Protein AF-0000000070514481 (afdb_homodimer)

pLDDT: mean 70.35, std 26.43, range [18.92, 98.75]

Solvent-accessible surface area (backbone atoms only — not comparable to full-atom values): 43998 Å² total; per-residue (Å²): 138,82,68,71,68,68,62,65,40,47,54,72,79,75,72,73,73,76,76,77,75,78,77,66,89,66,52,82,86,59,51,76,70,67,66,44,31,39,31,41,33,36,56,48,68,41,41,54,80,17,74,58,38,50,48,46,39,44,48,41,31,50,50,43,39,51,52,45,37,59,72,77,39,67,83,60,73,78,32,74,45,80,41,61,57,80,38,62,26,79,38,69,33,60,77,62,47,34,53,51,45,48,71,20,31,69,39,26,52,49,52,42,23,39,42,48,52,44,53,40,50,53,51,50,54,50,41,70,75,37,76,85,65,82,53,47,36,29,37,42,19,28,30,57,16,32,41,44,52,51,29,46,60,70,60,61,73,67,60,48,80,45,78,55,53,71,67,31,46,53,48,53,70,64,48,69,83,64,71,38,46,36,40,37,24,38,33,20,40,42,42,58,56,50,56,40,65,36,78,71,61,88,48,47,57,76,77,56,40,78,80,56,35,75,38,61,39,40,35,33,45,87,58,16,84,57,34,46,44,48,46,22,75,57,33,63,74,38,44,76,48,77,64,45,73,54,62,66,59,74,59,91,78,58,74,82,73,78,74,74,78,70,82,73,75,72,71,67,76,79,62,73,73,79,77,81,68,88,75,89,70,89,68,84,72,82,76,74,77,83,64,84,65,77,71,59,79,44,68,54,49,43,35,44,47,75,62,65,70,61,76,59,81,70,57,78,67,84,75,75,60,73,76,72,50,79,89,60,55,68,94,64,83,36,37,33,31,50,72,84,64,89,63,63,94,40,71,68,48,32,64,46,45,66,64,44,62,39,72,30,55,38,56,33,44,50,52,53,36,66,74,39,58,71,68,79,102,137,83,68,69,66,69,60,65,40,46,52,74,80,74,70,73,73,76,76,76,73,77,78,66,89,66,52,81,89,59,52,74,71,66,66,44,31,40,31,42,34,36,56,49,65,40,43,54,81,16,76,57,40,50,48,46,40,44,51,42,31,49,50,42,38,52,51,46,36,58,72,76,38,67,84,59,74,78,32,72,47,81,40,63,56,80,38,62,27,79,38,68,33,60,77,62,47,34,54,51,44,49,71,20,31,70,39,26,52,49,53,41,23,40,44,49,50,43,52,41,48,54,50,48,53,50,42,70,75,36,76,87,65,82,53,46,36,28,37,41,18,28,31,57,16,33,40,46,52,50,29,47,61,70,60,63,73,68,61,46,80,45,76,54,52,70,67,33,46,54,48,52,69,63,48,69,84,64,72,38,45,35,40,38,22,38,31,20,41,42,42,58,55,50,56,40,65,37,78,71,62,88,47,46,56,76,77,56,41,79,81,55,34,74,38,60,40,40,36,33,44,88,59,17,84,56,33,45,43,48,47,20,75,58,33,64,72,38,44,74,48,77,62,44,72,54,63,66,58,80,58,88,67,74,77,75,71,78,71,75,77,71,82,73,75,72,73,65,77,78,65,74,73,78,76,80,67,88,70,88,68,90,68,85,70,81,75,73,76,82,66,85,64,77,74,61,80,44,67,56,48,44,34,44,47,75,62,66,70,62,78,58,83,71,58,78,66,86,74,76,58,74,77,71,49,78,88,59,56,68,93,63,82,37,34,33,30,50,72,85,65,88,64,62,94,40,72,66,48,32,65,46,45,66,63,44,64,39,75,29,56,38,55,33,44,53,52,52,36,66,74,38,58,69,69,78,101

Secondary structure (DSSP, 8-state):
---TTGGGT--------------S---GGGS-----EEEEEE--S--TT-HHHHHHHHHHHHHHHHHHHHHH-TT----EEEEE---S------HHHHHHHHHSTTTHHHHHHHHHHHHHHHHHHHHHH-TT---EEEEEEETHHHHHHHHHHHT-----SS---HHHHHHHHH--SS--SEEEEES--HHHHHHHHS---S-HHHHS-TTS-SEEEEEE-TT-TT---SHHHH-GGGGGSPPEEPPPTTGGG---------------------------------------------HHHHHHGGG----SS----GGGS----GGG--SS--EEE----S----HHHHHHHTTGGGG-HHHHHHHHHHH-GGG--/---TTGGGT--------------S---GGGS-----EEEEEE--S--TTTHHHHHHHHHHHHHHHHHHHHHH-TT----EEEEE---S------HHHHHHHHHSTTTHHHHHHHHHHHHHHHHHHHHHH-TT---EEEEEEETHHHHHHHHHHHT-----SS---HHHHHHHHH--SS--SEEEEES--HHHHHHHHS---S-HHHHS-TTS-SEEEEEE-TT-TT---SHHHH-GGGGGSPPEEPPPTTTT----------------------------------------------HHHHHHGGG----SS----GGGS----GGG--SS--EEE----S----HHHHHHHTTGGGG-HHHHHHHHHHH-GGG--

Foldseek 3Di:
DDDCLPVQCFDDCPPPPPPPPPPDPQDPVNPQQDAQEEEEEAEAAAPQVPVVPQVVLQVLLVVLLVVLCVVQPVPDSHHYYYHYQRQGDNPNDDPVVRVCQCLPLAHVLVRLLRSQVSQQVVVVVVCVVVVVDPHAYAYAYAECRLQSLQCLQLVPDHPNVDDPDPSSVVSSVVGHPHAHAEYHYELYLNLVVVVVRDVLDLALCVSPPPRSHNYAAQEYALLAPSHWDNLCSNFVLCLPPDAAEQDARPPVVDDPPDDPPPPPPCPDDDPDPPCPDDDDDPDDPPCPDPPPPPPDPPSCCRTNVPNPPPPDPPDVPPPPSPPQDPVRDDPDGHYYYYDDDPDPSDPVCSVCRSSCLSNGSSNSNVVVCVSPVVSVD/DPDCLVVQCFDDCPPPPPPPPPPDPQPPVNPQQAAQEEEEEAEAAAPQVPVVVQVVLQVLLVVLLVVLCVVQPVPDSHHYYYDYQRQGDNPNDDPVVRVCQCLPLAHVLVRLLRSQVSQQVVVVVVCVVVVPHDHAYAYAYAECRLQSLQCLQLVPDHPNVDDPDPSSVVSSVVGHPHAHAEYHYELYLNLVVVVVRDVLDLALCVSPPPRSHNYAAQEYALLAPSHWANLCSNFVLCLPPDAAEQDARPPPPPDPPDDPDPPPPCPDDDPDPPCPDDDDCPDDPPCPDPPPPPPPVPSCCSTNVPNPPPPDPPDVPPPPSPPQDPVRDDPDGHYYYYDDDPDPSDPVCSVCRSSCLSNGSSNSNVVSCVSPVVSVD

Sequence (754 aa):
MRSVTSKLGFAKTTGYRLKRGYKTCANIEDKPRDIDHIVFVVHGIGQKRDTGKIIRNTTCFRDCVDWLKQKYFPNSKHRVEFFAVEWRSSLKLDGAMDILYYTSPLYGAEVRAGLQKELNRLYFMFASRHPDWQGKVSILAHSLGCVIVYDIVTGWMGHDMRLPSPQAQEVLLQGLQFPIENLFCLGSPLSVFLALRTRVSSNRLDVMPQGLCKRFYNIFHWSDPVAYRMEPLLERGYSKVEPVLIQPYGGVDGQQMPQSPSSLNNVDPTLPPPTIEGDDKDDSPVDTPNRNAEKGWSLWDLVRGGWAVKEGPSSPTPDSNPPIRPDQELAQRLDYVLRAVGLGRNYLYTVTAHTAYWNNYDVAYFVLTRLFPTLETMRSVTSKLGFAKTTGYRLKRGYKTCANIEDKPRDIDHIVFVVHGIGQKRDTGKIIRNTTCFRDCVDWLKQKYFPNSKHRVEFFAVEWRSSLKLDGAMDILYYTSPLYGAEVRAGLQKELNRLYFMFASRHPDWQGKVSILAHSLGCVIVYDIVTGWMGHDMRLPSPQAQEVLLQGLQFPIENLFCLGSPLSVFLALRTRVSSNRLDVMPQGLCKRFYNIFHWSDPVAYRMEPLLERGYSKVEPVLIQPYGGVDGQQMPQSPSSLNNVDPTLPPPTIEGDDKDDSPVDTPNRNAEKGWSLWDLVRGGWAVKEGPSSPTPDSNPPIRPDQELAQRLDYVLRAVGLGRNYLYTVTAHTAYWNNYDVAYFVLTRLFPTLET

Radius of gyration: 29.24 Å; Cα contacts (8 Å, |Δi|>4): 1067; chains: 2; bounding box: 70×99×64 Å

Nearest PDB structures (foldseek):
  4kv7-assembly1_A  TM=4.594E-01  e=1.013E+00  Rhodopirellula baltica SH 1
  4f12-assembly1_A  TM=4.282E-01  e=2.885E+00  Homo sapiens
  4ms4-assembly1_B  TM=4.815E-01  e=4.595E+00  Homo sapiens
  4kv7-assembly1_A  TM=4.594E-01  e=1.906E+00  Rhodopirellula baltica SH 1
  6w2y-assembly1_B  TM=5.340E-01  e=5.437E+00  Homo sapiens

Structure (mmCIF, N/CA/C/O backbone):
data_AF-0000000070514481-model_v1
#
loop_
_entity.id
_entity.type
_entity.pdbx_description
1 polymer 'Phospholipase ddhd1'
#
loop_
_atom_site.group_PDB
_atom_site.id
_atom_site.type_symbol
_atom_site.label_atom_id
_atom_site.label_alt_id
_atom_site.label_comp_id
_atom_site.label_asym_id
_atom_site.label_entity_id
_atom_site.label_seq_id
_atom_site.pdbx_PDB_ins_code
_atom_site.Cartn_x
_atom_site.Cartn_y
_atom_site.Cartn_z
_atom_site.occupancy
_atom_site.B_iso_or_equiv
_atom_site.auth_seq_id
_atom_site.auth_comp_id
_atom_site.auth_asym_id
_atom_site.auth_atom_id
_atom_site.pdbx_PDB_model_num
ATOM 1 N N . MET A 1 1 ? -20.328 -16.656 19.656 1 19.27 1 MET A N 1
ATOM 2 C CA . MET A 1 1 ? -18.938 -16.766 19.219 1 19.27 1 MET A CA 1
ATOM 3 C C . MET A 1 1 ? -18.844 -16.797 17.688 1 19.27 1 MET A C 1
ATOM 5 O O . MET A 1 1 ? -18.562 -17.844 17.109 1 19.27 1 MET A O 1
ATOM 9 N N . ARG A 1 2 ? -19.781 -16.109 16.969 1 22.88 2 ARG A N 1
ATOM 10 C CA . ARG A 1 2 ? -20.281 -16.156 15.609 1 22.88 2 ARG A CA 1
ATOM 11 C C . ARG A 1 2 ? -19.219 -15.719 14.609 1 22.88 2 ARG A C 1
ATOM 13 O O . ARG A 1 2 ? -18.531 -14.727 14.828 1 22.88 2 ARG A O 1
ATOM 20 N N . SER A 1 3 ? -18.719 -16.703 13.727 1 24.14 3 SER A N 1
ATOM 21 C CA . SER A 1 3 ? -17.5 -16.922 12.953 1 24.14 3 SER A CA 1
ATOM 22 C C . SER A 1 3 ? -17.297 -15.812 11.922 1 24.14 3 SER A C 1
ATOM 24 O O . SER A 1 3 ? -18.234 -15.477 11.172 1 24.14 3 SER A O 1
ATOM 26 N N . VAL A 1 4 ? -16.438 -14.914 12.156 1 27.33 4 VAL A N 1
ATOM 27 C CA . VAL A 1 4 ? -15.945 -13.766 11.414 1 27.33 4 VAL A CA 1
ATOM 28 C C . VAL A 1 4 ? -15.641 -14.18 9.977 1 27.33 4 VAL A C 1
ATOM 30 O O . VAL A 1 4 ? -15.234 -13.344 9.156 1 27.33 4 VAL A O 1
ATOM 33 N N . THR A 1 5 ? -15.594 -15.5 9.719 1 28.59 5 THR A N 1
ATOM 34 C CA . THR A 1 5 ? -15.375 -16.078 8.398 1 28.59 5 THR A CA 1
ATOM 35 C C . THR A 1 5 ? -16.438 -15.586 7.41 1 28.59 5 THR A C 1
ATOM 37 O O . THR A 1 5 ? -16.141 -15.344 6.238 1 28.59 5 THR A O 1
ATOM 40 N N . SER A 1 6 ? -17.672 -15.469 7.914 1 33.22 6 SER A N 1
ATOM 41 C CA . SER A 1 6 ? -18.781 -15.148 7.035 1 33.22 6 SER A CA 1
ATOM 42 C C . SER A 1 6 ? -18.688 -13.727 6.496 1 33.22 6 SER A C 1
ATOM 44 O O . SER A 1 6 ? -19.281 -13.406 5.465 1 33.22 6 SER A O 1
ATOM 46 N N . LYS A 1 7 ? -18.016 -12.781 7.309 1 33.62 7 LYS A N 1
ATOM 47 C CA . LYS A 1 7 ? -18.109 -11.344 7.113 1 33.62 7 LYS A CA 1
ATOM 48 C C . LYS A 1 7 ? -17.234 -10.883 5.949 1 33.62 7 LYS A C 1
ATOM 50 O O . LYS A 1 7 ? -17.344 -9.75 5.48 1 33.62 7 LYS A O 1
ATOM 55 N N . LEU A 1 8 ? -16.188 -11.555 5.75 1 35.31 8 LEU A N 1
ATOM 56 C CA . LEU A 1 8 ? -15.234 -11.125 4.723 1 35.31 8 LEU A CA 1
ATOM 57 C C . LEU A 1 8 ? -15.695 -11.586 3.342 1 35.31 8 LEU A C 1
ATOM 59 O O . LEU A 1 8 ? -14.914 -11.555 2.387 1 35.31 8 LEU A O 1
ATOM 63 N N . GLY A 1 9 ? -17.016 -11.836 3.113 1 35.31 9 GLY A N 1
ATOM 64 C CA . GLY A 1 9 ? -17.672 -12.117 1.847 1 35.31 9 GLY A CA 1
ATOM 65 C C . GLY A 1 9 ? -17.031 -13.266 1.091 1 35.31 9 GLY A C 1
ATOM 66 O O . GLY A 1 9 ? -16.906 -13.219 -0.133 1 35.31 9 GLY A O 1
ATOM 67 N N . PHE A 1 10 ? -16.484 -14.086 1.768 1 34.5 10 PHE A N 1
ATOM 68 C CA . PHE A 1 10 ? -15.984 -15.234 1.022 1 34.5 10 PHE A CA 1
ATOM 69 C C . PHE A 1 10 ? -17.094 -15.852 0.175 1 34.5 10 PHE A C 1
ATOM 71 O O . PHE A 1 10 ? -18.203 -16.078 0.663 1 34.5 10 PHE A O 1
ATOM 78 N N . ALA A 1 11 ? -17.094 -15.547 -1.152 1 33.22 11 ALA A N 1
ATOM 79 C CA . ALA A 1 11 ? -18.047 -16.016 -2.146 1 33.22 11 ALA A CA 1
ATOM 80 C C . ALA A 1 11 ? -18.406 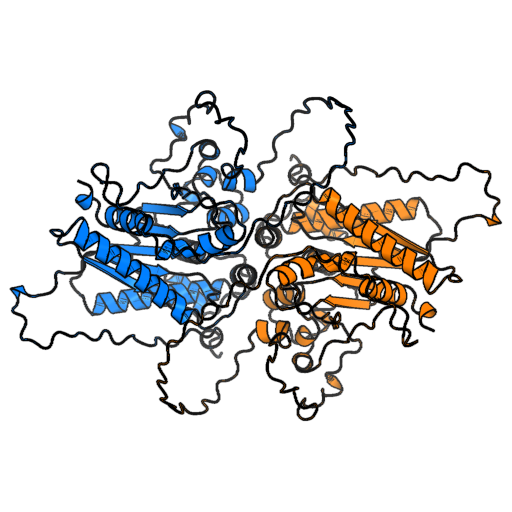-17.484 -1.917 1 33.22 11 ALA A C 1
ATOM 82 O O . ALA A 1 11 ? -17.562 -18.281 -1.507 1 33.22 11 ALA A O 1
ATOM 83 N N . LYS A 1 12 ? -19.641 -17.656 -1.742 1 32.19 12 LYS A N 1
ATOM 84 C CA . LYS A 1 12 ? -20.141 -19.016 -1.968 1 32.19 12 LYS A CA 1
ATOM 85 C C . LYS A 1 12 ? -19.562 -19.594 -3.256 1 32.19 12 LYS A C 1
ATOM 87 O O . LYS A 1 12 ? -19.391 -18.891 -4.246 1 32.19 12 LYS A O 1
ATOM 92 N N . THR A 1 13 ? -18.969 -20.719 -3.191 1 30.08 13 THR A N 1
ATOM 93 C CA . THR A 1 13 ? -18.438 -21.531 -4.27 1 30.08 13 THR A CA 1
ATOM 94 C C . THR A 1 13 ? -19.422 -21.625 -5.43 1 30.08 13 THR A C 1
ATOM 96 O O . THR A 1 13 ? -20.484 -22.234 -5.305 1 30.08 13 THR A O 1
ATOM 99 N N . THR A 1 14 ? -19.797 -20.547 -6.082 1 30.98 14 THR A N 1
ATOM 100 C CA . THR A 1 14 ? -20.609 -20.875 -7.25 1 30.98 14 THR A CA 1
ATOM 101 C C . THR A 1 14 ? -19.891 -21.875 -8.148 1 30.98 14 THR A C 1
ATOM 103 O O . THR A 1 14 ? -18.766 -21.609 -8.602 1 30.98 14 THR A O 1
ATOM 106 N N . GLY A 1 15 ? -20.109 -23.141 -7.961 1 29.17 15 GLY A N 1
ATOM 107 C CA . GLY A 1 15 ? -19.656 -24.281 -8.75 1 29.17 15 GLY A CA 1
ATOM 108 C C . GLY A 1 15 ? -19.875 -24.078 -10.242 1 29.17 15 GLY A C 1
ATOM 109 O O . GLY A 1 15 ? -20.953 -23.688 -10.68 1 29.17 15 GLY A O 1
ATOM 110 N N . TYR A 1 16 ? -18.969 -23.547 -10.914 1 30.61 16 TYR A N 1
ATOM 111 C CA . TYR A 1 16 ? -19.078 -23.719 -12.359 1 30.61 16 TYR A CA 1
ATOM 112 C C . TYR A 1 16 ? -19.422 -25.156 -12.719 1 30.61 16 TYR A C 1
ATOM 114 O O . TYR A 1 16 ? -18.812 -26.094 -12.195 1 30.61 16 TYR A O 1
ATOM 122 N N . ARG A 1 17 ? -20.609 -25.375 -13.031 1 29.66 17 ARG A N 1
ATOM 123 C CA . ARG A 1 17 ? -21 -26.656 -13.594 1 29.66 17 ARG A CA 1
ATOM 124 C C . ARG A 1 17 ? -20.078 -27.062 -14.75 1 29.66 17 ARG A C 1
ATOM 126 O O . ARG A 1 17 ? -19.969 -26.328 -15.734 1 29.66 17 ARG A O 1
ATOM 133 N N . LEU A 1 18 ? -18.984 -27.719 -14.43 1 31.5 18 LEU A N 1
ATOM 134 C CA . LEU A 1 18 ? -18.266 -28.391 -15.492 1 31.5 18 LEU A CA 1
ATOM 135 C C . LEU A 1 18 ? -19.219 -29.156 -16.406 1 31.5 18 LEU A C 1
ATOM 137 O O . LEU A 1 18 ? -19.953 -30.031 -15.938 1 31.5 18 LEU A O 1
ATOM 141 N N . LYS A 1 19 ? -19.906 -28.5 -17.312 1 30.55 19 LYS A N 1
ATOM 142 C CA . LYS A 1 19 ? -20.734 -29.234 -18.25 1 30.55 19 LYS A CA 1
ATOM 143 C C . LYS A 1 19 ? -19.906 -30.281 -19 1 30.55 19 LYS A C 1
ATOM 145 O O . LYS A 1 19 ? -18.922 -29.953 -19.672 1 30.55 19 LYS A O 1
ATOM 150 N N . ARG A 1 20 ? -19.75 -31.422 -18.359 1 32.97 20 ARG A N 1
ATOM 151 C CA . ARG A 1 20 ? -19.219 -32.562 -19.078 1 32.97 20 ARG A CA 1
ATOM 152 C C . ARG A 1 20 ? -20.062 -32.875 -20.328 1 32.97 20 ARG A C 1
ATOM 154 O O . ARG A 1 20 ? -21.266 -33.094 -20.219 1 32.97 20 ARG A O 1
ATOM 161 N N . GLY A 1 21 ? -19.766 -32.406 -21.453 1 31.14 21 GLY A N 1
ATOM 162 C CA . GLY A 1 21 ? -20.469 -32.594 -22.719 1 31.14 21 GLY A CA 1
ATOM 163 C C . GLY A 1 21 ? -20.516 -34.031 -23.172 1 31.14 21 GLY A C 1
ATOM 164 O O . GLY A 1 21 ? -20.828 -34.312 -24.328 1 31.14 21 GLY A O 1
ATOM 165 N N . TYR A 1 22 ? -19.891 -35.094 -22.547 1 32.28 22 TYR A N 1
ATOM 166 C CA . TYR A 1 22 ? -19.766 -36.281 -23.391 1 32.28 22 TYR A CA 1
ATOM 167 C C . TYR A 1 22 ? -21.078 -37.031 -23.484 1 32.28 22 TYR A C 1
ATOM 169 O O . TYR A 1 22 ? -21.547 -37.625 -22.516 1 32.28 22 TYR A O 1
ATOM 177 N N . LYS A 1 23 ? -21.922 -36.656 -24.297 1 34.59 23 LYS A N 1
ATOM 178 C CA . LYS A 1 23 ? -23.109 -37.5 -24.469 1 34.59 23 LYS A CA 1
ATOM 179 C C . LYS A 1 23 ? -22.719 -38.906 -24.969 1 34.59 23 LYS A C 1
ATOM 181 O O . LYS A 1 23 ? -23.531 -39.812 -24.922 1 34.59 23 LYS A O 1
ATOM 186 N N . THR A 1 24 ? -21.781 -38.969 -26.078 1 36.84 24 THR A N 1
ATOM 187 C CA . THR A 1 24 ? -21.766 -40.25 -26.797 1 36.84 24 THR A CA 1
ATOM 188 C C . THR A 1 24 ? -20.969 -41.312 -26.047 1 36.84 24 THR A C 1
ATOM 190 O O . THR A 1 24 ? -20.078 -40.969 -25.25 1 36.84 24 THR A O 1
ATOM 193 N N . CYS A 1 25 ? -21.312 -42.625 -26.203 1 36.94 25 CYS A N 1
ATOM 194 C CA . CYS A 1 25 ? -20.719 -43.812 -25.609 1 36.94 25 CYS A CA 1
ATOM 195 C C . CYS A 1 25 ? -19.219 -43.875 -25.875 1 36.94 25 CYS A C 1
ATOM 197 O O . CYS A 1 25 ? -18.797 -44.031 -27.016 1 36.94 25 CYS A O 1
ATOM 199 N N . ALA A 1 26 ? -18.422 -43.094 -25.234 1 40.91 26 ALA A N 1
ATOM 200 C CA . ALA A 1 26 ? -16.984 -43 -25.5 1 40.91 26 ALA A CA 1
ATOM 201 C C . ALA A 1 26 ? -16.266 -44.312 -25.234 1 40.91 26 ALA A C 1
ATOM 203 O O . ALA A 1 26 ? -16.641 -45.062 -24.312 1 40.91 26 ALA A O 1
ATOM 204 N N . ASN A 1 27 ? -15.836 -45.031 -26.281 1 41.38 27 ASN A N 1
ATOM 205 C CA . ASN A 1 27 ? -14.945 -46.156 -26.125 1 41.38 27 ASN A CA 1
ATOM 206 C C . ASN A 1 27 ? -13.828 -45.875 -25.125 1 41.38 27 ASN A C 1
ATOM 208 O O . ASN A 1 27 ? -13.469 -44.719 -24.906 1 41.38 27 ASN A O 1
ATOM 212 N N . ILE A 1 28 ? -13.492 -46.875 -24.344 1 46.59 28 ILE A N 1
ATOM 213 C CA . ILE A 1 28 ? -12.43 -46.812 -23.344 1 46.59 28 ILE A CA 1
ATOM 214 C C . ILE A 1 28 ? -11.219 -46.094 -23.922 1 46.59 28 ILE A C 1
ATOM 216 O O . ILE A 1 28 ? -10.484 -45.406 -23.188 1 46.59 28 ILE A O 1
ATOM 220 N N . GLU A 1 29 ? -10.906 -46.375 -25.188 1 46.25 29 GLU A N 1
ATOM 221 C CA . GLU A 1 29 ? -9.805 -45.75 -25.891 1 46.25 29 GLU A CA 1
ATOM 222 C C . GLU A 1 29 ? -10.039 -44.219 -26 1 46.25 29 GLU A C 1
ATOM 224 O O . GLU A 1 29 ? -9.141 -43.5 -26.391 1 46.25 29 GLU A O 1
ATOM 229 N N . ASP A 1 30 ? -11.203 -43.781 -25.953 1 46.75 30 ASP A N 1
ATOM 230 C CA . ASP A 1 30 ? -11.586 -42.375 -26.078 1 46.75 30 ASP A CA 1
ATOM 231 C C . ASP A 1 30 ? -11.438 -41.656 -24.75 1 46.75 30 ASP A C 1
ATOM 233 O O . ASP A 1 30 ? -12.023 -40.594 -24.562 1 46.75 30 ASP A O 1
ATOM 237 N N . LYS A 1 31 ? -11.133 -42.344 -23.734 1 50.84 31 LYS A N 1
ATOM 238 C CA . LYS A 1 31 ? -10.984 -41.688 -22.453 1 50.84 31 LYS A CA 1
ATOM 239 C C . LYS A 1 31 ? -10.031 -40.5 -22.531 1 50.84 31 LYS A C 1
ATOM 241 O O . LYS A 1 31 ? -8.93 -40.625 -23.078 1 50.84 31 LYS A O 1
ATOM 246 N N . PRO A 1 32 ? -10.617 -39.344 -22.391 1 57.28 32 PRO A N 1
ATOM 247 C CA . PRO A 1 32 ? -9.703 -38.188 -22.312 1 57.28 32 PRO A CA 1
ATOM 248 C C . PRO A 1 32 ? -8.492 -38.469 -21.422 1 57.28 32 PRO A C 1
ATOM 250 O O . PRO A 1 32 ? -8.57 -39.25 -20.484 1 57.28 32 PRO A O 1
ATOM 253 N N . ARG A 1 33 ? -7.285 -38.344 -22.031 1 62.97 33 ARG A N 1
ATOM 254 C CA . ARG A 1 33 ? -6.008 -38.531 -21.359 1 62.97 33 ARG A CA 1
ATOM 255 C C . ARG A 1 33 ? -6.02 -37.938 -19.953 1 62.97 33 ARG A C 1
ATOM 257 O O . ARG A 1 33 ? -6.715 -36.938 -19.703 1 62.97 33 ARG A O 1
ATOM 264 N N . ASP A 1 34 ? -5.402 -38.656 -18.984 1 79.62 34 ASP A N 1
ATOM 265 C CA . ASP A 1 34 ? -5.336 -38.25 -17.578 1 79.62 34 ASP A CA 1
ATOM 266 C C . ASP A 1 34 ? -4.609 -36.938 -17.406 1 79.62 34 ASP A C 1
ATOM 268 O O . ASP A 1 34 ? -3.744 -36.562 -18.219 1 79.62 34 ASP A O 1
ATOM 272 N N . ILE A 1 35 ? -5.133 -36.094 -16.641 1 89.12 35 ILE A N 1
ATOM 273 C CA . ILE A 1 35 ? -4.527 -34.812 -16.297 1 89.12 35 ILE A CA 1
ATOM 274 C C . ILE A 1 35 ? -3.166 -35.031 -15.641 1 89.12 35 ILE A C 1
ATOM 276 O O . ILE A 1 35 ? -3.061 -35.781 -14.648 1 89.12 35 ILE A O 1
ATOM 280 N N . ASP A 1 36 ? -2.156 -34.5 -16.25 1 93.25 36 ASP A N 1
ATOM 281 C CA . ASP A 1 36 ? -0.795 -34.656 -15.75 1 93.25 36 ASP A CA 1
ATOM 282 C C . ASP A 1 36 ? -0.44 -33.562 -14.742 1 93.25 36 ASP A C 1
ATOM 284 O O . ASP A 1 36 ? 0.439 -33.75 -13.898 1 93.25 36 ASP A O 1
ATOM 288 N N . HIS A 1 37 ? -1.088 -32.469 -14.922 1 96.25 37 HIS A N 1
ATOM 289 C CA . HIS A 1 37 ? -0.694 -31.297 -14.148 1 96.25 37 HIS A CA 1
ATOM 290 C C . HIS A 1 37 ? -1.887 -30.375 -13.883 1 96.25 37 HIS A C 1
ATOM 292 O O . HIS A 1 37 ? -2.689 -30.125 -14.781 1 96.25 37 HIS A O 1
ATOM 298 N N . ILE A 1 38 ? -2.064 -30.016 -12.664 1 97.5 38 ILE A N 1
ATOM 299 C CA . ILE A 1 38 ? -3.074 -29 -12.367 1 97.5 38 ILE A CA 1
ATOM 300 C C . ILE A 1 38 ? -2.393 -27.703 -11.922 1 97.5 38 ILE A C 1
ATOM 302 O O . ILE A 1 38 ? -1.378 -27.75 -11.219 1 97.5 38 ILE A O 1
ATOM 306 N N . VAL A 1 39 ? -2.947 -26.609 -12.391 1 98.5 39 VAL A N 1
ATOM 307 C CA . VAL A 1 39 ? -2.41 -25.297 -12.047 1 98.5 39 VAL A CA 1
ATOM 308 C C . VAL A 1 39 ? -3.49 -24.453 -11.375 1 98.5 39 VAL A C 1
ATOM 310 O O . VAL A 1 39 ? -4.535 -24.172 -11.969 1 98.5 39 VAL A O 1
ATOM 313 N N . PHE A 1 40 ? -3.281 -24.125 -10.125 1 98.25 40 PHE A N 1
ATOM 314 C CA . PHE A 1 40 ? -4.172 -23.188 -9.453 1 98.25 40 PHE A CA 1
ATOM 315 C C . PHE A 1 40 ? -3.797 -21.75 -9.781 1 98.25 40 PHE A C 1
ATOM 317 O O . PHE A 1 40 ? -2.641 -21.344 -9.625 1 98.25 40 PHE A O 1
ATOM 324 N N . VAL A 1 41 ? -4.75 -20.984 -10.266 1 97.25 41 VAL A N 1
ATOM 325 C CA . VAL A 1 41 ? -4.547 -19.594 -10.625 1 97.25 41 VAL A CA 1
ATOM 326 C C . VAL A 1 41 ? -5.039 -18.688 -9.5 1 97.25 41 VAL A C 1
ATOM 328 O O . VAL A 1 41 ? -6.219 -18.719 -9.141 1 97.25 41 VAL A O 1
ATOM 331 N N . VAL A 1 42 ? -4.086 -17.922 -8.977 1 95.06 42 VAL A N 1
ATOM 332 C CA . VAL A 1 42 ? -4.379 -17.141 -7.781 1 95.06 42 VAL A CA 1
ATOM 333 C C . VAL A 1 42 ? -4.176 -15.656 -8.07 1 95.06 42 VAL A C 1
ATOM 335 O O . VAL A 1 42 ? -3.213 -15.266 -8.742 1 95.06 42 VAL A O 1
ATOM 338 N N . HIS A 1 43 ? -5.098 -14.828 -7.57 1 86.69 43 HIS A N 1
ATOM 339 C CA . HIS A 1 43 ? -4.992 -13.375 -7.648 1 86.69 43 HIS A CA 1
ATOM 340 C C . HIS A 1 43 ? -4.906 -12.758 -6.262 1 86.69 43 HIS A C 1
ATOM 342 O O . HIS A 1 43 ? -4.961 -13.469 -5.254 1 86.69 43 HIS A O 1
ATOM 348 N N . GLY A 1 44 ? -4.676 -11.352 -6.23 1 80.88 44 GLY A N 1
ATOM 349 C CA . GLY A 1 44 ? -4.648 -10.641 -4.965 1 80.88 44 GLY A CA 1
ATOM 350 C C . GLY A 1 44 ? -6.027 -10.422 -4.371 1 80.88 44 GLY A C 1
ATOM 351 O O . GLY A 1 44 ? -6.922 -11.25 -4.547 1 80.88 44 GLY A O 1
ATOM 352 N N . ILE A 1 45 ? -6.121 -9.359 -3.549 1 67.19 45 ILE A N 1
ATOM 353 C CA . ILE A 1 45 ? -7.348 -9.133 -2.795 1 67.19 45 ILE A CA 1
ATOM 354 C C . ILE A 1 45 ? -8.375 -8.422 -3.676 1 67.19 45 ILE A C 1
ATOM 356 O O . ILE A 1 45 ? -9.531 -8.852 -3.762 1 67.19 45 ILE A O 1
ATOM 360 N N . GLY A 1 46 ? -7.965 -7.055 -4.141 1 59.06 46 GLY A N 1
ATOM 361 C CA . GLY A 1 46 ? -8.922 -6.191 -4.809 1 59.06 46 GLY A CA 1
ATOM 362 C C . GLY A 1 46 ? -9.102 -6.523 -6.281 1 59.06 46 GLY A C 1
ATOM 363 O O . GLY A 1 46 ? -8.125 -6.555 -7.035 1 59.06 46 GLY A O 1
ATOM 364 N N . GLN A 1 47 ? -9.891 -7.387 -6.773 1 50.41 47 GLN A N 1
ATOM 365 C CA . GLN A 1 47 ? -10.25 -7.379 -8.188 1 50.41 47 GLN A CA 1
ATOM 366 C C . GLN A 1 47 ? -11.625 -6.754 -8.398 1 50.41 47 GLN A C 1
ATOM 368 O O . GLN A 1 47 ? -12.617 -7.215 -7.832 1 50.41 47 GLN A O 1
ATOM 373 N N . LYS A 1 48 ? -11.688 -5.301 -8.469 1 44 48 LYS A N 1
ATOM 374 C CA . LYS A 1 48 ? -13 -4.66 -8.578 1 44 48 LYS A CA 1
ATOM 375 C C . LYS A 1 48 ? -14.094 -5.684 -8.859 1 44 48 LYS A C 1
ATOM 377 O O . LYS A 1 48 ? -15.078 -5.762 -8.125 1 44 48 LYS A O 1
ATOM 382 N N . ARG A 1 49 ? -14.594 -5.773 -10.148 1 44.19 49 ARG A N 1
ATOM 383 C CA . ARG A 1 49 ? -15.656 -6.598 -10.711 1 44.19 49 ARG A CA 1
ATOM 384 C C . ARG A 1 49 ? -15.18 -8.031 -10.922 1 44.19 49 ARG A C 1
ATOM 386 O O . ARG A 1 49 ? -15.336 -8.586 -12.008 1 44.19 49 ARG A O 1
ATOM 393 N N . ASP A 1 50 ? -14.484 -8.539 -10.047 1 45.22 50 ASP A N 1
ATOM 394 C CA . ASP A 1 50 ? -13.32 -9.383 -10.305 1 45.22 50 ASP A CA 1
ATOM 395 C C . ASP A 1 50 ? -13.703 -10.859 -10.297 1 45.22 50 ASP A C 1
ATOM 397 O O . ASP A 1 50 ? -12.938 -11.711 -10.75 1 45.22 50 ASP A O 1
ATOM 401 N N . THR A 1 51 ? -14.656 -11.203 -9.391 1 48.84 51 THR A N 1
ATOM 402 C CA . THR A 1 51 ? -14.859 -12.641 -9.555 1 48.84 51 THR A CA 1
ATOM 403 C C . THR A 1 51 ? -14.836 -13.031 -11.031 1 48.84 51 THR A C 1
ATOM 405 O O . THR A 1 51 ? -14.219 -14.023 -11.406 1 48.84 51 THR A O 1
ATOM 408 N N . GLY A 1 52 ? -15.383 -12.047 -11.703 1 60.28 52 GLY A N 1
ATOM 409 C CA . GLY A 1 52 ? -15.398 -12.312 -13.133 1 60.28 52 GLY A CA 1
ATOM 410 C C . GLY A 1 52 ? -14.047 -12.117 -13.797 1 60.28 52 GLY A C 1
ATOM 411 O O . GLY A 1 52 ? -13.766 -12.719 -14.828 1 60.28 52 GLY A O 1
ATOM 412 N N . LYS A 1 53 ? -13.234 -11.516 -12.898 1 75.31 53 LYS A N 1
ATOM 413 C CA . LYS A 1 53 ? -11.992 -11.164 -13.578 1 75.31 53 LYS A CA 1
ATOM 414 C C . LYS A 1 53 ? -10.992 -12.32 -13.531 1 75.31 53 LYS A C 1
ATOM 416 O O . LYS A 1 53 ? -10.344 -12.625 -14.531 1 75.31 53 LYS A O 1
ATOM 421 N N . ILE A 1 54 ? -11.023 -13.062 -12.344 1 84.44 54 ILE A N 1
ATOM 422 C CA . ILE A 1 54 ? -10.055 -14.148 -12.266 1 84.44 54 ILE A CA 1
ATOM 423 C C . ILE A 1 54 ? -10.484 -15.289 -13.188 1 84.44 54 ILE A C 1
ATOM 425 O O . ILE A 1 54 ? -9.648 -15.961 -13.789 1 84.44 54 ILE A O 1
ATOM 429 N N . ILE A 1 55 ? -11.734 -15.5 -13.266 1 86.38 55 ILE A N 1
ATOM 430 C CA . ILE A 1 55 ? -12.25 -16.531 -14.164 1 86.38 55 ILE A CA 1
ATOM 431 C C . ILE A 1 55 ? -11.93 -16.141 -15.609 1 86.38 55 ILE A C 1
ATOM 433 O O . ILE A 1 55 ? -11.469 -16.984 -16.391 1 86.38 55 ILE A O 1
ATOM 437 N N . ARG A 1 56 ? -12.164 -14.906 -15.867 1 88.25 56 ARG A N 1
ATOM 438 C CA . ARG A 1 56 ? -11.867 -14.43 -17.219 1 88.25 56 ARG A CA 1
ATOM 439 C C . ARG A 1 56 ? -10.367 -14.516 -17.516 1 88.25 56 ARG A C 1
ATOM 441 O O . ARG A 1 56 ? -9.969 -14.969 -18.594 1 88.25 56 ARG A O 1
ATOM 448 N N . ASN A 1 57 ? -9.586 -14.07 -16.609 1 90.19 57 ASN A N 1
ATOM 449 C CA . ASN A 1 57 ? -8.133 -14.141 -16.781 1 90.19 57 ASN A CA 1
ATOM 450 C C . ASN A 1 57 ? -7.66 -15.578 -16.969 1 90.19 57 ASN A C 1
ATOM 452 O O . ASN A 1 57 ? -6.828 -15.852 -17.828 1 90.19 57 ASN A O 1
ATOM 456 N N . THR A 1 58 ? -8.234 -16.406 -16.172 1 93.94 58 THR A N 1
ATOM 457 C CA . THR A 1 58 ? -7.875 -17.812 -16.266 1 93.94 58 THR A CA 1
ATOM 458 C C . THR A 1 58 ? -8.297 -18.391 -17.609 1 93.94 58 THR A C 1
ATOM 460 O O . THR A 1 58 ? -7.547 -19.156 -18.234 1 93.94 58 THR A O 1
ATOM 463 N N . THR A 1 59 ? -9.422 -18.047 -18.016 1 93.56 59 THR A N 1
ATOM 464 C CA . THR A 1 59 ? -9.922 -18.5 -19.297 1 93.56 59 THR A CA 1
ATOM 465 C C . THR A 1 59 ? -9.031 -18 -20.438 1 93.56 59 THR A C 1
ATOM 467 O O . THR A 1 59 ? -8.664 -18.766 -21.328 1 93.56 59 THR A O 1
ATOM 470 N N . CYS A 1 60 ? -8.711 -16.75 -20.344 1 93.75 60 CYS A N 1
ATOM 471 C CA . CYS A 1 60 ? -7.832 -16.172 -21.344 1 93.75 60 CYS A CA 1
ATOM 472 C C . CYS A 1 60 ? -6.5 -16.906 -21.391 1 93.75 60 CYS A C 1
ATOM 474 O O . CYS A 1 60 ? -6 -17.234 -22.469 1 93.75 60 CYS A O 1
ATOM 476 N N . PHE A 1 61 ? -5.977 -17.188 -20.297 1 96.38 61 PHE A N 1
ATOM 477 C CA . PHE A 1 61 ? -4.691 -17.859 -20.234 1 96.38 61 PHE A CA 1
ATOM 478 C C . PHE A 1 61 ? -4.801 -19.281 -20.781 1 96.38 61 PHE A C 1
ATOM 480 O O . PHE A 1 61 ? -3.928 -19.734 -21.516 1 96.38 61 PHE A O 1
ATOM 487 N N . ARG A 1 62 ? -5.805 -19.953 -20.406 1 96.12 62 ARG A N 1
ATOM 488 C CA . ARG A 1 62 ? -6.074 -21.281 -20.906 1 96.12 62 ARG A CA 1
ATOM 489 C C . ARG A 1 62 ? -6.168 -21.297 -22.438 1 96.12 62 ARG A C 1
ATOM 491 O O . ARG A 1 62 ? -5.633 -22.188 -23.094 1 96.12 62 ARG A O 1
ATOM 498 N N . ASP A 1 63 ? -6.824 -20.328 -22.922 1 95.75 63 ASP A N 1
ATOM 499 C CA . ASP A 1 63 ? -6.969 -20.219 -24.375 1 95.75 63 ASP A CA 1
ATOM 500 C C . ASP A 1 63 ? -5.609 -20.062 -25.047 1 95.75 63 ASP A C 1
ATOM 502 O O . ASP A 1 63 ? -5.363 -20.641 -26.109 1 95.75 63 ASP A O 1
ATOM 506 N N . CYS A 1 64 ? -4.801 -19.266 -24.438 1 96.06 64 CYS A N 1
ATOM 507 C CA . CYS A 1 64 ? -3.451 -19.109 -24.969 1 96.06 64 CYS A CA 1
ATOM 508 C C . CYS A 1 64 ? -2.707 -20.438 -24.969 1 96.06 64 CYS A C 1
ATOM 510 O O . CYS A 1 64 ? -2.105 -20.812 -25.969 1 96.06 64 CYS A O 1
ATOM 512 N N . VAL A 1 65 ? -2.834 -21.141 -23.906 1 96.25 65 VAL A N 1
ATOM 513 C CA . VAL A 1 65 ? -2.131 -22.406 -23.75 1 96.25 65 VAL A CA 1
ATOM 514 C C . VAL A 1 65 ? -2.666 -23.422 -24.766 1 96.25 65 VAL A C 1
ATOM 516 O O . VAL A 1 65 ? -1.894 -24.141 -25.406 1 96.25 65 VAL A O 1
ATOM 519 N N . ASP A 1 66 ? -3.916 -23.438 -24.906 1 95.12 66 ASP A N 1
ATOM 520 C CA . ASP A 1 66 ? -4.547 -24.359 -25.844 1 95.12 66 ASP A CA 1
ATOM 521 C C . ASP A 1 66 ? -4.105 -24.094 -27.281 1 95.12 66 ASP A C 1
ATOM 523 O O . ASP A 1 66 ? -3.812 -25.031 -28.031 1 95.12 66 ASP A O 1
ATOM 527 N N . TRP A 1 67 ? -4.148 -22.844 -27.562 1 95.38 67 TRP A N 1
ATOM 528 C CA . TRP A 1 67 ? -3.707 -22.453 -28.891 1 95.38 67 TRP A CA 1
ATOM 529 C C . TRP A 1 67 ? -2.262 -22.875 -29.141 1 95.38 67 TRP A C 1
ATOM 531 O O . TRP A 1 67 ? -1.937 -23.438 -30.188 1 95.38 67 TRP A O 1
ATOM 541 N N . LEU A 1 68 ? -1.398 -22.719 -28.234 1 95.19 68 LEU A N 1
ATOM 542 C CA . LEU A 1 68 ? 0.018 -23.062 -28.328 1 95.19 68 LEU A CA 1
ATOM 543 C C . LEU A 1 68 ? 0.212 -24.562 -28.438 1 95.19 68 LEU A C 1
ATOM 545 O O . LEU A 1 68 ? 1.053 -25.031 -29.203 1 95.19 68 LEU A O 1
ATOM 549 N N . LYS A 1 69 ? -0.552 -25.281 -27.672 1 93.06 69 LYS A N 1
ATOM 550 C CA . LYS A 1 69 ? -0.46 -26.734 -27.703 1 93.06 69 LYS A CA 1
ATOM 551 C C . LYS A 1 69 ? -0.824 -27.266 -29.094 1 93.06 69 LYS A C 1
ATOM 553 O O . LYS A 1 69 ? -0.137 -28.141 -29.625 1 93.06 69 LYS A O 1
ATOM 558 N N . GLN A 1 70 ? -1.835 -26.703 -29.578 1 92.94 70 GLN A N 1
ATOM 559 C CA . GLN A 1 70 ? -2.301 -27.125 -30.891 1 92.94 70 GLN A CA 1
ATOM 560 C C . GLN A 1 70 ? -1.304 -26.75 -31.984 1 92.94 70 GLN A C 1
ATOM 562 O O . GLN A 1 70 ? -1.06 -27.531 -32.906 1 92.94 70 GLN A O 1
ATOM 567 N N . LYS A 1 71 ? -0.759 -25.656 -31.812 1 93.44 71 LYS A N 1
ATOM 568 C CA . LYS A 1 71 ? 0.103 -25.109 -32.844 1 93.44 71 LYS A CA 1
ATOM 569 C C . LYS A 1 71 ? 1.504 -25.719 -32.781 1 93.44 71 LYS A C 1
ATOM 571 O O . LYS A 1 71 ? 2.082 -26.078 -33.812 1 93.44 71 LYS A O 1
ATOM 576 N N . TYR A 1 72 ? 2.064 -25.906 -31.609 1 91.81 72 TYR A N 1
ATOM 577 C CA . TYR A 1 72 ? 3.484 -26.219 -31.5 1 91.81 72 TYR A CA 1
ATOM 578 C C . TYR A 1 72 ? 3.688 -27.625 -30.922 1 91.81 72 TYR A C 1
ATOM 580 O O . TYR A 1 72 ? 4.773 -28.203 -31.047 1 91.81 72 TYR A O 1
ATOM 588 N N . PHE A 1 73 ? 2.664 -28.172 -30.281 1 92.38 73 PHE A N 1
ATOM 589 C CA . PHE A 1 73 ? 2.805 -29.484 -29.672 1 92.38 73 PHE A CA 1
ATOM 590 C C . PHE A 1 73 ? 1.581 -30.344 -29.953 1 92.38 73 PHE A C 1
ATOM 592 O O . PHE A 1 73 ? 1.007 -30.938 -29.031 1 92.38 73 PHE A O 1
ATOM 599 N N . PRO A 1 74 ? 1.26 -30.484 -31.156 1 89 74 PRO A N 1
ATOM 600 C CA . PRO A 1 74 ? 0.027 -31.203 -31.484 1 89 74 PRO A CA 1
ATOM 601 C C . PRO A 1 74 ? 0.075 -32.688 -31.078 1 89 74 PRO A C 1
ATOM 603 O O . PRO A 1 74 ? -0.967 -33.281 -30.828 1 89 74 PRO A O 1
ATOM 606 N N . ASN A 1 75 ? 1.264 -33.281 -30.953 1 88.06 75 ASN A N 1
ATOM 607 C CA . ASN A 1 75 ? 1.386 -34.688 -30.656 1 88.06 75 ASN A CA 1
ATOM 608 C C . ASN A 1 75 ? 1.597 -34.938 -29.156 1 88.06 75 ASN A C 1
ATOM 610 O O . ASN A 1 75 ? 1.758 -36.094 -28.734 1 88.06 75 ASN A O 1
ATOM 614 N N . SER A 1 76 ? 1.63 -33.875 -28.422 1 88.25 76 SER A N 1
ATOM 615 C CA . SER A 1 76 ? 1.849 -34.031 -27 1 88.25 76 SER A CA 1
ATOM 616 C C . SER A 1 76 ? 0.633 -34.656 -26.312 1 88.25 76 SER A C 1
ATOM 618 O O . SER A 1 76 ? -0.506 -34.281 -26.609 1 88.25 76 SER A O 1
ATOM 620 N N . LYS A 1 77 ? 0.888 -35.625 -25.438 1 87.44 77 LYS A N 1
ATOM 621 C CA . LYS A 1 77 ? -0.174 -36.281 -24.688 1 87.44 77 LYS A CA 1
ATOM 622 C C . LYS A 1 77 ? -0.344 -35.656 -23.297 1 87.44 77 LYS A C 1
ATOM 624 O O . LYS A 1 77 ? -1.211 -36.062 -22.531 1 87.44 77 LYS A O 1
ATOM 629 N N . HIS A 1 78 ? 0.481 -34.719 -23.047 1 90.31 78 HIS A N 1
ATOM 630 C CA . HIS A 1 78 ? 0.424 -34.062 -21.734 1 90.31 78 HIS A CA 1
ATOM 631 C C . HIS A 1 78 ? -0.822 -33.188 -21.609 1 90.31 78 HIS A C 1
ATOM 633 O O . HIS A 1 78 ? -1.2 -32.5 -22.562 1 90.31 78 HIS A O 1
ATOM 639 N N . ARG A 1 79 ? -1.476 -33.281 -20.484 1 92.25 79 ARG A N 1
ATOM 640 C CA . ARG A 1 79 ? -2.672 -32.5 -20.234 1 92.25 79 ARG A CA 1
ATOM 641 C C . ARG A 1 79 ? -2.514 -31.656 -18.969 1 92.25 79 ARG A C 1
ATOM 643 O O . ARG A 1 79 ? -2.047 -32.156 -17.938 1 92.25 79 ARG A O 1
ATOM 650 N N . VAL A 1 80 ? -2.848 -30.422 -19.156 1 95.62 80 VAL A N 1
ATOM 651 C CA . VAL A 1 80 ? -2.805 -29.5 -18.016 1 95.62 80 VAL A CA 1
ATOM 652 C C . VAL A 1 80 ? -4.168 -28.844 -17.828 1 95.62 80 VAL A C 1
ATOM 654 O O . VAL A 1 80 ? -4.855 -28.547 -18.812 1 95.62 80 VAL A O 1
ATOM 657 N N . GLU A 1 81 ? -4.594 -28.703 -16.594 1 96.06 81 GLU A N 1
ATOM 658 C CA . GLU A 1 81 ? -5.84 -28.016 -16.266 1 96.06 81 GLU A CA 1
ATOM 659 C C . GLU A 1 81 ? -5.582 -26.812 -15.359 1 96.06 81 GLU A C 1
ATOM 661 O O . GLU A 1 81 ? -4.836 -26.922 -14.383 1 96.06 81 GLU A O 1
ATOM 666 N N . PHE A 1 82 ? -6.176 -25.719 -15.758 1 97.12 82 PHE A N 1
ATOM 667 C CA . PHE A 1 82 ? -6.059 -24.5 -14.969 1 97.12 82 PHE A CA 1
ATOM 668 C C . PHE A 1 82 ? -7.336 -24.234 -14.172 1 97.12 82 PHE A C 1
ATOM 670 O O . PHE A 1 82 ? -8.43 -24.25 -14.727 1 97.12 82 PHE A O 1
ATOM 677 N N . PHE A 1 83 ? -7.172 -24 -12.867 1 95.75 83 PHE A N 1
ATOM 678 C CA . PHE A 1 83 ? -8.305 -23.734 -11.984 1 95.75 83 PHE A CA 1
ATOM 679 C C . PHE A 1 83 ? -8.211 -22.344 -11.375 1 95.75 83 PHE A C 1
ATOM 681 O O . PHE A 1 83 ? -7.234 -22.016 -10.703 1 95.75 83 PHE A O 1
ATOM 688 N N . ALA A 1 84 ? -9.242 -21.531 -11.609 1 93.94 84 ALA A N 1
ATOM 689 C CA . ALA A 1 84 ? -9.312 -20.234 -10.945 1 93.94 84 ALA A CA 1
ATOM 690 C C . ALA A 1 84 ? -9.656 -20.391 -9.461 1 93.94 84 ALA A C 1
ATOM 692 O O . ALA A 1 84 ? -10.594 -21.109 -9.109 1 93.94 84 ALA A O 1
ATOM 693 N N . VAL A 1 85 ? -8.859 -19.781 -8.633 1 94 85 VAL A N 1
ATOM 694 C CA . VAL A 1 85 ? -9.125 -19.844 -7.199 1 94 85 VAL A CA 1
ATOM 695 C C . VAL A 1 85 ? -9.867 -18.594 -6.746 1 94 85 VAL A C 1
ATOM 697 O O . VAL A 1 85 ? -9.258 -17.531 -6.57 1 94 85 VAL A O 1
ATOM 700 N N . GLU A 1 86 ? -11.086 -18.688 -6.562 1 85.25 86 GLU A N 1
ATOM 701 C CA . GLU A 1 86 ? -11.922 -17.594 -6.09 1 85.25 86 GLU A CA 1
ATOM 702 C C . GLU A 1 86 ? -12.102 -17.641 -4.574 1 85.25 86 GLU A C 1
ATOM 704 O O . GLU A 1 86 ? -12.852 -18.484 -4.062 1 85.25 86 GLU A O 1
ATOM 709 N N . TRP A 1 87 ? -11.359 -16.906 -3.85 1 77.62 87 TRP A N 1
ATOM 710 C CA . TRP A 1 87 ? -11.398 -17.031 -2.396 1 77.62 87 TRP A CA 1
ATOM 711 C C . TRP A 1 87 ? -12 -15.781 -1.763 1 77.62 87 TRP A C 1
ATOM 713 O O . TRP A 1 87 ? -12.328 -15.773 -0.573 1 77.62 87 TRP A O 1
ATOM 723 N N . ARG A 1 88 ? -11.883 -14.648 -2.395 1 68.69 88 ARG A N 1
ATOM 724 C CA . ARG A 1 88 ? -12.508 -13.484 -1.784 1 68.69 88 ARG A CA 1
ATOM 725 C C . ARG A 1 88 ? -13.625 -12.938 -2.668 1 68.69 88 ARG A C 1
ATOM 727 O O . ARG A 1 88 ? -13.539 -13 -3.896 1 68.69 88 ARG A O 1
ATOM 734 N N . SER A 1 89 ? -14.625 -12.664 -1.875 1 51.69 89 SER A N 1
ATOM 735 C CA . SER A 1 89 ? -15.742 -12 -2.539 1 51.69 89 SER A CA 1
ATOM 736 C C . SER A 1 89 ? -15.383 -10.57 -2.918 1 51.69 89 SER A C 1
ATOM 738 O O . SER A 1 89 ? -14.336 -10.062 -2.52 1 51.69 89 SER A O 1
ATOM 740 N N . SER A 1 90 ? -16.312 -9.703 -3.457 1 46.09 90 SER A N 1
ATOM 741 C CA . SER A 1 90 ? -16.344 -8.438 -4.188 1 46.09 90 SER A CA 1
ATOM 742 C C . SER A 1 90 ? -15.688 -7.316 -3.395 1 46.09 90 SER A C 1
ATOM 744 O O . SER A 1 90 ? -16.344 -6.648 -2.59 1 46.09 90 SER A O 1
ATOM 746 N N . LEU A 1 91 ? -14.477 -7.598 -2.893 1 46.53 91 LEU A N 1
ATOM 747 C CA . LEU A 1 91 ? -13.898 -6.391 -2.312 1 46.53 91 LEU A CA 1
ATOM 748 C C . LEU A 1 91 ? -13.336 -5.484 -3.4 1 46.53 91 LEU A C 1
ATOM 750 O O . LEU A 1 91 ? -12.5 -5.91 -4.199 1 46.53 91 LEU A O 1
ATOM 754 N N . LYS A 1 92 ? -14.18 -4.375 -3.672 1 44.22 92 LYS A N 1
ATOM 755 C CA . LYS A 1 92 ? -13.719 -3.361 -4.613 1 44.22 92 LYS A CA 1
ATOM 756 C C . LYS A 1 92 ? -12.578 -2.537 -4.02 1 44.22 92 LYS A C 1
ATOM 758 O O . LYS A 1 92 ? -12.805 -1.688 -3.156 1 44.22 92 LYS A O 1
ATOM 763 N N . LEU A 1 93 ? -11.336 -3.105 -3.953 1 50.81 93 LEU A N 1
ATOM 764 C CA . LEU A 1 93 ? -10.273 -2.279 -3.383 1 50.81 93 LEU A CA 1
ATOM 765 C C . LEU A 1 93 ? -9.406 -1.679 -4.48 1 50.81 93 LEU A C 1
ATOM 767 O O . LEU A 1 93 ? -9.227 -2.285 -5.539 1 50.81 93 LEU A O 1
ATOM 771 N N . ASP A 1 94 ? -9.188 -0.421 -4.379 1 56.47 94 ASP A N 1
ATOM 772 C CA . ASP A 1 94 ? -8.125 0.169 -5.188 1 56.47 94 ASP A CA 1
ATOM 773 C C . ASP A 1 94 ? -6.762 -0.385 -4.785 1 56.47 94 ASP A C 1
ATOM 775 O O . ASP A 1 94 ? -6.605 -0.947 -3.701 1 56.47 94 ASP A O 1
ATOM 779 N N . GLY A 1 95 ? -5.785 -0.675 -5.664 1 59.44 95 GLY A N 1
ATOM 780 C CA . GLY A 1 95 ? -4.473 -1.284 -5.516 1 59.44 95 GLY A CA 1
ATOM 781 C C . GLY A 1 95 ? -3.814 -0.966 -4.188 1 59.44 95 GLY A C 1
ATOM 782 O O . GLY A 1 95 ? -3.311 -1.862 -3.508 1 59.44 95 GLY A O 1
ATOM 783 N N . ALA A 1 96 ? -3.852 0.233 -3.668 1 68.62 96 ALA A N 1
ATOM 784 C CA . ALA A 1 96 ? -3.227 0.617 -2.404 1 68.62 96 ALA A CA 1
ATOM 785 C C . ALA A 1 96 ? -3.998 0.047 -1.217 1 68.62 96 ALA A C 1
ATOM 787 O O . ALA A 1 96 ? -3.4 -0.356 -0.216 1 68.62 96 ALA A O 1
ATOM 788 N N . MET A 1 97 ? -5.156 -0.145 -1.433 1 75.31 97 MET A N 1
ATOM 789 C CA . MET A 1 97 ? -6.004 -0.656 -0.358 1 75.31 97 MET A CA 1
ATOM 790 C C . MET A 1 97 ? -5.742 -2.141 -0.12 1 75.31 97 MET A C 1
ATOM 792 O O . MET A 1 97 ? -5.824 -2.613 1.015 1 75.31 97 MET A O 1
ATOM 796 N N . ASP A 1 98 ? -5.398 -2.791 -1.157 1 77.88 98 ASP A N 1
ATOM 797 C CA . ASP A 1 98 ? -5.078 -4.207 -1.022 1 77.88 98 ASP A CA 1
ATOM 798 C C . ASP A 1 98 ? -3.877 -4.414 -0.102 1 77.88 98 ASP A C 1
ATOM 800 O O . ASP A 1 98 ? -3.887 -5.305 0.752 1 77.88 98 ASP A O 1
ATOM 804 N N . ILE A 1 99 ? -2.99 -3.609 -0.319 1 81.62 99 ILE A N 1
ATOM 805 C CA . ILE A 1 99 ? -1.773 -3.711 0.481 1 81.62 99 ILE A CA 1
ATOM 806 C C . ILE A 1 99 ? -2.088 -3.385 1.939 1 81.62 99 ILE A C 1
ATOM 808 O O . ILE A 1 99 ? -1.652 -4.094 2.848 1 81.62 99 ILE A O 1
ATOM 812 N N . LEU A 1 100 ? -2.834 -2.389 2.117 1 82.5 100 LEU A N 1
ATOM 813 C CA . LEU A 1 100 ? -3.174 -1.977 3.477 1 82.5 100 LEU A CA 1
ATOM 814 C C . LEU A 1 100 ? -3.984 -3.055 4.184 1 82.5 100 LEU A C 1
ATOM 816 O O . LEU A 1 100 ? -3.744 -3.35 5.355 1 82.5 100 LEU A O 1
ATOM 820 N N . TYR A 1 101 ? -4.848 -3.625 3.438 1 80.69 101 TYR A N 1
ATOM 821 C CA . TYR A 1 101 ? -5.672 -4.68 4.016 1 80.69 101 TYR A CA 1
ATOM 822 C C . TYR A 1 101 ? -4.82 -5.887 4.395 1 80.69 101 TYR A C 1
ATOM 824 O O . TYR A 1 101 ? -4.965 -6.438 5.488 1 80.69 101 TYR A O 1
ATOM 832 N N . TYR A 1 102 ? -4.023 -6.211 3.576 1 86.81 102 TYR A N 1
ATOM 833 C CA . TYR A 1 102 ? -3.242 -7.422 3.812 1 86.81 102 TYR A CA 1
ATOM 834 C C . TYR A 1 102 ? -2.217 -7.207 4.918 1 86.81 102 TYR A C 1
ATOM 836 O O . TYR A 1 102 ? -1.913 -8.125 5.68 1 86.81 102 TYR A O 1
ATOM 844 N N . THR A 1 103 ? -1.677 -6.055 4.961 1 81.88 103 THR A N 1
ATOM 845 C CA . THR A 1 103 ? -0.635 -5.785 5.945 1 81.88 103 THR A CA 1
ATOM 846 C C . THR A 1 103 ? -1.248 -5.367 7.281 1 81.88 103 THR A C 1
ATOM 848 O O . THR A 1 103 ? -0.532 -5.18 8.266 1 81.88 103 THR A O 1
ATOM 851 N N . SER A 1 104 ? -2.523 -5.285 7.262 1 79.62 104 SER A N 1
ATOM 852 C CA . SER A 1 104 ? -3.215 -4.91 8.492 1 79.62 104 SER A CA 1
ATOM 853 C C . SER A 1 104 ? -3.166 -6.035 9.516 1 79.62 104 SER A C 1
ATOM 855 O O . SER A 1 104 ? -3.293 -7.207 9.164 1 79.62 104 SER A O 1
ATOM 857 N N . PRO A 1 105 ? -3.049 -5.734 10.766 1 75.69 105 PRO A N 1
ATOM 858 C CA . PRO A 1 105 ? -3.053 -6.758 11.82 1 75.69 105 PRO A CA 1
ATOM 859 C C . PRO A 1 105 ? -4.406 -7.449 11.961 1 75.69 105 PRO A C 1
ATOM 861 O O . PRO A 1 105 ? -4.48 -8.562 12.492 1 75.69 105 PRO A O 1
ATOM 864 N N . LEU A 1 106 ? -5.387 -6.844 11.5 1 75.81 106 LEU A N 1
ATOM 865 C CA . LEU A 1 106 ? -6.734 -7.359 11.719 1 75.81 106 LEU A CA 1
ATOM 866 C C . LEU A 1 106 ? -7.117 -8.352 10.625 1 75.81 106 LEU A C 1
ATOM 868 O O . LEU A 1 106 ? -7.855 -9.312 10.883 1 75.81 106 LEU A O 1
ATOM 872 N N . TYR A 1 107 ? -6.543 -8.148 9.438 1 79.94 107 TYR A N 1
ATOM 873 C CA . TYR A 1 107 ? -7.172 -8.867 8.336 1 79.94 107 TYR A CA 1
ATOM 874 C C . TYR A 1 107 ? -6.172 -9.773 7.633 1 79.94 107 TYR A C 1
ATOM 876 O O . TYR A 1 107 ? -6.559 -10.695 6.914 1 79.94 107 TYR A O 1
ATOM 884 N N . GLY A 1 108 ? -4.938 -9.562 7.738 1 85.5 108 GLY A N 1
ATOM 885 C CA . GLY A 1 108 ? -3.93 -10.352 7.043 1 85.5 108 GLY A CA 1
ATOM 886 C C . GLY A 1 108 ? -4.09 -11.844 7.25 1 85.5 108 GLY A C 1
ATOM 887 O O . GLY A 1 108 ? -4.043 -12.617 6.289 1 85.5 108 GLY A O 1
ATOM 888 N N . ALA A 1 109 ? -4.316 -12.234 8.492 1 86.81 109 ALA A N 1
ATOM 889 C CA . ALA A 1 109 ? -4.469 -13.656 8.812 1 86.81 109 ALA A CA 1
ATOM 890 C C . ALA A 1 109 ? -5.727 -14.227 8.172 1 86.81 109 ALA A C 1
ATOM 892 O O . ALA A 1 109 ? -5.727 -15.375 7.711 1 86.81 109 ALA A O 1
ATOM 893 N N . GLU A 1 110 ? -6.734 -13.422 8.125 1 85.75 110 GLU A N 1
ATOM 894 C CA . GLU A 1 110 ? -7.988 -13.867 7.523 1 85.75 110 GLU A CA 1
ATOM 895 C C . GLU A 1 110 ? -7.836 -14.094 6.023 1 85.75 110 GLU A C 1
ATOM 897 O O . GLU A 1 110 ? -8.406 -15.039 5.469 1 85.75 110 GLU A O 1
ATOM 902 N N . VAL A 1 111 ? -7.133 -13.203 5.438 1 87.44 111 VAL A N 1
ATOM 903 C CA . VAL A 1 111 ? -6.887 -13.305 4.004 1 87.44 111 VAL A CA 1
ATOM 904 C C . VAL A 1 111 ? -6.113 -14.586 3.703 1 87.44 111 VAL A C 1
ATOM 906 O O . VAL A 1 111 ? -6.496 -15.359 2.82 1 87.44 111 VAL A O 1
ATOM 909 N N . ARG A 1 112 ? -5.078 -14.859 4.418 1 92.19 112 ARG A N 1
ATOM 910 C CA . ARG A 1 112 ? -4.273 -16.062 4.227 1 92.19 112 ARG A CA 1
ATOM 911 C C . ARG A 1 112 ? -5.109 -17.312 4.453 1 92.19 112 ARG A C 1
ATOM 913 O O . ARG A 1 112 ? -5.047 -18.266 3.66 1 92.19 112 ARG A O 1
ATOM 920 N N . ALA A 1 113 ? -5.848 -17.297 5.551 1 91.62 113 ALA A N 1
ATOM 921 C CA . ALA A 1 113 ? -6.672 -18.453 5.879 1 91.62 113 ALA A CA 1
ATOM 922 C C . ALA A 1 113 ? -7.707 -18.719 4.793 1 91.62 113 ALA A C 1
ATOM 924 O O . ALA A 1 113 ? -7.965 -19.859 4.434 1 91.62 113 ALA A O 1
ATOM 925 N N . GLY A 1 114 ? -8.289 -17.625 4.312 1 91.38 114 GLY A N 1
ATOM 926 C CA . GLY A 1 114 ? -9.281 -17.75 3.262 1 91.38 114 GLY A CA 1
ATOM 927 C C . GLY A 1 114 ? -8.727 -18.375 1.993 1 91.38 114 GLY A C 1
ATOM 928 O O . GLY A 1 114 ? -9.328 -19.297 1.43 1 91.38 114 GLY A O 1
ATOM 929 N N . LEU A 1 115 ? -7.656 -17.906 1.532 1 93.69 115 LEU A N 1
ATOM 930 C CA . LEU A 1 115 ? -7.035 -18.438 0.324 1 93.69 115 LEU A CA 1
ATOM 931 C C . LEU A 1 115 ? -6.57 -19.875 0.539 1 93.69 115 LEU A C 1
ATOM 933 O O . LEU A 1 115 ? -6.77 -20.734 -0.326 1 93.69 115 LEU A O 1
ATOM 937 N N . GLN A 1 116 ? -5.961 -20.141 1.65 1 96 116 GLN A N 1
ATOM 938 C CA . GLN A 1 116 ? -5.484 -21.484 1.963 1 96 116 GLN A CA 1
ATOM 939 C C . GLN A 1 116 ? -6.637 -22.484 1.959 1 96 116 GLN A C 1
ATOM 941 O O . GLN A 1 116 ? -6.512 -23.578 1.398 1 96 116 GLN A O 1
ATOM 946 N N . LYS A 1 117 ? -7.648 -22.094 2.637 1 95.06 117 LYS A N 1
ATOM 947 C CA . LYS A 1 117 ? -8.828 -22.953 2.701 1 95.06 117 LYS A CA 1
ATOM 948 C C . LYS A 1 117 ? -9.359 -23.281 1.304 1 95.06 117 LYS A C 1
ATOM 950 O O . LYS A 1 117 ? -9.672 -24.422 1 1 95.06 117 LYS A O 1
ATOM 955 N N . GLU A 1 118 ? -9.438 -22.234 0.469 1 94.94 118 GLU A N 1
ATOM 956 C CA . GLU A 1 118 ? -9.961 -22.422 -0.88 1 94.94 118 GLU A CA 1
ATOM 957 C C . GLU A 1 118 ? -9.023 -23.281 -1.724 1 94.94 118 GLU A C 1
ATOM 959 O O . GLU A 1 118 ? -9.469 -24.125 -2.496 1 94.94 118 GLU A O 1
ATOM 964 N N . LEU A 1 119 ? -7.777 -23.125 -1.59 1 97.19 119 LEU A N 1
ATOM 965 C CA . LEU A 1 119 ? -6.793 -23.922 -2.303 1 97.19 119 LEU A CA 1
ATOM 966 C C . LEU A 1 119 ? -6.906 -25.391 -1.905 1 97.19 119 LEU A C 1
ATOM 968 O O . LEU A 1 119 ? -6.957 -26.281 -2.77 1 97.19 119 LEU A O 1
ATOM 972 N N . ASN A 1 120 ? -6.945 -25.641 -0.642 1 97.38 120 ASN A N 1
ATOM 973 C CA . ASN A 1 120 ? -7.074 -27 -0.148 1 97.38 120 ASN A CA 1
ATOM 974 C C . ASN A 1 120 ? -8.398 -27.625 -0.57 1 97.38 120 ASN A C 1
ATOM 976 O O . ASN A 1 120 ? -8.445 -28.797 -0.944 1 97.38 120 ASN A O 1
ATOM 980 N N . ARG A 1 121 ? -9.406 -26.812 -0.484 1 96.75 121 ARG A N 1
ATOM 981 C CA . ARG A 1 121 ? -10.719 -27.297 -0.896 1 96.75 121 ARG A CA 1
ATOM 982 C C . ARG A 1 121 ? -10.703 -27.75 -2.354 1 96.75 121 ARG A C 1
ATOM 984 O O . ARG A 1 121 ? -11.172 -28.844 -2.678 1 96.75 121 ARG A O 1
ATOM 991 N N . LEU A 1 122 ? -10.211 -26.969 -3.215 1 96.19 122 LEU A N 1
ATOM 992 C CA . LEU A 1 122 ? -10.141 -27.281 -4.637 1 96.19 122 LEU A CA 1
ATOM 993 C C . LEU A 1 122 ? -9.281 -28.516 -4.879 1 96.19 122 LEU A C 1
ATOM 995 O O . LEU A 1 122 ? -9.633 -29.375 -5.688 1 96.19 122 LEU A O 1
ATOM 999 N N . TYR A 1 123 ? -8.203 -28.625 -4.223 1 97.25 123 TYR A N 1
ATOM 1000 C CA . TYR A 1 123 ? -7.32 -29.781 -4.363 1 97.25 123 TYR A CA 1
ATOM 1001 C C . TYR A 1 123 ? -8.031 -31.062 -3.939 1 97.25 123 TYR A C 1
ATOM 1003 O O . TYR A 1 123 ? -7.984 -32.062 -4.648 1 97.25 123 TYR A O 1
ATOM 1011 N N . PHE A 1 124 ? -8.719 -30.969 -2.83 1 96.31 124 PHE A N 1
ATOM 1012 C CA . PHE A 1 124 ? -9.414 -32.125 -2.32 1 96.31 124 PHE A CA 1
ATOM 1013 C C . PHE A 1 124 ? -10.547 -32.531 -3.256 1 96.31 124 PHE A C 1
ATOM 1015 O O . PHE A 1 124 ? -10.789 -33.719 -3.469 1 96.31 124 PHE A O 1
ATOM 1022 N N . MET A 1 125 ? -11.188 -31.547 -3.732 1 96.44 125 MET A N 1
ATOM 1023 C CA . MET A 1 125 ? -12.258 -31.828 -4.691 1 96.44 125 MET A CA 1
ATOM 1024 C C . MET A 1 125 ? -11.711 -32.531 -5.918 1 96.44 125 MET A C 1
ATOM 1026 O O . MET A 1 125 ? -12.297 -33.531 -6.387 1 96.44 125 MET A O 1
ATOM 1030 N N . PHE A 1 126 ? -10.664 -32.125 -6.449 1 95.19 126 PHE A N 1
ATOM 1031 C CA . PHE A 1 126 ? -10.039 -32.75 -7.605 1 95.19 126 PHE A CA 1
ATOM 1032 C C . PHE A 1 126 ? -9.578 -34.188 -7.262 1 95.19 126 PHE A C 1
ATOM 1034 O O . PHE A 1 126 ? -9.852 -35.125 -8 1 95.19 126 PHE A O 1
ATOM 1041 N N . ALA A 1 127 ? -8.93 -34.281 -6.129 1 93.94 127 ALA A N 1
ATOM 1042 C CA . ALA A 1 127 ? -8.367 -35.562 -5.707 1 93.94 127 ALA A CA 1
ATOM 1043 C C . ALA A 1 127 ? -9.461 -36.594 -5.469 1 93.94 127 ALA A C 1
ATOM 1045 O O . ALA A 1 127 ? -9.273 -37.781 -5.738 1 93.94 127 ALA A O 1
ATOM 1046 N N . SER A 1 128 ? -10.531 -36.125 -4.957 1 94.69 128 SER A N 1
ATOM 1047 C CA . SER A 1 128 ? -11.641 -37.031 -4.695 1 94.69 128 SER A CA 1
ATOM 1048 C C . SER A 1 128 ? -12.227 -37.562 -5.996 1 94.69 128 SER A C 1
ATOM 1050 O O . SER A 1 128 ? -12.703 -38.688 -6.043 1 94.69 128 SER A O 1
ATOM 1052 N N . ARG A 1 129 ? -12.156 -36.781 -7.023 1 93.25 129 ARG A N 1
ATOM 1053 C CA . ARG A 1 129 ? -12.695 -37.188 -8.32 1 93.25 129 ARG A CA 1
ATOM 1054 C C . ARG A 1 129 ? -11.664 -37.969 -9.133 1 93.25 129 ARG A C 1
ATOM 1056 O O . ARG A 1 129 ? -12.008 -38.594 -10.125 1 93.25 129 ARG A O 1
ATOM 1063 N N . HIS A 1 130 ? -10.438 -37.875 -8.688 1 92.62 130 HIS A N 1
ATOM 1064 C CA . HIS A 1 130 ? -9.344 -38.562 -9.359 1 92.62 130 HIS A CA 1
ATOM 1065 C C . HIS A 1 130 ? -8.477 -39.312 -8.359 1 92.62 130 HIS A C 1
ATOM 1067 O O . HIS A 1 130 ? -7.301 -39 -8.188 1 92.62 130 HIS A O 1
ATOM 1073 N N . PRO A 1 131 ? -8.977 -40.375 -7.703 1 90.25 131 PRO A N 1
ATOM 1074 C CA . PRO A 1 131 ? -8.305 -41.062 -6.594 1 90.25 131 PRO A CA 1
ATOM 1075 C C . PRO A 1 131 ? -6.957 -41.656 -7 1 90.25 131 PRO A C 1
ATOM 1077 O O . PRO A 1 131 ? -6.039 -41.719 -6.176 1 90.25 131 PRO A O 1
ATOM 1080 N N . ASP A 1 132 ? -6.723 -42.094 -8.188 1 90.12 132 ASP A N 1
ATOM 1081 C CA . ASP A 1 132 ? -5.461 -42.688 -8.586 1 90.12 132 ASP A CA 1
ATOM 1082 C C . ASP A 1 132 ? -4.559 -41.688 -9.297 1 90.12 132 ASP A C 1
ATOM 1084 O O . ASP A 1 132 ? -3.572 -42.062 -9.93 1 90.12 132 ASP A O 1
ATOM 1088 N N . TRP A 1 133 ? -4.938 -40.406 -9.102 1 92.12 133 TRP A N 1
ATOM 1089 C CA . TRP A 1 133 ? -4.18 -39.344 -9.797 1 92.12 133 TRP A CA 1
ATOM 1090 C C . TRP A 1 133 ? -2.807 -39.156 -9.164 1 92.12 133 TRP A C 1
ATOM 1092 O O . TRP A 1 133 ? -2.691 -39.062 -7.941 1 92.12 133 TRP A O 1
ATOM 1102 N N . GLN A 1 134 ? -1.734 -39.219 -10.008 1 90.25 134 GLN A N 1
ATOM 1103 C CA . GLN A 1 134 ? -0.364 -39.062 -9.539 1 90.25 134 GLN A CA 1
ATOM 1104 C C . GLN A 1 134 ? 0.295 -37.844 -10.203 1 90.25 134 GLN A C 1
ATOM 1106 O O . GLN A 1 134 ? 1.518 -37.812 -10.352 1 90.25 134 GLN A O 1
ATOM 1111 N N . GLY A 1 135 ? -0.456 -36.906 -10.609 1 93.62 135 GLY A N 1
ATOM 1112 C CA . GLY A 1 135 ? 0.089 -35.719 -11.297 1 93.62 135 GLY A CA 1
ATOM 1113 C C . GLY A 1 135 ? 0.664 -34.688 -10.344 1 93.62 135 GLY A C 1
ATOM 1114 O O . GLY A 1 135 ? 0.939 -35 -9.18 1 93.62 135 GLY A O 1
ATOM 1115 N N . LYS A 1 136 ? 1.047 -33.562 -10.867 1 96.69 136 LYS A N 1
ATOM 1116 C CA . LYS A 1 136 ? 1.717 -32.5 -10.133 1 96.69 136 LYS A CA 1
ATOM 1117 C C . LYS A 1 136 ? 0.812 -31.297 -9.984 1 96.69 136 LYS A C 1
ATOM 1119 O O . LYS A 1 136 ? -0.143 -31.125 -10.742 1 96.69 136 LYS A O 1
ATOM 1124 N N . VAL A 1 137 ? 1.098 -30.5 -8.93 1 98.25 137 VAL A N 1
ATOM 1125 C CA . VAL A 1 137 ? 0.332 -29.281 -8.672 1 98.25 137 VAL A CA 1
ATOM 1126 C C . VAL A 1 137 ? 1.252 -28.078 -8.758 1 98.25 137 VAL A C 1
ATOM 1128 O O . VAL A 1 137 ? 2.33 -28.062 -8.156 1 98.25 137 VAL A O 1
ATOM 1131 N N . SER A 1 138 ? 0.898 -27.125 -9.57 1 98.69 138 SER A N 1
ATOM 1132 C CA . SER A 1 138 ? 1.604 -25.844 -9.641 1 98.69 138 SER A CA 1
ATOM 1133 C C . SER A 1 138 ? 0.665 -24.672 -9.352 1 98.69 138 SER A C 1
ATOM 1135 O O . SER A 1 138 ? -0.557 -24.844 -9.344 1 98.69 138 SER A O 1
ATOM 1137 N N . ILE A 1 139 ? 1.23 -23.547 -8.992 1 98.75 139 ILE A N 1
ATOM 1138 C CA . ILE A 1 139 ? 0.454 -22.328 -8.727 1 98.75 139 ILE A CA 1
ATOM 1139 C C . ILE A 1 139 ? 0.926 -21.203 -9.641 1 98.75 139 ILE A C 1
ATOM 1141 O O . ILE A 1 139 ? 2.129 -21.016 -9.828 1 98.75 139 ILE A O 1
ATOM 1145 N N . LEU A 1 140 ? 0.019 -20.625 -10.305 1 98.5 140 LEU A N 1
ATOM 1146 C CA . LEU A 1 140 ? 0.208 -19.391 -11.07 1 98.5 140 LEU A CA 1
ATOM 1147 C C . LEU A 1 140 ? -0.424 -18.203 -10.352 1 98.5 140 LEU A C 1
ATOM 1149 O O . LEU A 1 140 ? -1.645 -18.031 -10.383 1 98.5 140 LEU A O 1
ATOM 1153 N N . ALA A 1 141 ? 0.397 -17.406 -9.719 1 97.44 141 ALA A N 1
ATOM 1154 C CA . ALA A 1 141 ? -0.09 -16.312 -8.891 1 97.44 141 ALA A CA 1
ATOM 1155 C C . ALA A 1 141 ? 0.22 -14.961 -9.531 1 97.44 141 ALA A C 1
ATOM 1157 O O . ALA A 1 141 ? 1.24 -14.812 -10.211 1 97.44 141 ALA A O 1
ATOM 1158 N N . HIS A 1 142 ? -0.662 -14.055 -9.273 1 94 142 HIS A N 1
ATOM 1159 C CA . HIS A 1 142 ? -0.502 -12.727 -9.844 1 94 142 HIS A CA 1
ATOM 1160 C C . HIS A 1 142 ? -0.472 -11.656 -8.75 1 94 142 HIS A C 1
ATOM 1162 O O . HIS A 1 142 ? -1.297 -11.68 -7.836 1 94 142 HIS A O 1
ATOM 1168 N N . SER A 1 143 ? 0.386 -10.703 -8.883 1 91.12 143 SER A N 1
ATOM 1169 C CA . SER A 1 143 ? 0.425 -9.508 -8.047 1 91.12 143 SER A CA 1
ATOM 1170 C C . SER A 1 143 ? 0.463 -9.875 -6.566 1 91.12 143 SER A C 1
ATOM 1172 O O . SER A 1 143 ? 1.334 -10.633 -6.129 1 91.12 143 SER A O 1
ATOM 1174 N N . LEU A 1 144 ? -0.448 -9.344 -5.773 1 91.5 144 LEU A N 1
ATOM 1175 C CA . LEU A 1 144 ? -0.438 -9.594 -4.34 1 91.5 144 LEU A CA 1
ATOM 1176 C C . LEU A 1 144 ? -0.674 -11.078 -4.043 1 91.5 144 LEU A C 1
ATOM 1178 O O . LEU A 1 144 ? -0.302 -11.57 -2.977 1 91.5 144 LEU A O 1
ATOM 1182 N N . GLY A 1 145 ? -1.234 -11.758 -5 1 93.94 145 GLY A N 1
ATOM 1183 C CA . GLY A 1 145 ? -1.421 -13.195 -4.836 1 93.94 145 GLY A CA 1
ATOM 1184 C C . GLY A 1 145 ? -0.121 -13.938 -4.605 1 93.94 145 GLY A C 1
ATOM 1185 O O . GLY A 1 145 ? -0.094 -14.945 -3.885 1 93.94 145 GLY A O 1
ATOM 1186 N N . CYS A 1 146 ? 0.929 -13.469 -5.16 1 96.62 146 CYS A N 1
ATOM 1187 C CA . CYS A 1 146 ? 2.244 -14.07 -4.973 1 96.62 146 CYS A CA 1
ATOM 1188 C C . CYS A 1 146 ? 2.676 -13.984 -3.512 1 96.62 146 CYS A C 1
ATOM 1190 O O . CYS A 1 146 ? 3.189 -14.953 -2.955 1 96.62 146 CYS A O 1
ATOM 1192 N N . VAL A 1 147 ? 2.391 -12.859 -2.947 1 95 147 VAL A N 1
ATOM 1193 C CA . VAL A 1 147 ? 2.781 -12.617 -1.562 1 95 147 VAL A CA 1
ATOM 1194 C C . VAL A 1 147 ? 1.966 -13.516 -0.631 1 95 147 VAL A C 1
ATOM 1196 O O . VAL A 1 147 ? 2.516 -14.141 0.276 1 95 147 VAL A O 1
ATOM 1199 N N . ILE A 1 148 ? 0.74 -13.586 -0.904 1 94.31 148 ILE A N 1
ATOM 1200 C CA . ILE A 1 148 ? -0.148 -14.344 -0.032 1 94.31 148 ILE A CA 1
ATOM 1201 C C . ILE A 1 148 ? 0.205 -15.828 -0.104 1 94.31 148 ILE A C 1
ATOM 1203 O O . ILE A 1 148 ? 0.306 -16.5 0.925 1 94.31 148 ILE A O 1
ATOM 1207 N N . VAL A 1 149 ? 0.417 -16.328 -1.287 1 97.25 149 VAL A N 1
ATOM 1208 C CA . VAL A 1 149 ? 0.777 -17.734 -1.453 1 97.25 149 VAL A CA 1
ATOM 1209 C C . VAL A 1 149 ? 2.098 -18.016 -0.738 1 97.25 149 VAL A C 1
ATOM 1211 O O . VAL A 1 149 ? 2.213 -19 -0.004 1 97.25 149 VAL A O 1
ATOM 1214 N N . TYR A 1 150 ? 3.051 -17.172 -0.918 1 96.81 150 TYR A N 1
ATOM 1215 C CA . TYR A 1 150 ? 4.34 -17.312 -0.251 1 96.81 150 TYR A CA 1
ATOM 1216 C C . TYR A 1 150 ? 4.168 -17.375 1.262 1 96.81 150 TYR A C 1
ATOM 1218 O O . TYR A 1 150 ? 4.77 -18.234 1.922 1 96.81 150 TYR A O 1
ATOM 1226 N N . ASP A 1 151 ? 3.352 -16.531 1.741 1 94.12 151 ASP A N 1
ATOM 1227 C CA . ASP A 1 151 ? 3.148 -16.453 3.184 1 94.12 151 ASP A CA 1
ATOM 1228 C C . ASP A 1 151 ? 2.439 -17.703 3.707 1 94.12 151 ASP A C 1
ATOM 1230 O O . ASP A 1 151 ? 2.746 -18.188 4.801 1 94.12 151 ASP A O 1
ATOM 1234 N N . ILE A 1 152 ? 1.557 -18.172 2.963 1 95 152 ILE A N 1
ATOM 1235 C CA . ILE A 1 152 ? 0.847 -19.375 3.354 1 95 152 ILE A CA 1
ATOM 1236 C C . ILE A 1 152 ? 1.827 -20.547 3.434 1 95 152 ILE A C 1
ATOM 1238 O O . ILE A 1 152 ? 1.861 -21.266 4.434 1 95 152 ILE A O 1
ATOM 1242 N N . VAL A 1 153 ? 2.582 -20.688 2.436 1 96.31 153 VAL A N 1
ATOM 1243 C CA . VAL A 1 153 ? 3.461 -21.859 2.332 1 96.31 153 VAL A CA 1
ATOM 1244 C C . VAL A 1 153 ? 4.551 -21.766 3.4 1 96.31 153 VAL A C 1
ATOM 1246 O O . VAL A 1 153 ? 4.93 -22.781 3.988 1 96.31 153 VAL A O 1
ATOM 1249 N N . THR A 1 154 ? 5.066 -20.562 3.664 1 93.06 154 THR A N 1
ATOM 1250 C CA . THR A 1 154 ? 6.16 -20.406 4.613 1 93.06 154 THR A CA 1
ATOM 1251 C C . THR A 1 154 ? 5.629 -20.312 6.043 1 93.06 154 THR A C 1
ATOM 1253 O O . THR A 1 154 ? 6.398 -20.391 7.004 1 93.06 154 THR A O 1
ATOM 1256 N N . GLY A 1 155 ? 4.352 -20.094 6.172 1 89.38 155 GLY A N 1
ATOM 1257 C CA . GLY A 1 155 ? 3.76 -19.953 7.488 1 89.38 155 GLY A CA 1
ATOM 1258 C C . GLY A 1 155 ? 4.035 -18.609 8.125 1 89.38 155 GLY A C 1
ATOM 1259 O O . GLY A 1 155 ? 4.07 -18.484 9.352 1 89.38 155 GLY A O 1
ATOM 1260 N N . TRP A 1 156 ? 4.25 -17.688 7.289 1 85.88 156 TRP A N 1
ATOM 1261 C CA . TRP A 1 156 ? 4.531 -16.344 7.809 1 85.88 156 TRP A CA 1
ATOM 1262 C C . TRP A 1 156 ? 3.309 -15.773 8.523 1 85.88 156 TRP A C 1
ATOM 1264 O O . TRP A 1 156 ? 2.191 -15.844 8.008 1 85.88 156 TRP A O 1
ATOM 1274 N N . MET A 1 157 ? 3.559 -15.336 9.789 1 75.5 157 MET A N 1
ATOM 1275 C CA . MET A 1 157 ? 2.5 -14.688 10.562 1 75.5 157 MET A CA 1
ATOM 1276 C C . MET A 1 157 ? 2.842 -13.227 10.836 1 75.5 157 MET A C 1
ATOM 1278 O O . MET A 1 157 ? 3.939 -12.922 11.305 1 75.5 157 MET A O 1
ATOM 1282 N N . GLY A 1 158 ? 2.338 -12.43 10.023 1 66.62 158 GLY A N 1
ATOM 1283 C CA . GLY A 1 158 ? 2.576 -11.008 10.234 1 66.62 158 GLY A CA 1
ATOM 1284 C C . GLY A 1 158 ? 2.412 -10.586 11.68 1 66.62 158 GLY A C 1
ATOM 1285 O O . GLY A 1 158 ? 2.213 -11.422 12.562 1 66.62 158 GLY A O 1
ATOM 1286 N N . HIS A 1 159 ? 2.809 -9.359 11.93 1 60.53 159 HIS A N 1
ATOM 1287 C CA . HIS A 1 159 ? 2.652 -8.773 13.266 1 60.53 159 HIS A CA 1
ATOM 1288 C C . HIS A 1 159 ? 1.182 -8.688 13.656 1 60.53 159 HIS A C 1
ATOM 1290 O O . HIS A 1 159 ? 0.598 -7.605 13.656 1 60.53 159 HIS A O 1
ATOM 1296 N N . ASP A 1 160 ? 0.578 -9.883 13.57 1 54.91 160 ASP A N 1
ATOM 1297 C CA . ASP A 1 160 ? -0.843 -9.852 13.906 1 54.91 160 ASP A CA 1
ATOM 1298 C C . ASP A 1 160 ? -1.056 -9.461 15.367 1 54.91 160 ASP A C 1
ATOM 1300 O O . ASP A 1 160 ? -0.548 -10.133 16.266 1 54.91 160 ASP A O 1
ATOM 1304 N N . MET A 1 161 ? -1.321 -8.195 15.594 1 55.72 161 MET A N 1
ATOM 1305 C CA . MET A 1 161 ? -1.604 -7.746 16.953 1 55.72 161 MET A CA 1
ATOM 1306 C C . MET A 1 161 ? -2.752 -8.539 17.562 1 55.72 161 MET A C 1
ATOM 1308 O O . MET A 1 161 ? -2.803 -8.734 18.781 1 55.72 161 MET A O 1
ATOM 1312 N N . ARG A 1 162 ? -3.783 -8.883 16.672 1 57.19 162 ARG A N 1
ATOM 1313 C CA . ARG A 1 162 ? -4.902 -9.688 17.156 1 57.19 162 ARG A CA 1
ATOM 1314 C C . ARG A 1 162 ? -4.773 -11.141 16.703 1 57.19 162 ARG A C 1
ATOM 1316 O O . ARG A 1 162 ? -4.316 -11.406 15.586 1 57.19 162 ARG A O 1
ATOM 1323 N N . LEU A 1 163 ? -4.93 -11.82 17.641 1 61.5 163 LEU A N 1
ATOM 1324 C CA . LEU A 1 163 ? -4.992 -13.242 17.312 1 61.5 163 LEU A CA 1
ATOM 1325 C C . LEU A 1 163 ? -6.062 -13.5 16.25 1 61.5 163 LEU A C 1
ATOM 1327 O O . LEU A 1 163 ? -7.188 -13.008 16.375 1 61.5 163 LEU A O 1
ATOM 1331 N N . PRO A 1 164 ? -5.59 -13.984 15.133 1 66.31 164 PRO A N 1
ATOM 1332 C CA . PRO A 1 164 ? -6.625 -14.398 14.18 1 66.31 164 PRO A CA 1
ATOM 1333 C C . PRO A 1 164 ? -7.762 -15.164 14.852 1 66.31 164 PRO A C 1
ATOM 1335 O O . PRO A 1 164 ? -7.621 -15.625 15.984 1 66.31 164 PRO A O 1
ATOM 1338 N N . SER A 1 165 ? -8.898 -15.094 14.211 1 77.25 165 SER A N 1
ATOM 1339 C CA . SER A 1 165 ? -9.969 -15.945 14.703 1 77.25 165 SER A CA 1
ATOM 1340 C C . SER A 1 165 ? -9.492 -17.375 14.898 1 77.25 165 SER A C 1
ATOM 1342 O O . SER A 1 165 ? -8.578 -17.844 14.211 1 77.25 165 SER A O 1
ATOM 1344 N N . PRO A 1 166 ? -10.008 -17.922 15.945 1 79.25 166 PRO A N 1
ATOM 1345 C CA . PRO A 1 166 ? -9.617 -19.312 16.156 1 79.25 166 PRO A CA 1
ATOM 1346 C C . PRO A 1 166 ? -9.727 -20.156 14.891 1 79.25 166 PRO A C 1
ATOM 1348 O O . PRO A 1 166 ? -8.883 -21.031 14.648 1 79.25 166 PRO A O 1
ATOM 1351 N N . GLN A 1 167 ? -10.703 -19.875 14.125 1 82.19 167 GLN A N 1
ATOM 1352 C CA . GLN A 1 167 ? -10.891 -20.625 12.875 1 82.19 167 GLN A CA 1
ATOM 1353 C C . GLN A 1 167 ? -9.734 -20.359 11.914 1 82.19 167 GLN A C 1
ATOM 1355 O O . GLN A 1 167 ? -9.211 -21.297 11.305 1 82.19 167 GLN A O 1
ATOM 1360 N N . ALA A 1 168 ? -9.406 -19.141 11.805 1 83.62 168 ALA A N 1
ATOM 1361 C CA . ALA A 1 168 ? -8.305 -18.781 10.914 1 83.62 168 ALA A CA 1
ATOM 1362 C C . ALA A 1 168 ? -6.996 -19.406 11.383 1 83.62 168 ALA A C 1
ATOM 1364 O O . ALA A 1 168 ? -6.199 -19.875 10.57 1 83.62 168 ALA A O 1
ATOM 1365 N N . GLN A 1 169 ? -6.883 -19.438 12.617 1 84.69 169 GLN A N 1
ATOM 1366 C CA . GLN A 1 169 ? -5.668 -20.031 13.18 1 84.69 169 GLN A CA 1
ATOM 1367 C C . GLN A 1 169 ? -5.586 -21.516 12.875 1 84.69 169 GLN A C 1
ATOM 1369 O O . GLN A 1 169 ? -4.516 -22.031 12.539 1 84.69 169 GLN A O 1
ATOM 1374 N N . GLU A 1 170 ? -6.633 -22.109 13.039 1 87.5 170 GLU A N 1
ATOM 1375 C CA . GLU A 1 170 ? -6.676 -23.547 12.766 1 87.5 170 GLU A CA 1
ATOM 1376 C C . GLU A 1 170 ? -6.355 -23.844 11.297 1 87.5 170 GLU A C 1
ATOM 1378 O O . GLU A 1 170 ? -5.598 -24.766 11 1 87.5 170 GLU A O 1
ATOM 1383 N N . VAL A 1 171 ? -6.898 -23.109 10.508 1 88.81 171 VAL A N 1
ATOM 1384 C CA . VAL A 1 171 ? -6.668 -23.281 9.078 1 88.81 171 VAL A CA 1
ATOM 1385 C C . VAL A 1 171 ? -5.191 -23.062 8.766 1 88.81 171 VAL A C 1
ATOM 1387 O O . VAL A 1 171 ? -4.578 -23.859 8.055 1 88.81 171 VAL A O 1
ATOM 1390 N N . LEU A 1 172 ? -4.691 -22.062 9.289 1 88.69 172 LEU A N 1
ATOM 1391 C CA . LEU A 1 172 ? -3.311 -21.703 8.992 1 88.69 172 LEU A CA 1
ATOM 1392 C C . LEU A 1 172 ? -2.348 -22.75 9.516 1 88.69 172 LEU A C 1
ATOM 1394 O O . LEU A 1 172 ? -1.33 -23.047 8.883 1 88.69 172 LEU A O 1
ATOM 1398 N N . LEU A 1 173 ? -2.674 -23.344 10.57 1 88.56 173 LEU A N 1
ATOM 1399 C CA . LEU A 1 173 ? -1.816 -24.359 11.164 1 88.56 173 LEU A CA 1
ATOM 1400 C C . LEU A 1 173 ? -1.781 -25.609 10.297 1 88.56 173 LEU A C 1
ATOM 1402 O O . LEU A 1 173 ? -0.775 -26.328 10.266 1 88.56 173 LEU A O 1
ATOM 1406 N N . GLN A 1 174 ? -2.744 -25.875 9.578 1 91.38 174 GLN A N 1
ATOM 1407 C CA . GLN A 1 174 ? -2.822 -27.047 8.719 1 91.38 174 GLN A CA 1
ATOM 1408 C C . GLN A 1 174 ? -1.917 -26.906 7.5 1 91.38 174 GLN A C 1
ATOM 1410 O O . GLN A 1 174 ? -1.403 -27.891 6.977 1 91.38 174 GLN A O 1
ATOM 1415 N N . GLY A 1 175 ? -1.737 -25.719 7.027 1 92.94 175 GLY A N 1
ATOM 1416 C CA . GLY A 1 175 ? -0.94 -25.469 5.836 1 92.94 175 GLY A CA 1
ATOM 1417 C C . GLY A 1 175 ? -1.589 -25.984 4.566 1 92.94 175 GLY A C 1
ATOM 1418 O O . GLY A 1 175 ? -2.738 -26.438 4.59 1 92.94 175 GLY A O 1
ATOM 1419 N N . LEU A 1 176 ? -0.84 -25.828 3.523 1 95.44 176 LEU A N 1
ATOM 1420 C CA . LEU A 1 176 ? -1.322 -26.391 2.266 1 95.44 176 LEU A CA 1
ATOM 1421 C C . LEU A 1 176 ? -1.237 -27.922 2.283 1 95.44 176 LEU A C 1
ATOM 1423 O O . LEU A 1 176 ? -0.26 -28.484 2.779 1 95.44 176 LEU A O 1
ATOM 1427 N N . GLN A 1 177 ? -2.152 -28.594 1.652 1 95.69 177 GLN A N 1
ATOM 1428 C CA . GLN A 1 177 ? -2.256 -30.047 1.721 1 95.69 177 GLN A CA 1
ATOM 1429 C C . GLN A 1 177 ? -1.706 -30.703 0.454 1 95.69 177 GLN A C 1
ATOM 1431 O O . GLN A 1 177 ? -2.082 -31.828 0.115 1 95.69 177 GLN A O 1
ATOM 1436 N N . PHE A 1 178 ? -0.974 -30.062 -0.284 1 96.56 178 PHE A N 1
ATOM 1437 C CA . PHE A 1 178 ? -0.293 -30.562 -1.473 1 96.56 178 PHE A CA 1
ATOM 1438 C C . PHE A 1 178 ? 1.029 -29.828 -1.686 1 96.56 178 PHE A C 1
ATOM 1440 O O . PHE A 1 178 ? 1.163 -28.656 -1.329 1 96.56 178 PHE A O 1
ATOM 1447 N N . PRO A 1 179 ? 2.01 -30.531 -2.205 1 96.31 179 PRO A N 1
ATOM 1448 C CA . PRO A 1 179 ? 3.26 -29.844 -2.555 1 96.31 179 PRO A CA 1
ATOM 1449 C C . PRO A 1 179 ? 3.143 -29.016 -3.834 1 96.31 179 PRO A C 1
ATOM 1451 O O . PRO A 1 179 ? 2.357 -29.359 -4.723 1 96.31 179 PRO A O 1
ATOM 1454 N N . ILE A 1 180 ? 3.891 -27.984 -3.889 1 98.19 180 ILE A N 1
ATOM 1455 C CA . ILE A 1 180 ? 3.906 -27.141 -5.078 1 98.19 180 ILE A CA 1
ATOM 1456 C C . ILE A 1 180 ? 5.109 -27.484 -5.949 1 98.19 180 ILE A C 1
ATOM 1458 O O . ILE A 1 180 ? 6.258 -27.391 -5.504 1 98.19 180 ILE A O 1
ATOM 1462 N N . GLU A 1 181 ? 4.793 -27.969 -7.152 1 98.06 181 GLU A N 1
ATOM 1463 C CA . GLU A 1 181 ? 5.871 -28.266 -8.094 1 98.06 181 GLU A CA 1
ATOM 1464 C C . GLU A 1 181 ? 6.527 -26.984 -8.609 1 98.06 181 GLU A C 1
ATOM 1466 O O . GLU A 1 181 ? 7.742 -26.812 -8.492 1 98.06 181 GLU A O 1
ATOM 1471 N N . ASN A 1 182 ? 5.738 -26.141 -9.234 1 98.12 182 ASN A N 1
ATOM 1472 C CA . ASN A 1 182 ? 6.184 -24.844 -9.727 1 98.12 182 ASN A CA 1
ATOM 1473 C C . ASN A 1 182 ? 5.348 -23.703 -9.141 1 98.12 182 ASN A C 1
ATOM 1475 O O . ASN A 1 182 ? 4.121 -23.797 -9.07 1 98.12 182 ASN A O 1
ATOM 1479 N N . LEU A 1 183 ? 6.02 -22.719 -8.68 1 98.62 183 LEU A N 1
ATOM 1480 C CA . LEU A 1 183 ? 5.363 -21.469 -8.312 1 98.62 183 LEU A CA 1
ATOM 1481 C C . LEU A 1 183 ? 5.703 -20.359 -9.305 1 98.62 183 LEU A C 1
ATOM 1483 O O . LEU A 1 183 ? 6.824 -19.844 -9.297 1 98.62 183 LEU A O 1
ATOM 1487 N N . PHE A 1 184 ? 4.734 -20.031 -10.148 1 98.75 184 PHE A N 1
ATOM 1488 C CA . PHE A 1 184 ? 4.875 -18.953 -11.109 1 98.75 184 PHE A CA 1
ATOM 1489 C C . PHE A 1 184 ? 4.324 -17.656 -10.547 1 98.75 184 PHE A C 1
ATOM 1491 O O . PHE A 1 184 ? 3.129 -17.547 -10.258 1 98.75 184 PHE A O 1
ATOM 1498 N N . CYS A 1 185 ? 5.156 -16.656 -10.445 1 98.38 185 CYS A N 1
ATOM 1499 C CA . CYS A 1 185 ? 4.742 -15.352 -9.953 1 98.38 185 CYS A CA 1
ATOM 1500 C C . CYS A 1 185 ? 4.727 -14.32 -11.086 1 98.38 185 CYS A C 1
ATOM 1502 O O . CYS A 1 185 ? 5.777 -13.961 -11.609 1 98.38 185 CYS A O 1
ATOM 1504 N N . LEU A 1 186 ? 3.551 -13.891 -11.406 1 96.94 186 LEU A N 1
ATOM 1505 C CA . LEU A 1 186 ? 3.385 -12.883 -12.445 1 96.94 186 LEU A CA 1
ATOM 1506 C C . LEU A 1 186 ? 3.271 -11.484 -11.836 1 96.94 186 LEU A C 1
ATOM 1508 O O . LEU A 1 186 ? 2.381 -11.227 -11.023 1 96.94 186 LEU A O 1
ATOM 1512 N N . GLY A 1 187 ? 4.168 -10.562 -12.227 1 93.5 187 GLY A N 1
ATOM 1513 C CA . GLY A 1 187 ? 4.094 -9.195 -11.734 1 93.5 187 GLY A CA 1
ATOM 1514 C C . GLY A 1 187 ? 4.094 -9.109 -10.219 1 93.5 187 GLY A C 1
ATOM 1515 O O . GLY A 1 187 ? 3.26 -8.422 -9.633 1 93.5 187 GLY A O 1
ATOM 1516 N N . SER A 1 188 ? 5.035 -9.711 -9.602 1 94.94 188 SER A N 1
ATOM 1517 C CA . SER A 1 188 ? 5.02 -9.961 -8.164 1 94.94 188 SER A CA 1
ATOM 1518 C C . SER A 1 188 ? 5.746 -8.859 -7.406 1 94.94 188 SER A C 1
ATOM 1520 O O . SER A 1 188 ? 6.855 -8.469 -7.777 1 94.94 188 SER A O 1
ATOM 1522 N N . PRO A 1 189 ? 5.129 -8.359 -6.336 1 91.62 189 PRO A N 1
ATOM 1523 C CA . PRO A 1 189 ? 5.832 -7.465 -5.41 1 91.62 189 PRO A CA 1
ATOM 1524 C C . PRO A 1 189 ? 6.477 -8.211 -4.242 1 91.62 189 PRO A C 1
ATOM 1526 O O . PRO A 1 189 ? 6.863 -7.59 -3.248 1 91.62 189 PRO A O 1
ATOM 1529 N N . LEU A 1 190 ? 6.676 -9.461 -4.336 1 93.31 190 LEU A N 1
ATOM 1530 C CA . LEU A 1 190 ? 7.078 -10.32 -3.229 1 93.31 190 LEU A CA 1
ATOM 1531 C C . LEU A 1 190 ? 8.414 -9.875 -2.646 1 93.31 190 LEU A C 1
ATOM 1533 O O . LEU A 1 190 ? 8.57 -9.797 -1.425 1 93.31 190 LEU A O 1
ATOM 1537 N N . SER A 1 191 ? 9.359 -9.594 -3.453 1 91.44 191 SER A N 1
ATOM 1538 C CA . SER A 1 191 ? 10.695 -9.25 -2.977 1 91.44 191 SER A CA 1
ATOM 1539 C C . SER A 1 191 ? 10.656 -8.008 -2.082 1 91.44 191 SER A C 1
ATOM 1541 O O . SER A 1 191 ? 11.375 -7.941 -1.083 1 91.44 191 SER A O 1
ATOM 1543 N N . VAL A 1 192 ? 9.781 -7.102 -2.443 1 87.5 192 VAL A N 1
ATOM 1544 C CA . VAL A 1 192 ? 9.664 -5.883 -1.652 1 87.5 192 VAL A CA 1
ATOM 1545 C C . VAL A 1 192 ? 9.094 -6.211 -0.275 1 87.5 192 VAL A C 1
ATOM 1547 O O . VAL A 1 192 ? 9.602 -5.73 0.743 1 87.5 192 VAL A O 1
ATOM 1550 N N . PHE A 1 193 ? 8.078 -6.949 -0.249 1 87.62 193 PHE A N 1
ATOM 1551 C CA . PHE A 1 193 ? 7.484 -7.363 1.018 1 87.62 193 PHE A CA 1
ATOM 1552 C C . PHE A 1 193 ? 8.516 -8.055 1.899 1 87.62 193 PHE A C 1
ATOM 1554 O O . PHE A 1 193 ? 8.609 -7.766 3.096 1 87.62 193 PHE A O 1
ATOM 1561 N N . LEU A 1 194 ? 9.219 -8.883 1.299 1 88.75 194 LEU A N 1
ATOM 1562 C CA . LEU A 1 194 ? 10.188 -9.664 2.062 1 88.75 194 LEU A CA 1
ATOM 1563 C C . LEU A 1 194 ? 11.312 -8.773 2.58 1 88.75 194 LEU A C 1
ATOM 1565 O O . LEU A 1 194 ? 11.766 -8.938 3.717 1 88.75 194 LEU A O 1
ATOM 1569 N N . ALA A 1 195 ? 11.773 -7.902 1.811 1 84.19 195 ALA A N 1
ATOM 1570 C CA . ALA A 1 195 ? 12.852 -6.996 2.195 1 84.19 195 ALA A CA 1
ATOM 1571 C C . ALA A 1 195 ? 12.43 -6.121 3.373 1 84.19 195 ALA A C 1
ATOM 1573 O O . ALA A 1 195 ? 13.266 -5.734 4.195 1 84.19 195 ALA A O 1
ATOM 1574 N N . LEU A 1 196 ? 11.195 -5.867 3.414 1 82.31 196 LEU A N 1
ATOM 1575 C CA . LEU A 1 196 ? 10.711 -4.93 4.422 1 82.31 196 LEU A CA 1
ATOM 1576 C C . LEU A 1 196 ? 10.32 -5.664 5.699 1 82.31 196 LEU A C 1
ATOM 1578 O O . LEU A 1 196 ? 10.109 -5.035 6.742 1 82.31 196 LEU A O 1
ATOM 1582 N N . ARG A 1 197 ? 10.133 -6.918 5.695 1 78.19 197 ARG A N 1
ATOM 1583 C CA . ARG A 1 197 ? 9.766 -7.719 6.855 1 78.19 197 ARG A CA 1
ATOM 1584 C C . ARG A 1 197 ? 10.984 -8.039 7.707 1 78.19 197 ARG A C 1
ATOM 1586 O O . ARG A 1 197 ? 10.898 -8.086 8.938 1 78.19 197 ARG A O 1
ATOM 1593 N N . THR A 1 198 ? 11.922 -8.641 7.16 1 65.81 198 THR A N 1
ATOM 1594 C CA . THR A 1 198 ? 13.07 -9.117 7.926 1 65.81 198 THR A CA 1
ATOM 1595 C C . THR A 1 198 ? 14.359 -8.484 7.406 1 65.81 198 THR A C 1
ATOM 1597 O O . THR A 1 198 ? 14.461 -8.133 6.23 1 65.81 198 THR A O 1
ATOM 1600 N N . ARG A 1 199 ? 15.062 -8.047 8.453 1 58.19 199 ARG A N 1
ATOM 1601 C CA . ARG A 1 199 ? 16.406 -7.652 8.031 1 58.19 199 ARG A CA 1
ATOM 1602 C C . ARG A 1 199 ? 17.062 -8.75 7.203 1 58.19 199 ARG A C 1
ATOM 1604 O O . ARG A 1 199 ? 17 -9.93 7.555 1 58.19 199 ARG A O 1
ATOM 1611 N N . VAL A 1 200 ? 16.922 -8.5 5.941 1 53.72 200 VAL A N 1
ATOM 1612 C CA . VAL A 1 200 ? 17.438 -9.461 4.973 1 53.72 200 VAL A CA 1
ATOM 1613 C C . VAL A 1 200 ? 18.562 -10.289 5.605 1 53.72 200 VAL A C 1
ATOM 1615 O O . VAL A 1 200 ? 19.578 -9.742 6.023 1 53.72 200 VAL A O 1
ATOM 1618 N N . SER A 1 201 ? 18.125 -11.312 6.316 1 55.75 201 SER A N 1
ATOM 1619 C CA . SER A 1 201 ? 19.172 -12.258 6.691 1 55.75 201 SER A CA 1
ATOM 1620 C C . SER A 1 201 ? 20 -12.664 5.48 1 55.75 201 SER A C 1
ATOM 1622 O O . SER A 1 201 ? 19.516 -12.656 4.352 1 55.75 201 SER A O 1
ATOM 1624 N N . SER A 1 202 ? 21.266 -12.625 5.566 1 58.81 202 SER A N 1
ATOM 1625 C CA . SER A 1 202 ? 22.25 -13.102 4.59 1 58.81 202 SER A CA 1
ATOM 1626 C C . SER A 1 202 ? 21.938 -14.523 4.137 1 58.81 202 SER A C 1
ATOM 1628 O O . SER A 1 202 ? 22.578 -15.039 3.225 1 58.81 202 SER A O 1
ATOM 1630 N N . ASN A 1 203 ? 20.875 -15.102 4.797 1 67.81 203 ASN A N 1
ATOM 1631 C CA . ASN A 1 203 ? 20.688 -16.5 4.414 1 67.81 203 ASN A CA 1
ATOM 1632 C C . ASN A 1 203 ? 19.562 -16.641 3.387 1 67.81 203 ASN A C 1
ATOM 1634 O O . ASN A 1 203 ? 18.406 -16.359 3.682 1 67.81 203 ASN A O 1
ATOM 1638 N N . ARG A 1 204 ? 19.953 -17.156 2.262 1 76.19 204 ARG A N 1
ATOM 1639 C CA . ARG A 1 204 ? 19.062 -17.375 1.125 1 76.19 204 ARG A CA 1
ATOM 1640 C C . ARG A 1 204 ? 17.922 -18.297 1.507 1 76.19 204 ARG A C 1
ATOM 1642 O O . ARG A 1 204 ? 16.797 -18.125 1.036 1 76.19 204 ARG A O 1
ATOM 1649 N N . LEU A 1 205 ? 18.219 -19.219 2.367 1 73.12 205 LEU A N 1
ATOM 1650 C CA . LEU A 1 205 ? 17.234 -20.234 2.725 1 73.12 205 LEU A CA 1
ATOM 1651 C C . LEU A 1 205 ? 16.109 -19.625 3.57 1 73.12 205 LEU A C 1
ATOM 1653 O O . LEU A 1 205 ? 15.023 -20.203 3.656 1 73.12 205 LEU A O 1
ATOM 1657 N N . ASP A 1 206 ? 16.359 -18.516 4.098 1 79.38 206 ASP A N 1
ATOM 1658 C CA . ASP A 1 206 ? 15.312 -17.844 4.852 1 79.38 206 ASP A CA 1
ATOM 1659 C C . ASP A 1 206 ? 14.281 -17.203 3.92 1 79.38 206 ASP A C 1
ATOM 1661 O O . ASP A 1 206 ? 13.094 -17.141 4.246 1 79.38 206 ASP A O 1
ATOM 1665 N N . VAL A 1 207 ? 14.742 -16.891 2.809 1 84.12 207 VAL A N 1
ATOM 1666 C CA . VAL A 1 207 ? 13.875 -16.234 1.84 1 84.12 207 VAL A CA 1
ATOM 1667 C C . VAL A 1 207 ? 13.195 -17.281 0.958 1 84.12 207 VAL A C 1
ATOM 1669 O O . VAL A 1 207 ? 12.008 -17.156 0.645 1 84.12 207 VAL A O 1
ATOM 1672 N N . MET A 1 208 ? 13.984 -18.25 0.605 1 88.31 208 MET A N 1
ATOM 1673 C CA . MET A 1 208 ? 13.469 -19.312 -0.247 1 88.31 208 MET A CA 1
ATOM 1674 C C . MET A 1 208 ? 13.633 -20.672 0.419 1 88.31 208 MET A C 1
ATOM 1676 O O . MET A 1 208 ? 14.508 -21.453 0.03 1 88.31 208 MET A O 1
ATOM 1680 N N . PRO A 1 209 ? 12.75 -20.953 1.271 1 88.56 209 PRO A N 1
ATOM 1681 C CA . PRO A 1 209 ? 12.891 -22.266 1.918 1 88.56 209 PRO A CA 1
ATOM 1682 C C . PRO A 1 209 ? 12.641 -23.422 0.959 1 88.56 209 PRO A C 1
ATOM 1684 O O . PRO A 1 209 ? 11.945 -23.266 -0.05 1 88.56 209 PRO A O 1
ATOM 1687 N N . GLN A 1 210 ? 13.172 -24.594 1.28 1 85.44 210 GLN A N 1
ATOM 1688 C CA . GLN A 1 210 ? 13.07 -25.766 0.423 1 85.44 210 GLN A CA 1
ATOM 1689 C C . GLN A 1 210 ? 11.625 -26.234 0.288 1 85.44 210 GLN A C 1
ATOM 1691 O O . GLN A 1 210 ? 11.242 -26.812 -0.732 1 85.44 210 GLN A O 1
ATOM 1696 N N . GLY A 1 211 ? 10.859 -25.969 1.305 1 88.94 211 GLY A N 1
ATOM 1697 C CA . GLY A 1 211 ? 9.484 -26.438 1.302 1 88.94 211 GLY A CA 1
ATOM 1698 C C . GLY A 1 211 ? 8.539 -25.516 0.555 1 88.94 211 GLY A C 1
ATOM 1699 O O . GLY A 1 211 ? 7.352 -25.797 0.431 1 88.94 211 GLY A O 1
ATOM 1700 N N . LEU A 1 212 ? 9.078 -24.422 0.002 1 92.44 212 LEU A N 1
ATOM 1701 C CA . LEU A 1 212 ? 8.234 -23.469 -0.717 1 92.44 212 LEU A CA 1
ATOM 1702 C C . LEU A 1 212 ? 7.68 -24.094 -1.993 1 92.44 212 LEU A C 1
ATOM 1704 O O . LEU A 1 212 ? 6.465 -24.125 -2.193 1 92.44 212 LEU A O 1
ATOM 1708 N N . CYS A 1 213 ? 8.539 -24.516 -2.857 1 95.75 213 CYS A N 1
ATOM 1709 C CA . CYS A 1 213 ? 8.227 -25.172 -4.125 1 95.75 213 CYS A CA 1
ATOM 1710 C C . CYS A 1 213 ? 9.461 -25.812 -4.723 1 95.75 213 CYS A C 1
ATOM 1712 O O . CYS A 1 213 ? 10.578 -25.609 -4.242 1 95.75 213 CYS A O 1
ATOM 1714 N N . LYS A 1 214 ? 9.242 -26.688 -5.66 1 95.62 214 LYS A N 1
ATOM 1715 C CA . LYS A 1 214 ? 10.375 -27.297 -6.344 1 95.62 214 LYS A CA 1
ATOM 1716 C C . LYS A 1 214 ? 11.094 -26.297 -7.234 1 95.62 214 LYS A C 1
ATOM 1718 O O . LYS A 1 214 ? 12.32 -26.219 -7.23 1 95.62 214 LYS A O 1
ATOM 1723 N N . ARG A 1 215 ? 10.32 -25.547 -7.965 1 96.44 215 ARG A N 1
ATOM 1724 C CA . ARG A 1 215 ? 10.875 -24.5 -8.82 1 96.44 215 ARG A CA 1
ATOM 1725 C C . ARG A 1 215 ? 10.094 -23.188 -8.672 1 96.44 215 ARG A C 1
ATOM 1727 O O . ARG A 1 215 ? 8.867 -23.203 -8.609 1 96.44 215 ARG A O 1
ATOM 1734 N N . PHE A 1 216 ? 10.883 -22.125 -8.609 1 97.31 216 PHE A N 1
ATOM 1735 C CA . PHE A 1 216 ? 10.312 -20.797 -8.453 1 97.31 216 PHE A CA 1
ATOM 1736 C C . PHE A 1 216 ? 10.594 -19.938 -9.68 1 97.31 216 PHE A C 1
ATOM 1738 O O . PHE A 1 216 ? 11.742 -19.844 -10.125 1 97.31 216 PHE A O 1
ATOM 1745 N N . TYR A 1 217 ? 9.523 -19.281 -10.25 1 98.12 217 TYR A N 1
ATOM 1746 C CA . TYR A 1 217 ? 9.672 -18.422 -11.422 1 98.12 217 TYR A CA 1
ATOM 1747 C C . TYR A 1 217 ? 9.078 -17.047 -11.164 1 98.12 217 TYR A C 1
ATOM 1749 O O . TYR A 1 217 ? 7.859 -16.906 -11 1 98.12 217 TYR A O 1
ATOM 1757 N N . ASN A 1 218 ? 9.875 -16.031 -11.133 1 97.94 218 ASN A N 1
ATOM 1758 C CA . ASN A 1 218 ? 9.438 -14.641 -11.086 1 97.94 218 ASN A CA 1
ATOM 1759 C C . ASN A 1 218 ? 9.375 -14.023 -12.477 1 97.94 218 ASN A C 1
ATOM 1761 O O . ASN A 1 218 ? 10.406 -13.695 -13.062 1 97.94 218 ASN A O 1
ATOM 1765 N N . ILE A 1 219 ? 8.156 -13.859 -12.969 1 97.75 219 ILE A N 1
ATOM 1766 C CA . ILE A 1 219 ? 7.953 -13.391 -14.336 1 97.75 219 ILE A CA 1
ATOM 1767 C C . ILE A 1 219 ? 7.422 -11.953 -14.32 1 97.75 219 ILE A C 1
ATOM 1769 O O . ILE A 1 219 ? 6.414 -11.672 -13.672 1 97.75 219 ILE A O 1
ATOM 1773 N N . PHE A 1 220 ? 8.086 -11.039 -15.078 1 93.81 220 PHE A N 1
ATOM 1774 C CA . PHE A 1 220 ? 7.637 -9.656 -15.023 1 93.81 220 PHE A CA 1
ATOM 1775 C C . PHE A 1 220 ? 7.969 -8.93 -16.312 1 93.81 220 PHE A C 1
ATOM 1777 O O . PHE A 1 220 ? 8.617 -9.484 -17.203 1 93.81 220 PHE A O 1
ATOM 1784 N N . HIS A 1 221 ? 7.316 -7.816 -16.453 1 90.25 221 HIS A N 1
ATOM 1785 C CA . HIS A 1 221 ? 7.625 -6.832 -17.484 1 90.25 221 HIS A CA 1
ATOM 1786 C C . HIS A 1 221 ? 8.266 -5.586 -16.891 1 90.25 221 HIS A C 1
ATOM 1788 O O . HIS A 1 221 ? 7.848 -5.121 -15.82 1 90.25 221 HIS A O 1
ATOM 1794 N N . TRP A 1 222 ? 9.109 -4.988 -17.656 1 83.81 222 TRP A N 1
ATOM 1795 C CA . TRP A 1 222 ? 9.859 -3.848 -17.141 1 83.81 222 TRP A CA 1
ATOM 1796 C C . TRP A 1 222 ? 8.938 -2.662 -16.875 1 83.81 222 TRP A C 1
ATOM 1798 O O . TRP A 1 222 ? 9.195 -1.859 -15.977 1 83.81 222 TRP A O 1
ATOM 1808 N N . SER A 1 223 ? 7.891 -2.535 -17.578 1 79.31 223 SER A N 1
ATOM 1809 C CA . SER A 1 223 ? 6.992 -1.393 -17.453 1 79.31 223 SER A CA 1
ATOM 1810 C C . SER A 1 223 ? 5.961 -1.624 -16.359 1 79.31 223 SER A C 1
ATOM 1812 O O . SER A 1 223 ? 5.164 -0.734 -16.047 1 79.31 223 SER A O 1
ATOM 1814 N N . ASP A 1 224 ? 5.957 -2.822 -15.852 1 83.56 224 ASP A N 1
ATOM 1815 C CA . ASP A 1 224 ? 5.031 -3.102 -14.75 1 83.56 224 ASP A CA 1
ATOM 1816 C C . ASP A 1 224 ? 5.492 -2.428 -13.461 1 83.56 224 ASP A C 1
ATOM 1818 O O . ASP A 1 224 ? 6.516 -2.809 -12.883 1 83.56 224 ASP A O 1
ATOM 1822 N N . PRO A 1 225 ? 4.746 -1.508 -12.938 1 79.19 225 PRO A N 1
ATOM 1823 C CA . PRO A 1 225 ? 5.195 -0.751 -11.766 1 79.19 225 PRO A CA 1
ATOM 1824 C C . PRO A 1 225 ? 5.105 -1.558 -10.469 1 79.19 225 PRO A C 1
ATOM 1826 O O . PRO A 1 225 ? 5.676 -1.161 -9.453 1 79.19 225 PRO A O 1
ATOM 1829 N N . VAL A 1 226 ? 4.477 -2.662 -10.5 1 83.94 226 VAL A N 1
ATOM 1830 C CA . VAL A 1 226 ? 4.25 -3.432 -9.281 1 83.94 226 VAL A CA 1
ATOM 1831 C C . VAL A 1 226 ? 5.254 -4.582 -9.203 1 83.94 226 VAL A C 1
ATOM 1833 O O . VAL A 1 226 ? 5.473 -5.152 -8.133 1 83.94 226 VAL A O 1
ATOM 1836 N N . ALA A 1 227 ? 5.852 -4.852 -10.281 1 89.75 227 ALA A N 1
ATOM 1837 C CA . ALA A 1 227 ? 6.707 -6.031 -10.359 1 89.75 227 ALA A CA 1
ATOM 1838 C C . ALA A 1 227 ? 8.133 -5.703 -9.938 1 89.75 227 ALA A C 1
ATOM 1840 O O . ALA A 1 227 ? 8.695 -4.688 -10.359 1 89.75 227 ALA A O 1
ATOM 1841 N N . TYR A 1 228 ? 8.742 -6.656 -9.094 1 90.19 228 TYR A N 1
ATOM 1842 C CA . TYR A 1 228 ? 10.109 -6.469 -8.625 1 90.19 228 TYR A CA 1
ATOM 1843 C C . TYR A 1 228 ? 10.906 -7.766 -8.727 1 90.19 228 TYR A C 1
ATOM 1845 O O . TYR A 1 228 ? 10.344 -8.859 -8.625 1 90.19 228 TYR A O 1
ATOM 1853 N N . ARG A 1 229 ? 12.227 -7.59 -8.836 1 93.44 229 ARG A N 1
ATOM 1854 C CA . ARG A 1 229 ? 13.109 -8.742 -8.992 1 93.44 229 ARG A CA 1
ATOM 1855 C C . ARG A 1 229 ? 13.312 -9.453 -7.66 1 93.44 229 ARG A C 1
ATOM 1857 O O . ARG A 1 229 ? 13.281 -8.82 -6.602 1 93.44 229 ARG A O 1
ATOM 1864 N N . MET A 1 230 ? 13.648 -10.773 -7.762 1 93.25 230 MET A N 1
ATOM 1865 C CA . MET A 1 230 ? 13.859 -11.602 -6.578 1 93.25 230 MET A CA 1
ATOM 1866 C C . MET A 1 230 ? 15.344 -11.883 -6.375 1 93.25 230 MET A C 1
ATOM 1868 O O . MET A 1 230 ? 15.82 -11.922 -5.238 1 93.25 230 MET A O 1
ATOM 1872 N N . GLU A 1 231 ? 16.047 -11.992 -7.398 1 92.56 231 GLU A N 1
ATOM 1873 C CA . GLU A 1 231 ? 17.422 -12.492 -7.336 1 92.56 231 GLU A CA 1
ATOM 1874 C C . GLU A 1 231 ? 18.312 -11.562 -6.523 1 92.56 231 GLU A C 1
ATOM 1876 O O . GLU A 1 231 ? 19.094 -12.023 -5.688 1 92.56 231 GLU A O 1
ATOM 1881 N N . PRO A 1 232 ? 18.188 -10.289 -6.699 1 88 232 PRO A N 1
ATOM 1882 C CA . PRO A 1 232 ? 19.047 -9.406 -5.906 1 88 232 PRO A CA 1
ATOM 1883 C C . PRO A 1 232 ? 18.781 -9.516 -4.406 1 88 232 PRO A C 1
ATOM 1885 O O . PRO A 1 232 ? 19.656 -9.203 -3.594 1 88 232 PRO A O 1
ATOM 1888 N N . LEU A 1 233 ? 17.594 -9.867 -4.105 1 87.19 233 LEU A N 1
ATOM 1889 C CA . LEU A 1 233 ? 17.25 -10.047 -2.697 1 87.19 233 LEU A CA 1
ATOM 1890 C C . LEU A 1 233 ? 18.016 -11.234 -2.105 1 87.19 233 LEU A C 1
ATOM 1892 O O . LEU A 1 233 ? 18.406 -11.203 -0.935 1 87.19 233 LEU A O 1
ATOM 1896 N N . LEU A 1 234 ? 18.172 -12.258 -2.875 1 87.56 234 LEU A N 1
ATOM 1897 C CA . LEU A 1 234 ? 18.859 -13.461 -2.424 1 87.56 234 LEU A CA 1
ATOM 1898 C C . LEU A 1 234 ? 20.375 -13.258 -2.434 1 87.56 234 LEU A C 1
ATOM 1900 O O . LEU A 1 234 ? 21.078 -13.727 -1.531 1 87.56 234 LEU A O 1
ATOM 1904 N N . GLU A 1 235 ? 20.828 -12.703 -3.49 1 86.06 235 GLU A N 1
ATOM 1905 C CA . GLU A 1 235 ? 22.234 -12.391 -3.691 1 86.06 235 GLU A CA 1
ATOM 1906 C C . GLU A 1 235 ? 22.406 -11 -4.297 1 86.06 235 GLU A C 1
ATOM 1908 O O . GLU A 1 235 ? 22.078 -10.773 -5.465 1 86.06 235 GLU A O 1
ATOM 1913 N N . ARG A 1 236 ? 23 -10.125 -3.58 1 80.81 236 ARG A N 1
ATOM 1914 C CA . ARG A 1 236 ? 23.094 -8.719 -3.951 1 80.81 236 ARG A CA 1
ATOM 1915 C C . ARG A 1 236 ? 23.797 -8.555 -5.293 1 80.81 236 ARG A C 1
ATOM 1917 O O . ARG A 1 236 ? 23.484 -7.645 -6.062 1 80.81 236 ARG A O 1
ATOM 1924 N N . GLY A 1 237 ? 24.734 -9.359 -5.574 1 81.81 237 GLY A N 1
ATOM 1925 C CA . GLY A 1 237 ? 25.484 -9.289 -6.824 1 81.81 237 GLY A CA 1
ATOM 1926 C C . GLY A 1 237 ? 24.594 -9.422 -8.055 1 81.81 237 GLY A C 1
ATOM 1927 O O . GLY A 1 237 ? 24.969 -8.969 -9.141 1 81.81 237 GLY A O 1
ATOM 1928 N N . TYR A 1 238 ? 23.453 -9.977 -7.832 1 88.06 238 TYR A N 1
ATOM 1929 C CA . TYR A 1 238 ? 22.562 -10.211 -8.961 1 88.06 238 TYR A CA 1
ATOM 1930 C C . TYR A 1 238 ? 21.859 -8.922 -9.383 1 88.06 238 TYR A C 1
ATOM 1932 O O . TYR A 1 238 ? 21.156 -8.891 -10.391 1 88.06 238 TYR A O 1
ATOM 1940 N N . SER A 1 239 ? 22.062 -7.883 -8.641 1 82.25 239 SER A N 1
ATOM 1941 C CA . SER A 1 239 ? 21.578 -6.582 -9.094 1 82.25 239 SER A CA 1
ATOM 1942 C C . SER A 1 239 ? 22.25 -6.164 -10.391 1 82.25 239 SER A C 1
ATOM 1944 O O . SER A 1 239 ? 21.719 -5.352 -11.148 1 82.25 239 SER A O 1
ATOM 1946 N N . LYS A 1 240 ? 23.344 -6.723 -10.672 1 81.38 240 LYS A N 1
ATOM 1947 C CA . LYS A 1 240 ? 24.125 -6.379 -11.859 1 81.38 240 LYS A CA 1
ATOM 1948 C C . LYS A 1 240 ? 23.938 -7.422 -12.953 1 81.38 240 LYS A C 1
ATOM 1950 O O . LYS A 1 240 ? 24.516 -7.305 -14.039 1 81.38 240 LYS A O 1
ATOM 1955 N N . VAL A 1 241 ? 23.281 -8.445 -12.633 1 86.88 241 VAL A N 1
ATOM 1956 C CA . VAL A 1 241 ? 23 -9.492 -13.602 1 86.88 241 VAL A CA 1
ATOM 1957 C C . VAL A 1 241 ? 21.578 -9.328 -14.156 1 86.88 241 VAL A C 1
ATOM 1959 O O . VAL A 1 241 ? 20.625 -9.234 -13.391 1 86.88 241 VAL A O 1
ATOM 1962 N N . GLU A 1 242 ? 21.5 -9.266 -15.414 1 87.12 242 GLU A N 1
ATOM 1963 C CA . GLU A 1 242 ? 20.188 -9.086 -16.031 1 87.12 242 GLU A CA 1
ATOM 1964 C C . GLU A 1 242 ? 19.312 -10.32 -15.828 1 87.12 242 GLU A C 1
ATOM 1966 O O . GLU A 1 242 ? 19.797 -11.445 -15.836 1 87.12 242 GLU A O 1
ATOM 1971 N N . PRO A 1 243 ? 18.047 -10.055 -15.672 1 92.75 243 PRO A N 1
ATOM 1972 C CA . PRO A 1 243 ? 17.141 -11.195 -15.656 1 92.75 243 PRO A CA 1
ATOM 1973 C C . PRO A 1 243 ? 17.141 -11.977 -16.969 1 92.75 243 PRO A C 1
ATOM 1975 O O . PRO A 1 243 ? 17.609 -11.469 -17.984 1 92.75 243 PRO A O 1
ATOM 1978 N N . VAL A 1 244 ? 16.688 -13.242 -16.875 1 95.69 244 VAL A N 1
ATOM 1979 C CA . VAL A 1 244 ? 16.641 -14.094 -18.062 1 95.69 244 VAL A CA 1
ATOM 1980 C C . VAL A 1 244 ? 15.523 -13.641 -18.984 1 95.69 244 VAL A C 1
ATOM 1982 O O . VAL A 1 244 ? 14.375 -13.492 -18.562 1 95.69 244 VAL A O 1
ATOM 1985 N N . LEU A 1 245 ? 15.859 -13.414 -20.203 1 93.06 245 LEU A N 1
ATOM 1986 C CA . LEU A 1 245 ? 14.875 -12.984 -21.188 1 93.06 245 LEU A CA 1
ATOM 1987 C C . LEU A 1 245 ? 13.992 -14.156 -21.609 1 93.06 245 LEU A C 1
ATOM 1989 O O . LEU A 1 245 ? 14.508 -15.227 -21.953 1 93.06 245 LEU A O 1
ATOM 1993 N N . ILE A 1 246 ? 12.711 -13.945 -21.547 1 94.62 246 ILE A N 1
ATOM 1994 C CA . ILE A 1 246 ? 11.773 -14.945 -22.062 1 94.62 246 ILE A CA 1
ATOM 1995 C C . ILE A 1 246 ? 11.727 -14.867 -23.578 1 94.62 246 ILE A C 1
ATOM 1997 O O . ILE A 1 246 ? 11.445 -13.805 -24.141 1 94.62 246 ILE A O 1
ATOM 2001 N N . GLN A 1 247 ? 11.977 -15.945 -24.203 1 89.88 247 GLN A N 1
ATOM 2002 C CA . GLN A 1 247 ? 11.992 -16 -25.656 1 89.88 247 GLN A CA 1
ATOM 2003 C C . GLN A 1 247 ? 10.57 -16 -26.219 1 89.88 247 GLN A C 1
ATOM 2005 O O . GLN A 1 247 ? 9.641 -16.469 -25.562 1 89.88 247 GLN A O 1
ATOM 2010 N N . PRO A 1 248 ? 10.414 -15.422 -27.422 1 89.25 248 PRO A N 1
ATOM 2011 C CA . PRO A 1 248 ? 9.094 -15.492 -28.062 1 89.25 248 PRO A CA 1
ATOM 2012 C C . PRO A 1 248 ? 8.609 -16.938 -28.25 1 89.25 248 PRO A C 1
ATOM 2014 O O . PRO A 1 248 ? 9.414 -17.844 -28.406 1 89.25 248 PRO A O 1
ATOM 2017 N N . TYR A 1 249 ? 7.375 -17.062 -28.25 1 89.06 249 TYR A N 1
ATOM 2018 C CA . TYR A 1 249 ? 6.801 -18.391 -28.422 1 89.06 249 TYR A CA 1
ATOM 2019 C C . TYR A 1 249 ? 7.188 -18.969 -29.781 1 89.06 249 TYR A C 1
ATOM 2021 O O . TYR A 1 249 ? 7.348 -18.234 -30.766 1 89.06 249 TYR A O 1
ATOM 2029 N N . GLY A 1 250 ? 7.16 -20.328 -30.078 1 76.56 250 GLY A N 1
ATOM 2030 C CA . GLY A 1 250 ? 7.484 -21.047 -31.312 1 76.56 250 GLY A CA 1
ATOM 2031 C C . GLY A 1 250 ? 8.977 -21.234 -31.5 1 76.56 250 GLY A C 1
ATOM 2032 O O . GLY A 1 250 ? 9.398 -21.938 -32.438 1 76.56 250 GLY A O 1
ATOM 2033 N N . GLY A 1 251 ? 9.812 -21.078 -30.609 1 60.19 251 GLY A N 1
ATOM 2034 C CA . GLY A 1 251 ? 11.234 -21.375 -30.656 1 60.19 251 GLY A CA 1
ATOM 2035 C C . GLY A 1 251 ? 11.961 -20.672 -31.797 1 60.19 251 GLY A C 1
ATOM 2036 O O . GLY A 1 251 ? 11.352 -19.891 -32.531 1 60.19 251 GLY A O 1
ATOM 2037 N N . VAL A 1 252 ? 13.414 -20.844 -32.125 1 48.31 252 VAL A N 1
ATOM 2038 C CA . VAL A 1 252 ? 14.336 -20.359 -33.125 1 48.31 252 VAL A CA 1
ATOM 2039 C C . VAL A 1 252 ? 13.789 -20.672 -34.531 1 48.31 252 VAL A C 1
ATOM 2041 O O . VAL A 1 252 ? 14.359 -20.266 -35.531 1 48.31 252 VAL A O 1
ATOM 2044 N N . ASP A 1 253 ? 13.016 -21.672 -34.781 1 40.97 253 ASP A N 1
ATOM 2045 C CA . ASP A 1 253 ? 12.758 -21.75 -36.219 1 40.97 253 ASP A CA 1
ATOM 2046 C C . ASP A 1 253 ? 11.883 -20.578 -36.688 1 40.97 253 ASP A C 1
ATOM 2048 O O . ASP A 1 253 ? 11.305 -20.625 -37.781 1 40.97 253 ASP A O 1
ATOM 2052 N N . GLY A 1 254 ? 11.094 -20.062 -35.844 1 37.62 254 GLY A N 1
ATOM 2053 C CA . GLY A 1 254 ? 9.922 -19.281 -36.188 1 37.62 254 GLY A CA 1
ATOM 2054 C C . GLY A 1 254 ? 10.234 -18.141 -37.156 1 37.62 254 GLY A C 1
ATOM 2055 O O . GLY A 1 254 ? 11.305 -17.531 -37.062 1 37.62 254 GLY A O 1
ATOM 2056 N N . GLN A 1 255 ? 9.57 -18.156 -38.469 1 33.81 255 GLN A N 1
ATOM 2057 C CA . GLN A 1 255 ? 8.984 -17.156 -39.344 1 33.81 255 GLN A CA 1
ATOM 2058 C C . GLN A 1 255 ? 8.312 -16.047 -38.531 1 33.81 255 GLN A C 1
ATOM 2060 O O . GLN A 1 255 ? 7.641 -16.312 -37.531 1 33.81 255 GLN A O 1
ATOM 2065 N N . GLN A 1 256 ? 8.664 -14.859 -38.625 1 34.5 256 GLN A N 1
ATOM 2066 C CA . GLN A 1 256 ? 8.078 -13.594 -38.188 1 34.5 256 GLN A CA 1
ATOM 2067 C C . GLN A 1 256 ? 6.57 -13.57 -38.438 1 34.5 256 GLN A C 1
ATOM 2069 O O . GLN A 1 256 ? 6.117 -13.602 -39.562 1 34.5 256 GLN A O 1
ATOM 2074 N N . MET A 1 257 ? 5.691 -14.32 -37.844 1 33.06 257 MET A N 1
ATOM 2075 C CA . MET A 1 257 ? 4.297 -14.047 -38.188 1 33.06 257 MET A CA 1
ATOM 2076 C C . MET A 1 257 ? 4.02 -12.547 -38.156 1 33.06 257 MET A C 1
ATOM 2078 O O . MET A 1 257 ? 4.488 -11.836 -37.281 1 33.06 257 MET A O 1
ATOM 2082 N N . PRO A 1 258 ? 3.312 -12.023 -39.25 1 29.97 258 PRO A N 1
ATOM 2083 C CA . PRO A 1 258 ? 2.916 -10.625 -39.375 1 29.97 258 PRO A CA 1
ATOM 2084 C C . PRO A 1 258 ? 2.145 -10.094 -38.188 1 29.97 258 PRO A C 1
ATOM 2086 O O . PRO A 1 258 ? 1.447 -10.859 -37.5 1 29.97 258 PRO A O 1
ATOM 2089 N N . GLN A 1 259 ? 2.574 -9.109 -37.531 1 29.38 259 GLN A N 1
ATOM 2090 C CA . GLN A 1 259 ? 1.875 -8.281 -36.562 1 29.38 259 GLN A CA 1
ATOM 2091 C C . GLN A 1 259 ? 0.427 -8.039 -37 1 29.38 259 GLN A C 1
ATOM 2093 O O . GLN A 1 259 ? 0.151 -7.758 -38.156 1 29.38 259 GLN A O 1
ATOM 2098 N N . SER A 1 260 ? -0.524 -8.828 -36.531 1 29.84 260 SER A N 1
ATOM 2099 C CA . SER A 1 260 ? -1.886 -8.422 -36.844 1 29.84 260 SER A CA 1
ATOM 2100 C C . SER A 1 260 ? -2.014 -6.902 -36.875 1 29.84 260 SER A C 1
ATOM 2102 O O . SER A 1 260 ? -1.384 -6.203 -36.094 1 29.84 260 SER A O 1
ATOM 2104 N N . PRO A 1 261 ? -2.463 -6.316 -38.062 1 27.7 261 PRO A N 1
ATOM 2105 C CA . PRO A 1 261 ? -2.633 -4.879 -38.281 1 27.7 261 PRO A CA 1
ATOM 2106 C C . PRO A 1 261 ? -3.318 -4.188 -37.094 1 27.7 261 PRO A C 1
ATOM 2108 O O . PRO A 1 261 ? -4.254 -4.738 -36.5 1 27.7 261 PRO A O 1
ATOM 2111 N N . SER A 1 262 ? -2.605 -3.486 -36.344 1 28.69 262 SER A N 1
ATOM 2112 C CA . SER A 1 262 ? -3.137 -2.498 -35.438 1 28.69 262 SER A CA 1
ATOM 2113 C C . SER A 1 262 ? -4.312 -1.743 -36.031 1 28.69 262 SER A C 1
ATOM 2115 O O . SER A 1 262 ? -4.223 -1.23 -37.156 1 28.69 262 SER A O 1
ATOM 2117 N N . SER A 1 263 ? -5.555 -2.217 -35.938 1 28.06 263 SER A N 1
ATOM 2118 C CA . SER A 1 263 ? -6.625 -1.29 -36.312 1 28.06 263 SER A CA 1
ATOM 2119 C C . SER A 1 263 ? -6.254 0.146 -35.938 1 28.06 263 SER A C 1
ATOM 2121 O O . SER A 1 263 ? -5.949 0.446 -34.781 1 28.06 263 SER A O 1
ATOM 2123 N N . LEU A 1 264 ? -5.77 0.927 -36.906 1 24.62 264 LEU A N 1
ATOM 2124 C CA . LEU A 1 264 ? -5.461 2.342 -37.094 1 24.62 264 LEU A CA 1
ATOM 2125 C C . LEU A 1 264 ? -6.562 3.217 -36.5 1 24.62 264 LEU A C 1
ATOM 2127 O O . LEU A 1 264 ? -7.625 3.379 -37.125 1 24.62 264 LEU A O 1
ATOM 2131 N N . ASN A 1 265 ? -7.113 3.086 -35.344 1 24.3 265 ASN A N 1
ATOM 2132 C CA . ASN A 1 265 ? -7.957 4.246 -35.062 1 24.3 265 ASN A CA 1
ATOM 2133 C C . ASN A 1 265 ? -7.234 5.551 -35.375 1 24.3 265 ASN A C 1
ATOM 2135 O O . ASN A 1 265 ? -6.047 5.691 -35.094 1 24.3 265 ASN A O 1
ATOM 2139 N N . ASN A 1 266 ? -7.598 6.266 -36.438 1 23.36 266 ASN A N 1
ATOM 2140 C CA . ASN A 1 266 ? -7.32 7.582 -37 1 23.36 266 ASN A CA 1
ATOM 2141 C C . ASN A 1 266 ? -7.164 8.641 -35.906 1 23.36 266 ASN A C 1
ATOM 2143 O O . ASN A 1 266 ? -8.148 9.242 -35.469 1 23.36 266 ASN A O 1
ATOM 2147 N N . VAL A 1 267 ? -6.441 8.359 -34.812 1 23.69 267 VAL A N 1
ATOM 2148 C CA . VAL A 1 267 ? -6.316 9.547 -33.969 1 23.69 267 VAL A CA 1
ATOM 2149 C C . VAL A 1 267 ? -5.734 10.703 -34.781 1 23.69 267 VAL A C 1
ATOM 2151 O O . VAL A 1 267 ? -4.832 10.492 -35.594 1 23.69 267 VAL A O 1
ATOM 2154 N N . ASP A 1 268 ? -6.523 11.688 -34.969 1 23.14 268 ASP A N 1
ATOM 2155 C CA . ASP A 1 268 ? -6.285 12.977 -35.594 1 23.14 268 ASP A CA 1
ATOM 2156 C C . ASP A 1 268 ? -4.898 13.516 -35.25 1 23.14 268 ASP A C 1
ATOM 2158 O O . ASP A 1 268 ? -4.301 13.109 -34.25 1 23.14 268 ASP A O 1
ATOM 2162 N N . PRO A 1 269 ? -4.508 14.633 -35.938 1 23.05 269 PRO A N 1
ATOM 2163 C CA . PRO A 1 269 ? -3.26 15.352 -36.219 1 23.05 269 PRO A CA 1
ATOM 2164 C C . PRO A 1 269 ? -2.502 15.727 -34.938 1 23.05 269 PRO A C 1
ATOM 2166 O O . PRO A 1 269 ? -3.076 15.727 -33.844 1 23.05 269 PRO A O 1
ATOM 2169 N N . THR A 1 270 ? -1.192 16.047 -35.062 1 23.09 270 THR A N 1
ATOM 2170 C CA . THR A 1 270 ? 0.102 16.406 -34.5 1 23.09 270 THR A CA 1
ATOM 2171 C C . THR A 1 270 ? -0.013 17.672 -33.656 1 23.09 270 THR A C 1
ATOM 2173 O O . THR A 1 270 ? -0.155 18.781 -34.188 1 23.09 270 THR A O 1
ATOM 2176 N N . LEU A 1 271 ? -0.983 17.812 -32.688 1 22.14 271 LEU A N 1
ATOM 2177 C CA . LEU A 1 271 ? -0.877 19.203 -32.281 1 22.14 271 LEU A CA 1
ATOM 2178 C C . LEU A 1 271 ? 0.552 19.547 -31.859 1 22.14 271 LEU A C 1
ATOM 2180 O O . LEU A 1 271 ? 1.242 18.703 -31.266 1 22.14 271 LEU A O 1
ATOM 2184 N N . PRO A 1 272 ? 1.24 20.484 -32.531 1 23.7 272 PRO A N 1
ATOM 2185 C CA . PRO A 1 272 ? 2.625 20.953 -32.375 1 23.7 272 PRO A CA 1
ATOM 2186 C C . PRO A 1 272 ? 3.035 21.188 -30.938 1 23.7 272 PRO A C 1
ATOM 2188 O O . PRO A 1 272 ? 2.189 21.484 -30.094 1 23.7 272 PRO A O 1
ATOM 2191 N N . PRO A 1 273 ? 3.994 20.375 -30.5 1 25.61 273 PRO A N 1
ATOM 2192 C CA . PRO A 1 273 ? 4.594 20.547 -29.172 1 25.61 273 PRO A CA 1
ATOM 2193 C C . PRO A 1 273 ? 4.898 22.016 -28.844 1 25.61 273 PRO A C 1
ATOM 2195 O O . PRO A 1 273 ? 5.352 22.766 -29.719 1 25.61 273 PRO A O 1
ATOM 2198 N N . PRO A 1 274 ? 4.047 22.734 -28.156 1 22.62 274 PRO A N 1
ATOM 2199 C CA . PRO A 1 274 ? 4.445 24.141 -28.016 1 22.62 274 PRO A CA 1
ATOM 2200 C C . PRO A 1 274 ? 5.914 24.297 -27.625 1 22.62 2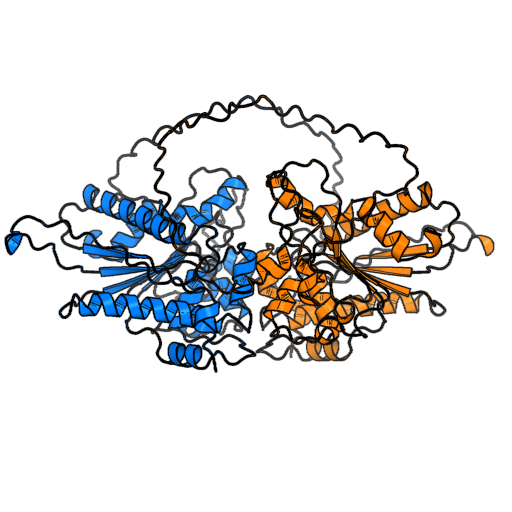74 PRO A C 1
ATOM 2202 O O . PRO A 1 274 ? 6.492 23.406 -27 1 22.62 274 PRO A O 1
ATOM 2205 N N . THR A 1 275 ? 6.766 24.906 -28.438 1 21.95 275 THR A N 1
ATOM 2206 C CA . THR A 1 275 ? 8.141 25.391 -28.422 1 21.95 275 THR A CA 1
ATOM 2207 C C . THR A 1 275 ? 8.445 26.141 -27.141 1 21.95 275 THR A C 1
ATOM 2209 O O . THR A 1 275 ? 8.047 27.297 -26.984 1 21.95 275 THR A O 1
ATOM 2212 N N . ILE A 1 276 ? 7.988 25.719 -25.922 1 20.61 276 ILE A N 1
ATOM 2213 C CA . ILE A 1 276 ? 8.414 26.719 -24.953 1 20.61 276 ILE A CA 1
ATOM 2214 C C . ILE A 1 276 ? 9.938 26.844 -24.984 1 20.61 276 ILE A C 1
ATOM 2216 O O . ILE A 1 276 ? 10.656 25.859 -24.812 1 20.61 276 ILE A O 1
ATOM 2220 N N . GLU A 1 277 ? 10.609 27.828 -25.609 1 19.94 277 GLU A N 1
ATOM 2221 C CA . GLU A 1 277 ? 11.938 28.359 -25.891 1 19.94 277 GLU A CA 1
ATOM 2222 C C . GLU A 1 277 ? 12.75 28.531 -24.625 1 19.94 277 GLU A C 1
ATOM 2224 O O . GLU A 1 277 ? 13.984 28.609 -24.672 1 19.94 277 GLU A O 1
ATOM 2229 N N . GLY A 1 278 ? 12.266 28.859 -23.438 1 19.5 278 GLY A N 1
ATOM 2230 C CA . GLY A 1 278 ? 13.188 29.828 -22.875 1 19.5 278 GLY A CA 1
ATOM 2231 C C . GLY A 1 278 ? 14.562 29.266 -22.578 1 19.5 278 GLY A C 1
ATOM 2232 O O . GLY A 1 278 ? 14.727 28.047 -22.484 1 19.5 278 GLY A O 1
ATOM 2233 N N . ASP A 1 279 ? 15.711 30.016 -22.703 1 19.06 279 ASP A N 1
ATOM 2234 C CA . ASP A 1 279 ? 17.156 30.094 -22.875 1 19.06 279 ASP A CA 1
ATOM 2235 C C . ASP A 1 279 ? 17.875 29.578 -21.625 1 19.06 279 ASP A C 1
ATOM 2237 O O . ASP A 1 279 ? 18.859 28.828 -21.75 1 19.06 279 ASP A O 1
ATOM 2241 N N . ASP A 1 280 ? 17.719 30.156 -20.375 1 20.05 280 ASP A N 1
ATOM 2242 C CA . ASP A 1 280 ? 18.984 30.672 -19.844 1 20.05 280 ASP A CA 1
ATOM 2243 C C . ASP A 1 280 ? 19.875 29.531 -19.328 1 20.05 280 ASP A C 1
ATOM 2245 O O . ASP A 1 280 ? 19.375 28.547 -18.812 1 20.05 280 ASP A O 1
ATOM 2249 N N . LYS A 1 281 ? 21.25 29.5 -19.609 1 20.88 281 LYS A N 1
ATOM 2250 C CA . LYS A 1 281 ? 22.547 28.828 -19.578 1 20.88 281 LYS A CA 1
ATOM 2251 C C . LYS A 1 281 ? 23.016 28.625 -18.141 1 20.88 281 LYS A C 1
ATOM 2253 O O . LYS A 1 281 ? 24.156 28.219 -17.906 1 20.88 281 LYS A O 1
ATOM 2258 N N . ASP A 1 282 ? 22.406 28.984 -17.016 1 20.11 282 ASP A N 1
ATOM 2259 C CA . ASP A 1 282 ? 23.406 29.266 -15.992 1 20.11 282 ASP A CA 1
ATOM 2260 C C . ASP A 1 282 ? 24.188 28.016 -15.625 1 20.11 282 ASP A C 1
ATOM 2262 O O . ASP A 1 282 ? 23.609 26.969 -15.367 1 20.11 282 ASP A O 1
ATOM 2266 N N . ASP A 1 283 ? 25.562 27.922 -15.906 1 21 283 ASP A N 1
ATOM 2267 C CA . ASP A 1 283 ? 26.766 27.078 -15.992 1 21 283 ASP A CA 1
ATOM 2268 C C . ASP A 1 283 ? 27.109 26.484 -14.633 1 21 283 ASP A C 1
ATOM 2270 O O . ASP A 1 283 ? 28.062 25.688 -14.523 1 21 283 ASP A O 1
ATOM 2274 N N . SER A 1 284 ? 26.938 27.094 -13.422 1 23.53 284 SER A N 1
ATOM 2275 C CA . SER A 1 284 ? 28.125 26.969 -12.578 1 23.53 284 SER A CA 1
ATOM 2276 C C . SER A 1 284 ? 28.344 25.531 -12.133 1 23.53 284 SER A C 1
ATOM 2278 O O . SER A 1 284 ? 27.422 24.875 -11.648 1 23.53 284 SER A O 1
ATOM 2280 N N . PRO A 1 285 ? 29.531 24.875 -12.531 1 24.61 285 PRO A N 1
ATOM 2281 C CA . PRO A 1 285 ? 30.109 23.531 -12.391 1 24.61 285 PRO A CA 1
ATOM 2282 C C . PRO A 1 285 ? 30.312 23.125 -10.93 1 24.61 285 PRO A C 1
ATOM 2284 O O . PRO A 1 285 ? 30.938 22.109 -10.656 1 24.61 285 PRO A O 1
ATOM 2287 N N . VAL A 1 286 ? 29.734 23.672 -9.859 1 24.19 286 VAL A N 1
ATOM 2288 C CA . VAL A 1 286 ? 30.484 23.484 -8.625 1 24.19 286 VAL A CA 1
ATOM 2289 C C . VAL A 1 286 ? 30.703 22 -8.367 1 24.19 286 VAL A C 1
ATOM 2291 O O . VAL A 1 286 ? 29.75 21.219 -8.398 1 24.19 286 VAL A O 1
ATOM 2294 N N . ASP A 1 287 ? 31.969 21.484 -8.539 1 22.89 287 ASP A N 1
ATOM 2295 C CA . ASP A 1 287 ? 32.75 20.25 -8.344 1 22.89 287 ASP A CA 1
ATOM 2296 C C . ASP A 1 287 ? 32.5 19.688 -6.945 1 22.89 287 ASP A C 1
ATOM 2298 O O . ASP A 1 287 ? 33.125 20.141 -5.977 1 22.89 287 ASP A O 1
ATOM 2302 N N . THR A 1 288 ? 31.422 19.781 -6.301 1 25.62 288 THR A N 1
ATOM 2303 C CA . THR A 1 288 ? 31.547 19.375 -4.906 1 25.62 288 THR A CA 1
ATOM 2304 C C . THR A 1 288 ? 32.094 17.953 -4.805 1 25.62 288 THR A C 1
ATOM 2306 O O . THR A 1 288 ? 31.641 17.047 -5.504 1 25.62 288 THR A O 1
ATOM 2309 N N . PRO A 1 289 ? 33.344 17.75 -4.117 1 26.91 289 PRO A N 1
ATOM 2310 C CA . PRO A 1 289 ? 34.188 16.547 -3.953 1 26.91 289 PRO A CA 1
ATOM 2311 C C . PRO A 1 289 ? 33.375 15.289 -3.693 1 26.91 289 PRO A C 1
ATOM 2313 O O . PRO A 1 289 ? 32.219 15.375 -3.277 1 26.91 289 PRO A O 1
ATOM 2316 N N . ASN A 1 290 ? 34.062 14.156 -4.062 1 25.25 290 ASN A N 1
ATOM 2317 C CA . ASN A 1 290 ? 33.812 12.727 -4.172 1 25.25 290 ASN A CA 1
ATOM 2318 C C . ASN A 1 290 ? 33.406 12.125 -2.834 1 25.25 290 ASN A C 1
ATOM 2320 O O . ASN A 1 290 ? 34.25 11.641 -2.076 1 25.25 290 ASN A O 1
ATOM 2324 N N . ARG A 1 291 ? 32.75 12.898 -1.963 1 26.97 291 ARG A N 1
ATOM 2325 C CA . ARG A 1 291 ? 32.531 12.297 -0.654 1 26.97 291 ARG A CA 1
ATOM 2326 C C . ARG A 1 291 ? 32.094 10.852 -0.791 1 26.97 291 ARG A C 1
ATOM 2328 O O . ARG A 1 291 ? 31.266 10.523 -1.657 1 26.97 291 ARG A O 1
ATOM 2335 N N . ASN A 1 292 ? 33.031 9.93 -0.377 1 24.75 292 ASN A N 1
ATOM 2336 C CA . ASN A 1 292 ? 32.875 8.484 -0.245 1 24.75 292 ASN A CA 1
ATOM 2337 C C . ASN A 1 292 ? 31.438 8.117 0.139 1 24.75 292 ASN A C 1
ATOM 2339 O O . ASN A 1 292 ? 31.047 8.234 1.303 1 24.75 292 ASN A O 1
ATOM 2343 N N . ALA A 1 293 ? 30.547 8.477 -0.602 1 28.92 293 ALA A N 1
ATOM 2344 C CA . ALA A 1 293 ? 29.109 8.258 -0.655 1 28.92 293 ALA A CA 1
ATOM 2345 C C . ALA A 1 293 ? 28.766 6.801 -0.36 1 28.92 293 ALA A C 1
ATOM 2347 O O . ALA A 1 293 ? 28.953 5.926 -1.207 1 28.92 293 ALA A O 1
ATOM 2348 N N . GLU A 1 294 ? 29.203 6.211 0.762 1 28.89 294 GLU A N 1
ATOM 2349 C CA . GLU A 1 294 ? 28.641 4.93 1.165 1 28.89 294 GLU A CA 1
ATOM 2350 C C . GLU A 1 294 ? 27.172 4.82 0.742 1 28.89 294 GLU A C 1
ATOM 2352 O O . GLU A 1 294 ? 26.328 5.613 1.174 1 28.89 294 GLU A O 1
ATOM 2357 N N . LYS A 1 295 ? 26.891 4.441 -0.376 1 33.91 295 LYS A N 1
ATOM 2358 C CA . LYS A 1 295 ? 25.734 4.082 -1.192 1 33.91 295 LYS A CA 1
ATOM 2359 C C . LYS A 1 295 ? 24.641 3.439 -0.344 1 33.91 295 LYS A C 1
ATOM 2361 O O . LYS A 1 295 ? 24.766 2.291 0.085 1 33.91 295 LYS A O 1
ATOM 2366 N N . GLY A 1 296 ? 24.172 4.008 0.642 1 32.81 296 GLY A N 1
ATOM 2367 C CA . GLY A 1 296 ? 22.969 3.535 1.306 1 32.81 296 GLY A CA 1
ATOM 2368 C C . GLY A 1 296 ? 22.078 2.709 0.401 1 32.81 296 GLY A C 1
ATOM 2369 O O . GLY A 1 296 ? 21.844 3.074 -0.754 1 32.81 296 GLY A O 1
ATOM 2370 N N . TRP A 1 297 ? 22.016 1.327 0.538 1 40.34 297 TRP A N 1
ATOM 2371 C CA . TRP A 1 297 ? 21.281 0.235 -0.101 1 40.34 297 TRP A CA 1
ATOM 2372 C C . TRP A 1 297 ? 19.844 0.634 -0.382 1 40.34 297 TRP A C 1
ATOM 2374 O O . TRP A 1 297 ? 19.078 0.909 0.545 1 40.34 297 TRP A O 1
ATOM 2384 N N . SER A 1 298 ? 19.5 1.465 -1.193 1 49.66 298 SER A N 1
ATOM 2385 C CA . SER A 1 298 ? 18.109 1.724 -1.514 1 49.66 298 SER A CA 1
ATOM 2386 C C . SER A 1 298 ? 17.375 0.441 -1.914 1 49.66 298 SER A C 1
ATOM 2388 O O . SER A 1 298 ? 17.859 -0.307 -2.768 1 49.66 298 SER A O 1
ATOM 2390 N N . LEU A 1 299 ? 16.734 -0.247 -1.001 1 53.16 299 LEU A N 1
ATOM 2391 C CA . LEU A 1 299 ? 15.875 -1.381 -1.338 1 53.16 299 LEU A CA 1
ATOM 2392 C C . LEU A 1 299 ? 15.375 -1.276 -2.775 1 53.16 299 LEU A C 1
ATOM 2394 O O . LEU A 1 299 ? 15.32 -2.277 -3.492 1 53.16 299 LEU A O 1
ATOM 2398 N N . TRP A 1 300 ? 15.258 -0.028 -3.072 1 56.56 300 TRP A N 1
ATOM 2399 C CA . TRP A 1 300 ? 14.742 0.183 -4.418 1 56.56 300 TRP A CA 1
ATOM 2400 C C . TRP A 1 300 ? 15.789 -0.17 -5.469 1 56.56 300 TRP A C 1
ATOM 2402 O O . TRP A 1 300 ? 15.477 -0.811 -6.477 1 56.56 300 TRP A O 1
ATOM 2412 N N . ASP A 1 301 ? 16.906 0.295 -5.176 1 55.09 301 ASP A N 1
ATOM 2413 C CA . ASP A 1 301 ? 18 0.006 -6.105 1 55.09 301 ASP A CA 1
ATOM 2414 C C . ASP A 1 301 ? 18.25 -1.497 -6.211 1 55.09 301 ASP A C 1
ATOM 2416 O O . ASP A 1 301 ? 18.625 -1.995 -7.27 1 55.09 301 ASP A O 1
ATOM 2420 N N . LEU A 1 302 ? 17.984 -2.096 -5.145 1 51.53 302 LEU A N 1
ATOM 2421 C CA . LEU A 1 302 ? 18.203 -3.537 -5.113 1 51.53 302 LEU A CA 1
ATOM 2422 C C . LEU A 1 302 ? 17.141 -4.27 -5.922 1 51.53 302 LEU A C 1
ATOM 2424 O O . LEU A 1 302 ? 17.469 -5.176 -6.695 1 51.53 302 LEU A O 1
ATOM 2428 N N . VAL A 1 303 ? 16.016 -3.779 -5.664 1 55.31 303 VAL A N 1
ATOM 2429 C CA . VAL A 1 303 ? 14.938 -4.594 -6.203 1 55.31 303 VAL A CA 1
ATOM 2430 C C . VAL A 1 303 ? 14.555 -4.09 -7.594 1 55.31 303 VAL A C 1
ATOM 2432 O O . VAL A 1 303 ? 14.07 -4.859 -8.43 1 55.31 303 VAL A O 1
ATOM 2435 N N . ARG A 1 304 ? 14.805 -2.691 -7.852 1 53.88 304 ARG A N 1
ATOM 2436 C CA . ARG A 1 304 ? 14.492 -2.164 -9.172 1 53.88 304 ARG A CA 1
ATOM 2437 C C . ARG A 1 304 ? 15.766 -1.928 -9.984 1 53.88 304 ARG A C 1
ATOM 2439 O O . ARG A 1 304 ? 15.711 -1.411 -11.102 1 53.88 304 ARG A O 1
ATOM 2446 N N . GLY A 1 305 ? 16.953 -2.014 -9.461 1 45.78 305 GLY A N 1
ATOM 2447 C CA . GLY A 1 305 ? 18.219 -1.688 -10.094 1 45.78 305 GLY A CA 1
ATOM 2448 C C . GLY A 1 305 ? 18.125 -1.627 -11.609 1 45.78 305 GLY A C 1
ATOM 2449 O O . GLY A 1 305 ? 18.875 -0.881 -12.25 1 45.78 305 GLY A O 1
ATOM 2450 N N . GLY A 1 306 ? 17.438 -2.477 -12.227 1 43.94 306 GLY A N 1
ATOM 2451 C CA . GLY A 1 306 ? 17.5 -2.479 -13.68 1 43.94 306 GLY A CA 1
ATOM 2452 C C . GLY A 1 306 ? 16.516 -1.519 -14.32 1 43.94 306 GLY A C 1
ATOM 2453 O O . GLY A 1 306 ? 16.375 -1.482 -15.547 1 43.94 306 GLY A O 1
ATOM 2454 N N . TRP A 1 307 ? 15.727 -0.899 -13.531 1 40.41 307 TRP A N 1
ATOM 2455 C CA . TRP A 1 307 ? 14.742 -0.056 -14.195 1 40.41 307 TRP A CA 1
ATOM 2456 C C . TRP A 1 307 ? 15.375 1.249 -14.672 1 40.41 307 TRP A C 1
ATOM 2458 O O . TRP A 1 307 ? 14.664 2.182 -15.062 1 40.41 307 TRP A O 1
ATOM 2468 N N . ALA A 1 308 ? 16.438 1.756 -14.18 1 37.81 308 ALA A N 1
ATOM 2469 C CA . ALA A 1 308 ? 16.953 2.939 -14.859 1 37.81 308 ALA A CA 1
ATOM 2470 C C . ALA A 1 308 ? 16.984 2.742 -16.375 1 37.81 308 ALA A C 1
ATOM 2472 O O . ALA A 1 308 ? 17.766 1.943 -16.891 1 37.81 308 ALA A O 1
ATOM 2473 N N . VAL A 1 309 ? 15.898 2.801 -16.953 1 33 309 VAL A N 1
ATOM 2474 C CA . VAL A 1 309 ? 16.062 3.084 -18.375 1 33 309 VAL A CA 1
ATOM 2475 C C . VAL A 1 309 ? 17.266 4.016 -18.578 1 33 309 VAL A C 1
ATOM 2477 O O . VAL A 1 309 ? 17.234 5.176 -18.156 1 33 309 VAL A O 1
ATOM 2480 N N . LYS A 1 310 ? 18.484 3.711 -18.578 1 33.34 310 LYS A N 1
ATOM 2481 C CA . LYS A 1 310 ? 19.469 4.441 -19.375 1 33.34 310 LYS A CA 1
ATOM 2482 C C . LYS A 1 310 ? 18.828 5.008 -20.641 1 33.34 310 LYS A C 1
ATOM 2484 O O . LYS A 1 310 ? 18.5 4.262 -21.562 1 33.34 310 LYS A O 1
ATOM 2489 N N . GLU A 1 311 ? 18.016 5.945 -20.656 1 33.84 311 GLU A N 1
ATOM 2490 C CA . GLU A 1 311 ? 17.938 6.582 -21.969 1 33.84 311 GLU A CA 1
ATOM 2491 C C . GLU A 1 311 ? 19.25 6.395 -22.734 1 33.84 311 GLU A C 1
ATOM 2493 O O . GLU A 1 311 ? 19.281 6.523 -23.953 1 33.84 311 GLU A O 1
ATOM 2498 N N . GLY A 1 312 ? 20.359 7.109 -22.141 1 32.44 312 GLY A N 1
ATOM 2499 C CA . GLY A 1 312 ? 21.453 7.156 -23.094 1 32.44 312 GLY A CA 1
ATOM 2500 C C . GLY A 1 312 ? 21.969 5.781 -23.469 1 32.44 312 GLY A C 1
ATOM 2501 O O . GLY A 1 312 ? 21.641 4.789 -22.812 1 32.44 312 GLY A O 1
ATOM 2502 N N . PRO A 1 313 ? 22.516 5.676 -24.672 1 31.92 313 PRO A N 1
ATOM 2503 C CA . PRO A 1 313 ? 23.266 4.551 -25.234 1 31.92 313 PRO A CA 1
ATOM 2504 C C . PRO A 1 313 ? 24.125 3.848 -24.188 1 31.92 313 PRO A C 1
ATOM 2506 O O . PRO A 1 313 ? 24.969 3.006 -24.547 1 31.92 313 PRO A O 1
ATOM 2509 N N . SER A 1 314 ? 24.469 4.586 -23.125 1 31.39 314 SER A N 1
ATOM 2510 C CA . SER A 1 314 ? 25.594 3.898 -22.5 1 31.39 314 SER A CA 1
ATOM 2511 C C . SER A 1 314 ? 25.172 2.568 -21.891 1 31.39 314 SER A C 1
ATOM 2513 O O . SER A 1 314 ? 24.344 2.535 -20.969 1 31.39 314 SER A O 1
ATOM 2515 N N . SER A 1 315 ? 25.031 1.545 -22.688 1 32.06 315 SER A N 1
ATOM 2516 C CA . SER A 1 315 ? 25.109 0.12 -22.391 1 32.06 315 SER A CA 1
ATOM 2517 C C . SER A 1 315 ? 25.969 -0.134 -21.156 1 32.06 315 SER A C 1
ATOM 2519 O O . SER A 1 315 ? 27.078 0.414 -21.031 1 32.06 315 SER A O 1
ATOM 2521 N N . PRO A 1 316 ? 25.531 -0.292 -19.953 1 35.31 316 PRO A N 1
ATOM 2522 C CA . PRO A 1 316 ? 26.656 -0.781 -19.156 1 35.31 316 PRO A CA 1
ATOM 2523 C C . PRO A 1 316 ? 27.641 -1.621 -19.969 1 35.31 316 PRO A C 1
ATOM 2525 O O . PRO A 1 316 ? 27.234 -2.348 -20.875 1 35.31 316 PRO A O 1
ATOM 2528 N N . THR A 1 317 ? 28.75 -1.117 -20.375 1 33.59 317 THR A N 1
ATOM 2529 C CA . THR A 1 317 ? 29.828 -1.968 -20.875 1 33.59 317 THR A CA 1
ATOM 2530 C C . THR A 1 317 ? 29.859 -3.299 -20.125 1 33.59 317 THR A C 1
ATOM 2532 O O . THR A 1 317 ? 29.719 -3.336 -18.906 1 33.59 317 THR A O 1
ATOM 2535 N N . PRO A 1 318 ? 29.578 -4.461 -20.766 1 36.78 318 PRO A N 1
ATOM 2536 C CA . PRO A 1 318 ? 29.797 -5.844 -20.328 1 36.78 318 PRO A CA 1
ATOM 2537 C C . PRO A 1 318 ? 30.938 -5.973 -19.312 1 36.78 318 PRO A C 1
ATOM 2539 O O . PRO A 1 318 ? 31.031 -6.988 -18.625 1 36.78 318 PRO A O 1
ATOM 2542 N N . ASP A 1 319 ? 31.953 -5.113 -19.344 1 37.47 319 ASP A N 1
ATOM 2543 C CA . ASP A 1 319 ? 33.25 -5.445 -18.797 1 37.47 319 ASP A CA 1
ATOM 2544 C C . ASP A 1 319 ? 33.25 -5.402 -17.266 1 37.47 319 ASP A C 1
ATOM 2546 O O . ASP A 1 319 ? 34.062 -6.059 -16.625 1 37.47 319 ASP A O 1
ATOM 2550 N N . SER A 1 320 ? 32.656 -4.348 -16.531 1 40.06 320 SER A N 1
ATOM 2551 C CA . SER A 1 320 ? 33.062 -4.242 -15.125 1 40.06 320 SER A CA 1
ATOM 2552 C C . SER A 1 320 ? 32.094 -4.988 -14.219 1 40.06 320 SER A C 1
ATOM 2554 O O . SER A 1 320 ? 31.766 -4.523 -13.125 1 40.06 320 SER A O 1
ATOM 2556 N N . ASN A 1 321 ? 31.062 -5.723 -14.703 1 44.97 321 ASN A N 1
ATOM 2557 C CA . ASN A 1 321 ? 30.344 -6.551 -13.734 1 44.97 321 ASN A CA 1
ATOM 2558 C C . ASN A 1 321 ? 31.297 -7.465 -12.969 1 44.97 321 ASN A C 1
ATOM 2560 O O . ASN A 1 321 ? 31.953 -8.32 -13.562 1 44.97 321 ASN A O 1
ATOM 2564 N N . PRO A 1 322 ? 31.844 -7.105 -11.906 1 52.62 322 PRO A N 1
ATOM 2565 C CA . PRO A 1 322 ? 32.688 -8.117 -11.266 1 52.62 322 PRO A CA 1
ATOM 2566 C C . PRO A 1 322 ? 32.062 -9.508 -11.289 1 52.62 322 PRO A C 1
ATOM 2568 O O . PRO A 1 322 ? 30.828 -9.641 -11.266 1 52.62 322 PRO A O 1
ATOM 2571 N N . PRO A 1 323 ? 32.75 -10.531 -11.852 1 57.84 323 PRO A N 1
ATOM 2572 C CA . PRO A 1 323 ? 32.281 -11.914 -11.875 1 57.84 323 PRO A CA 1
ATOM 2573 C C . PRO A 1 323 ? 31.688 -12.359 -10.547 1 57.84 323 PRO A C 1
ATOM 2575 O O . PRO A 1 323 ? 32.219 -12.031 -9.484 1 57.84 323 PRO A O 1
ATOM 2578 N N . ILE A 1 324 ? 30.328 -12.617 -10.586 1 69.06 324 ILE A N 1
ATOM 2579 C CA . ILE A 1 324 ? 29.75 -13.273 -9.422 1 69.06 324 ILE A CA 1
ATOM 2580 C C . ILE A 1 324 ? 30.656 -14.414 -8.961 1 69.06 324 ILE A C 1
ATOM 2582 O O . ILE A 1 324 ? 31.047 -15.273 -9.758 1 69.06 324 ILE A O 1
ATOM 2586 N N . ARG A 1 325 ? 31.141 -14.234 -7.82 1 72.19 325 ARG A N 1
ATOM 2587 C CA . ARG A 1 325 ? 31.938 -15.32 -7.266 1 72.19 325 ARG A CA 1
ATOM 2588 C C . ARG A 1 325 ? 31.156 -16.641 -7.27 1 72.19 325 ARG A C 1
ATOM 2590 O O . ARG A 1 325 ? 29.922 -16.641 -7.18 1 72.19 325 ARG A O 1
ATOM 2597 N N . PRO A 1 326 ? 31.812 -17.719 -7.586 1 70.75 326 PRO A N 1
ATOM 2598 C CA . PRO A 1 326 ? 31.156 -19.016 -7.656 1 70.75 326 PRO A CA 1
ATOM 2599 C C . PRO A 1 326 ? 30.234 -19.281 -6.461 1 70.75 326 PRO A C 1
ATOM 2601 O O . PRO A 1 326 ? 29.172 -19.891 -6.617 1 70.75 326 PRO A O 1
ATOM 2604 N N . ASP A 1 327 ? 30.609 -18.734 -5.305 1 75.12 327 ASP A N 1
ATOM 2605 C CA . ASP A 1 327 ? 29.797 -18.984 -4.117 1 75.12 327 ASP A CA 1
ATOM 2606 C C . ASP A 1 327 ? 28.547 -18.125 -4.109 1 75.12 327 ASP A C 1
ATOM 2608 O O . ASP A 1 327 ? 27.594 -18.406 -3.377 1 75.12 327 ASP A O 1
ATOM 2612 N N . GLN A 1 328 ? 28.547 -17.25 -5.078 1 77.12 328 GLN A N 1
ATOM 2613 C CA . GLN A 1 328 ? 27.438 -16.312 -5.105 1 77.12 328 GLN A CA 1
ATOM 2614 C C . GLN A 1 328 ? 26.453 -16.656 -6.219 1 77.12 328 GLN A C 1
ATOM 2616 O O . GLN A 1 328 ? 25.391 -16.031 -6.34 1 77.12 328 GLN A O 1
ATOM 2621 N N . GLU A 1 329 ? 26.781 -17.703 -6.875 1 83.44 329 GLU A N 1
ATOM 2622 C CA . GLU A 1 329 ? 25.906 -18.078 -7.984 1 83.44 329 GLU A CA 1
ATOM 2623 C C . GLU A 1 329 ? 24.688 -18.844 -7.488 1 83.44 329 GLU A C 1
ATOM 2625 O O . GLU A 1 329 ? 24.797 -19.75 -6.672 1 83.44 329 GLU A O 1
ATOM 2630 N N . LEU A 1 330 ? 23.625 -18.344 -7.941 1 87.38 330 LEU A N 1
ATOM 2631 C CA . LEU A 1 330 ? 22.375 -19.031 -7.605 1 87.38 330 LEU A CA 1
ATOM 2632 C C . LEU A 1 330 ? 22.266 -20.344 -8.383 1 87.38 330 LEU A C 1
ATOM 2634 O O . LEU A 1 330 ? 22.656 -20.422 -9.547 1 87.38 330 LEU A O 1
ATOM 2638 N N . ALA A 1 331 ? 21.812 -21.359 -7.688 1 84.19 331 ALA A N 1
ATOM 2639 C CA . ALA A 1 331 ? 21.656 -22.672 -8.336 1 84.19 331 ALA A CA 1
ATOM 2640 C C . ALA A 1 331 ? 20.688 -22.578 -9.508 1 84.19 331 ALA A C 1
ATOM 2642 O O . ALA A 1 331 ? 20.875 -23.234 -10.531 1 84.19 331 ALA A O 1
ATOM 2643 N N . GLN A 1 332 ? 19.688 -21.812 -9.328 1 90 332 GLN A N 1
ATOM 2644 C CA . GLN A 1 332 ? 18.688 -21.625 -10.367 1 90 332 GLN A CA 1
ATOM 2645 C C . GLN A 1 332 ? 18.297 -20.156 -10.477 1 90 332 GLN A C 1
ATOM 2647 O O . GLN A 1 332 ? 18.156 -19.453 -9.469 1 90 332 GLN A O 1
ATOM 2652 N N . ARG A 1 333 ? 18.172 -19.75 -11.773 1 94.56 333 ARG A N 1
ATOM 2653 C CA . ARG A 1 333 ? 17.688 -18.391 -12.008 1 94.56 333 ARG A CA 1
ATOM 2654 C C . ARG A 1 333 ? 16.219 -18.266 -11.594 1 94.56 333 ARG A C 1
ATOM 2656 O O . ARG A 1 333 ? 15.453 -19.219 -11.711 1 94.56 333 ARG A O 1
ATOM 2663 N N . LEU A 1 334 ? 15.883 -17.078 -11.156 1 96.31 334 LEU A N 1
ATOM 2664 C CA . LEU A 1 334 ? 14.523 -16.859 -10.664 1 96.31 334 LEU A CA 1
ATOM 2665 C C . LEU A 1 334 ? 13.805 -15.797 -11.484 1 96.31 334 LEU A C 1
ATOM 2667 O O . LEU A 1 334 ? 12.586 -15.867 -11.672 1 96.31 334 LEU A O 1
ATOM 2671 N N . ASP A 1 335 ? 14.555 -14.82 -11.93 1 96.25 335 ASP A N 1
ATOM 2672 C CA . ASP A 1 335 ? 13.961 -13.656 -12.578 1 96.25 335 ASP A CA 1
ATOM 2673 C C . ASP A 1 335 ? 13.898 -13.844 -14.094 1 96.25 335 ASP A C 1
ATOM 2675 O O . ASP A 1 335 ? 14.93 -14.008 -14.75 1 96.25 335 ASP A O 1
ATOM 2679 N N . TYR A 1 336 ? 12.68 -13.781 -14.617 1 97.06 336 TYR A N 1
ATOM 2680 C CA . TYR A 1 336 ? 12.422 -13.906 -16.047 1 97.06 336 TYR A CA 1
ATOM 2681 C C . TYR A 1 336 ? 11.641 -12.703 -16.578 1 97.06 336 TYR A C 1
ATOM 2683 O O . TYR A 1 336 ? 10.562 -12.383 -16.062 1 97.06 336 TYR A O 1
ATOM 2691 N N . VAL A 1 337 ? 12.133 -12.07 -17.625 1 94.31 337 VAL A N 1
ATOM 2692 C CA . VAL A 1 337 ? 11.555 -10.797 -18.047 1 94.31 337 VAL A CA 1
ATOM 2693 C C . VAL A 1 337 ? 11.016 -10.93 -19.469 1 94.31 337 VAL A C 1
ATOM 2695 O O . VAL A 1 337 ? 11.617 -11.602 -20.312 1 94.31 337 VAL A O 1
ATOM 2698 N N . LEU A 1 338 ? 9.852 -10.297 -19.656 1 92.19 338 LEU A N 1
ATOM 2699 C CA . LEU A 1 338 ? 9.242 -10.242 -20.969 1 92.19 338 LEU A CA 1
ATOM 2700 C C . LEU A 1 338 ? 9.938 -9.211 -21.859 1 92.19 338 LEU A C 1
ATOM 2702 O O . LEU A 1 338 ? 10.461 -8.211 -21.344 1 92.19 338 LEU A O 1
ATOM 2706 N N . ARG A 1 339 ? 9.938 -9.461 -23.125 1 83.06 339 ARG A N 1
ATOM 2707 C CA . ARG A 1 339 ? 10.523 -8.516 -24.078 1 83.06 339 ARG A CA 1
ATOM 2708 C C . ARG A 1 339 ? 9.703 -7.234 -24.156 1 83.06 339 ARG A C 1
ATOM 2710 O O . ARG A 1 339 ? 8.469 -7.277 -24.125 1 83.06 339 ARG A O 1
ATOM 2717 N N . ALA A 1 340 ? 10.43 -6.066 -24.047 1 68.12 340 ALA A N 1
ATOM 2718 C CA . ALA A 1 340 ? 9.766 -4.773 -24.188 1 68.12 340 ALA A CA 1
ATOM 2719 C C . ALA A 1 340 ? 9.211 -4.594 -25.594 1 68.12 340 ALA A C 1
ATOM 2721 O O . ALA A 1 340 ? 9.906 -4.832 -26.578 1 68.12 340 ALA A O 1
ATOM 2722 N N . VAL A 1 341 ? 8.047 -4.906 -25.875 1 56.44 341 VAL A N 1
ATOM 2723 C CA . VAL A 1 341 ? 7.559 -4.578 -27.219 1 56.44 341 VAL A CA 1
ATOM 2724 C C . VAL A 1 341 ? 7.391 -3.066 -27.344 1 56.44 341 VAL A C 1
ATOM 2726 O O . VAL A 1 341 ? 6.77 -2.428 -26.5 1 56.44 341 VAL A O 1
ATOM 2729 N N . GLY A 1 342 ? 8 -2.439 -28.297 1 48.25 342 GLY A N 1
ATOM 2730 C CA . GLY A 1 342 ? 8.016 -1.072 -28.797 1 48.25 342 GLY A CA 1
ATOM 2731 C C . GLY A 1 342 ? 7.094 -0.149 -28.016 1 48.25 342 GLY A C 1
ATOM 2732 O O . GLY A 1 342 ? 6.695 0.904 -28.516 1 48.25 342 GLY A O 1
ATOM 2733 N N . LEU A 1 343 ? 6.516 -0.588 -27.125 1 47.28 343 LEU A N 1
ATOM 2734 C CA . LEU A 1 343 ? 5.441 0.268 -26.625 1 47.28 343 LEU A CA 1
ATOM 2735 C C . LEU A 1 343 ? 6.008 1.438 -25.828 1 47.28 343 LEU A C 1
ATOM 2737 O O . LEU A 1 343 ? 6.902 1.256 -25 1 47.28 343 LEU A O 1
ATOM 2741 N N . GLY A 1 344 ? 5.969 2.488 -26.344 1 42.91 344 GLY A N 1
ATOM 2742 C CA . GLY A 1 344 ? 6.328 3.771 -25.766 1 42.91 344 GLY A CA 1
ATOM 2743 C C . GLY A 1 344 ? 5.984 3.871 -24.297 1 42.91 344 GLY A C 1
ATOM 2744 O O . GLY A 1 344 ? 5.164 3.1 -23.781 1 42.91 344 GLY A O 1
ATOM 2745 N N . ARG A 1 345 ? 6.852 4.34 -23.531 1 49.66 345 ARG A N 1
ATOM 2746 C CA . ARG A 1 345 ? 6.801 4.766 -22.141 1 49.66 345 ARG A CA 1
ATOM 2747 C C . ARG A 1 345 ? 5.535 5.559 -21.859 1 49.66 345 ARG A C 1
ATOM 2749 O O . ARG A 1 345 ? 5.586 6.777 -21.672 1 49.66 345 ARG A O 1
ATOM 2756 N N . ASN A 1 346 ? 4.445 5.074 -22.547 1 51.25 346 ASN A N 1
ATOM 2757 C CA . ASN A 1 346 ? 3.236 5.832 -22.234 1 51.25 346 ASN A CA 1
ATOM 2758 C C . ASN A 1 346 ? 2.594 5.359 -20.938 1 51.25 346 ASN A C 1
ATOM 2760 O O . ASN A 1 346 ? 2.719 4.188 -20.562 1 51.25 346 ASN A O 1
ATOM 2764 N N . TYR A 1 347 ? 2.4 6.219 -20.094 1 54.16 347 TYR A N 1
ATOM 2765 C CA . TYR A 1 347 ? 1.747 6.031 -18.812 1 54.16 347 TYR A CA 1
ATOM 2766 C C . TYR A 1 347 ? 0.623 5.008 -18.906 1 54.16 347 TYR A C 1
ATOM 2768 O O . TYR A 1 347 ? 0.443 4.184 -18 1 54.16 347 TYR A O 1
ATOM 2776 N N . LEU A 1 348 ? 0.011 4.98 -20.047 1 55.97 348 LEU A N 1
ATOM 2777 C CA . LEU A 1 348 ? -1.086 4.035 -20.219 1 55.97 348 LEU A CA 1
ATOM 2778 C C . LEU A 1 348 ? -0.561 2.607 -20.312 1 55.97 348 LEU A C 1
ATOM 2780 O O . LEU A 1 348 ? -1.177 1.682 -19.781 1 55.97 348 LEU A O 1
ATOM 2784 N N . TYR A 1 349 ? 0.572 2.527 -20.812 1 58.78 349 TYR A N 1
ATOM 2785 C CA . TYR A 1 349 ? 1.15 1.195 -20.953 1 58.78 349 TYR A CA 1
ATOM 2786 C C . TYR A 1 349 ? 1.568 0.644 -19.594 1 58.78 349 TYR A C 1
ATOM 2788 O O . TYR A 1 349 ? 1.406 -0.549 -19.312 1 58.78 349 TYR A O 1
ATOM 2796 N N . THR A 1 350 ? 1.989 1.513 -18.859 1 62.22 350 THR A N 1
ATOM 2797 C CA . THR A 1 350 ? 2.412 1.097 -17.531 1 62.22 350 THR A CA 1
ATOM 2798 C C . THR A 1 350 ? 1.241 0.508 -16.75 1 62.22 350 THR A C 1
ATOM 2800 O O . THR A 1 350 ? 1.392 -0.506 -16.062 1 62.22 350 THR A O 1
ATOM 2803 N N . VAL A 1 351 ? 0.136 1.114 -17.016 1 63.38 351 VAL A N 1
ATOM 2804 C CA . VAL A 1 351 ? -1.027 0.659 -16.266 1 63.38 351 VAL A CA 1
ATOM 2805 C C . VAL A 1 351 ? -1.531 -0.663 -16.844 1 63.38 351 VAL A C 1
ATOM 2807 O O . VAL A 1 351 ? -1.932 -1.559 -16.094 1 63.38 351 VAL A O 1
ATOM 2810 N N . THR A 1 352 ? -1.309 -0.878 -18.062 1 71.5 352 THR A N 1
ATOM 2811 C CA . THR A 1 352 ? -1.861 -2.078 -18.688 1 71.5 352 THR A CA 1
ATOM 2812 C C . THR A 1 352 ? -0.886 -3.246 -18.562 1 71.5 352 THR A C 1
ATOM 2814 O O . THR A 1 352 ? -1.291 -4.41 -18.625 1 71.5 352 THR A O 1
ATOM 2817 N N . ALA A 1 353 ? 0.31 -2.922 -18.328 1 78.88 353 ALA A N 1
ATOM 2818 C CA . ALA A 1 353 ? 1.335 -3.961 -18.281 1 78.88 353 ALA A CA 1
ATOM 2819 C C . ALA A 1 353 ? 1.085 -4.926 -17.125 1 78.88 353 ALA A C 1
ATOM 2821 O O . ALA A 1 353 ? 1.379 -6.117 -17.219 1 78.88 353 ALA A O 1
ATOM 2822 N N . HIS A 1 354 ? 0.472 -4.465 -16.156 1 85.62 354 HIS A N 1
ATOM 2823 C CA . HIS A 1 354 ? 0.289 -5.281 -14.953 1 85.62 354 HIS A CA 1
ATOM 2824 C C . HIS A 1 354 ? -0.803 -6.324 -15.164 1 85.62 354 HIS A C 1
ATOM 2826 O O . HIS A 1 354 ? -0.877 -7.309 -14.422 1 85.62 354 HIS A O 1
ATOM 2832 N N . THR A 1 355 ? -1.545 -6.184 -16.172 1 83.25 355 THR A N 1
ATOM 2833 C CA . THR A 1 355 ? -2.629 -7.133 -16.406 1 83.25 355 THR A CA 1
ATOM 2834 C C . THR A 1 355 ? -2.426 -7.875 -17.719 1 83.25 355 THR A C 1
ATOM 2836 O O . THR A 1 355 ? -3.213 -8.758 -18.078 1 83.25 355 THR A O 1
ATOM 2839 N N . ALA A 1 356 ? -1.423 -7.594 -18.344 1 87.44 356 ALA A N 1
ATOM 2840 C CA . ALA A 1 356 ? -1.262 -8.094 -19.703 1 87.44 356 ALA A CA 1
ATOM 2841 C C . ALA A 1 356 ? -0.699 -9.508 -19.703 1 87.44 356 ALA A C 1
ATOM 2843 O O . ALA A 1 356 ? -0.598 -10.141 -20.766 1 87.44 356 ALA A O 1
ATOM 2844 N N . TYR A 1 357 ? -0.393 -10.039 -18.594 1 92.94 357 TYR A N 1
ATOM 2845 C CA . TYR A 1 357 ? 0.25 -11.344 -18.531 1 92.94 357 TYR A CA 1
ATOM 2846 C C . TYR A 1 357 ? -0.707 -12.445 -18.969 1 92.94 357 TYR A C 1
ATOM 2848 O O . TYR A 1 357 ? -0.283 -13.445 -19.547 1 92.94 357 TYR A O 1
ATOM 2856 N N . TRP A 1 358 ? -1.958 -12.266 -18.781 1 93.06 358 TRP A N 1
ATOM 2857 C CA . TRP A 1 358 ? -2.971 -13.305 -18.938 1 93.06 358 TRP A CA 1
ATOM 2858 C C . TRP A 1 358 ? -3.219 -13.617 -20.406 1 93.06 358 TRP A C 1
ATOM 2860 O O . TRP A 1 358 ? -3.621 -14.727 -20.766 1 93.06 358 TRP A O 1
ATOM 2870 N N . ASN A 1 359 ? -2.936 -12.656 -21.219 1 92 359 ASN A N 1
ATOM 2871 C CA . ASN A 1 359 ? -3.17 -12.836 -22.641 1 92 359 ASN A CA 1
ATOM 2872 C C . ASN A 1 359 ? -1.866 -12.812 -23.438 1 92 359 ASN A C 1
ATOM 2874 O O . ASN A 1 359 ? -1.871 -12.562 -24.641 1 92 359 ASN A O 1
ATOM 2878 N N . ASN A 1 360 ? -0.866 -13 -22.75 1 93 360 ASN A N 1
ATOM 2879 C CA . ASN A 1 360 ? 0.443 -12.977 -23.406 1 93 360 ASN A CA 1
ATOM 2880 C C . ASN A 1 360 ? 0.896 -14.375 -23.797 1 93 360 ASN A C 1
ATOM 2882 O O . ASN A 1 360 ? 1.122 -15.227 -22.938 1 93 360 ASN A O 1
ATOM 2886 N N . TYR A 1 361 ? 1.127 -14.617 -25.109 1 94.56 361 TYR A N 1
ATOM 2887 C CA . TYR A 1 361 ? 1.46 -15.938 -25.609 1 94.56 361 TYR A CA 1
ATOM 2888 C C . TYR A 1 361 ? 2.869 -16.344 -25.203 1 94.56 361 TYR A C 1
ATOM 2890 O O . TYR A 1 361 ? 3.152 -17.531 -25.031 1 94.56 361 TYR A O 1
ATOM 2898 N N . ASP A 1 362 ? 3.727 -15.414 -25.031 1 94.62 362 ASP A N 1
ATOM 2899 C CA . ASP A 1 362 ? 5.078 -15.742 -24.578 1 94.62 362 ASP A CA 1
ATOM 2900 C C . ASP A 1 362 ? 5.07 -16.266 -23.141 1 94.62 362 ASP A C 1
ATOM 2902 O O . ASP A 1 362 ? 5.77 -17.234 -22.828 1 94.62 362 ASP A O 1
ATOM 2906 N N . VAL A 1 363 ? 4.262 -15.609 -22.328 1 96.62 363 VAL A N 1
ATOM 2907 C CA . VAL A 1 363 ? 4.137 -16.062 -20.953 1 96.62 363 VAL A CA 1
ATOM 2908 C C . VAL A 1 363 ? 3.525 -17.469 -20.938 1 96.62 363 VAL A C 1
ATOM 2910 O O . VAL A 1 363 ? 4.016 -18.359 -20.234 1 96.62 363 VAL A O 1
ATOM 2913 N N . ALA A 1 364 ? 2.527 -17.688 -21.719 1 97.25 364 ALA A N 1
ATOM 2914 C CA . ALA A 1 364 ? 1.847 -18.969 -21.781 1 97.25 364 ALA A CA 1
ATOM 2915 C C . ALA A 1 364 ? 2.789 -20.078 -22.266 1 97.25 364 ALA A C 1
ATOM 2917 O O . ALA A 1 364 ? 2.805 -21.172 -21.703 1 97.25 364 ALA A O 1
ATOM 2918 N N . TYR A 1 365 ? 3.531 -19.766 -23.281 1 96.25 365 TYR A N 1
ATOM 2919 C CA . TYR A 1 365 ? 4.496 -20.719 -23.812 1 96.25 365 TYR A CA 1
ATOM 2920 C C . TYR A 1 365 ? 5.551 -21.062 -22.766 1 96.25 365 TYR A C 1
ATOM 2922 O O . TYR A 1 365 ? 5.902 -22.234 -22.594 1 96.25 365 TYR A O 1
ATOM 2930 N N . PHE A 1 366 ? 6.031 -20.094 -22.094 1 96.5 366 PHE A N 1
ATOM 2931 C CA . PHE A 1 366 ? 7.031 -20.281 -21.047 1 96.5 366 PHE A CA 1
ATOM 2932 C C . PHE A 1 366 ? 6.508 -21.188 -19.953 1 96.5 366 PHE A C 1
ATOM 2934 O O . PHE A 1 366 ? 7.172 -22.156 -19.562 1 96.5 366 PHE A O 1
ATOM 2941 N N . VAL A 1 367 ? 5.301 -20.891 -19.453 1 97.75 367 VAL A N 1
ATOM 2942 C CA . VAL A 1 367 ? 4.691 -21.672 -18.391 1 97.75 367 VAL A CA 1
ATOM 2943 C C . VAL A 1 367 ? 4.477 -23.109 -18.859 1 97.75 367 VAL A C 1
ATOM 2945 O O . VAL A 1 367 ? 4.84 -24.062 -18.172 1 97.75 367 VAL A O 1
ATOM 2948 N N . LEU A 1 368 ? 3.965 -23.297 -20.062 1 96.56 368 LEU A N 1
ATOM 2949 C CA . LEU A 1 368 ? 3.67 -24.625 -20.609 1 96.56 368 LEU A CA 1
ATOM 2950 C C . LEU A 1 368 ? 4.934 -25.469 -20.703 1 96.56 368 LEU A C 1
ATOM 2952 O O . LEU A 1 368 ? 4.934 -26.641 -20.297 1 96.56 368 LEU A O 1
ATOM 2956 N N . THR A 1 369 ? 6.012 -24.875 -21.109 1 95.62 369 THR A N 1
ATOM 2957 C CA . THR A 1 369 ? 7.25 -25.625 -21.312 1 95.62 369 THR A CA 1
ATOM 2958 C C . THR A 1 369 ? 7.938 -25.906 -19.984 1 95.62 369 THR A C 1
ATOM 2960 O O . THR A 1 369 ? 8.758 -26.812 -19.875 1 95.62 369 THR A O 1
ATOM 2963 N N . ARG A 1 370 ? 7.629 -25.109 -18.953 1 95.94 370 ARG A N 1
ATOM 2964 C CA . ARG A 1 370 ? 8.18 -25.391 -17.625 1 95.94 370 ARG A CA 1
ATOM 2965 C C . ARG A 1 370 ? 7.352 -26.453 -16.906 1 95.94 370 ARG A C 1
ATOM 2967 O O . ARG A 1 370 ? 7.879 -27.203 -16.078 1 95.94 370 ARG A O 1
ATOM 2974 N N . LEU A 1 371 ? 6.074 -26.5 -17.266 1 96.69 371 LEU A N 1
ATOM 2975 C CA . LEU A 1 371 ? 5.234 -27.562 -16.719 1 96.69 371 LEU A CA 1
ATOM 2976 C C . LEU A 1 371 ? 5.637 -28.922 -17.281 1 96.69 371 LEU A C 1
ATOM 2978 O O . LEU A 1 371 ? 5.629 -29.922 -16.547 1 96.69 371 LEU A O 1
ATOM 2982 N N . PHE A 1 372 ? 5.914 -28.906 -18.531 1 94.81 372 PHE A N 1
ATOM 2983 C CA . PHE A 1 372 ? 6.324 -30.109 -19.234 1 94.81 372 PHE A CA 1
ATOM 2984 C C . PHE A 1 372 ? 7.66 -29.891 -19.938 1 94.81 372 PHE A C 1
ATOM 2986 O O . PHE A 1 372 ? 7.707 -29.703 -21.156 1 94.81 372 PHE A O 1
ATOM 2993 N N . PRO A 1 373 ? 8.75 -30.062 -19.219 1 89.81 373 PRO A N 1
ATOM 2994 C CA . PRO A 1 373 ? 10.07 -29.781 -19.766 1 89.81 373 PRO A CA 1
ATOM 2995 C C . PRO A 1 373 ? 10.391 -30.656 -20.984 1 89.81 373 PRO A C 1
ATOM 2997 O O . PRO A 1 373 ? 11.25 -30.297 -21.797 1 89.81 373 PRO A O 1
ATOM 3000 N N . THR A 1 374 ? 9.758 -31.734 -21.125 1 84.56 374 THR A N 1
ATOM 3001 C CA . THR A 1 374 ? 10 -32.656 -22.234 1 84.56 374 THR A CA 1
ATOM 3002 C C . THR A 1 374 ? 9.5 -32.031 -23.547 1 84.56 374 THR A C 1
ATOM 3004 O O . THR A 1 374 ? 9.852 -32.531 -24.641 1 84.56 374 THR A O 1
ATOM 3007 N N . LEU A 1 375 ? 8.711 -31.031 -23.469 1 82.44 375 LEU A N 1
ATOM 3008 C CA . LEU A 1 375 ? 8.195 -30.406 -24.688 1 82.44 375 LEU A CA 1
ATOM 3009 C C . LEU A 1 375 ? 9.305 -29.656 -25.422 1 82.44 375 LEU A C 1
ATOM 3011 O O . LEU A 1 375 ? 9.234 -29.469 -26.625 1 82.44 375 LEU A O 1
ATOM 3015 N N . GLU A 1 376 ? 10.266 -29.016 -24.703 1 70.38 376 GLU A N 1
ATOM 3016 C CA . GLU A 1 376 ? 11.352 -28.266 -25.328 1 70.38 376 GLU A CA 1
ATOM 3017 C C . GLU A 1 376 ? 12.445 -29.203 -25.828 1 70.38 376 GLU A C 1
ATOM 3019 O O . GLU A 1 376 ? 13.383 -28.766 -26.5 1 70.38 376 GLU A O 1
ATOM 3024 N N . THR A 1 377 ? 12.43 -30.516 -25.531 1 57.12 377 THR A N 1
ATOM 3025 C CA . THR A 1 377 ? 13.43 -31.422 -26.047 1 57.12 377 THR A CA 1
ATOM 3026 C C . THR A 1 377 ? 13 -32 -27.406 1 57.12 377 THR A C 1
ATOM 3028 O O . THR A 1 377 ? 11.805 -32.219 -27.625 1 57.12 377 THR A O 1
ATOM 3031 N N . MET B 1 1 ? 28.344 0.109 17.141 1 18.92 1 MET B N 1
ATOM 3032 C CA . MET B 1 1 ? 26.953 0.363 17.453 1 18.92 1 MET B CA 1
ATOM 3033 C C . MET B 1 1 ? 26.375 1.449 16.547 1 18.92 1 MET B C 1
ATOM 3035 O O . MET B 1 1 ? 26.125 2.568 17 1 18.92 1 MET B O 1
ATOM 3039 N N . ARG B 1 2 ? 26.859 1.554 15.273 1 22.83 2 ARG B N 1
ATOM 3040 C CA . ARG B 1 2 ? 26.875 2.604 14.258 1 22.83 2 ARG B CA 1
ATOM 3041 C C . ARG B 1 2 ? 25.469 2.891 13.742 1 22.83 2 ARG B C 1
ATOM 3043 O O . ARG B 1 2 ? 24.719 1.967 13.43 1 22.83 2 ARG B O 1
ATOM 3050 N N . SER B 1 3 ? 24.875 4.117 14.109 1 23.92 3 SER B N 1
ATOM 3051 C CA . SER B 1 3 ? 23.516 4.648 14.227 1 23.92 3 SER B CA 1
ATOM 3052 C C . SER B 1 3 ? 22.812 4.648 12.883 1 23.92 3 SER B C 1
ATOM 3054 O O . SER B 1 3 ? 23.359 5.109 11.883 1 23.92 3 SER B O 1
ATOM 3056 N N . VAL B 1 4 ? 21.938 3.75 12.656 1 27.45 4 VAL B N 1
ATOM 3057 C CA . VAL B 1 4 ? 21.031 3.449 11.555 1 27.45 4 VAL B CA 1
ATOM 3058 C C . VAL B 1 4 ? 20.328 4.727 11.094 1 27.45 4 VAL B C 1
ATOM 3060 O O . VAL B 1 4 ? 19.547 4.707 10.141 1 27.45 4 VAL B O 1
ATOM 3063 N N . THR B 1 5 ? 20.406 5.785 11.922 1 29.28 5 THR B N 1
ATOM 3064 C CA . THR B 1 5 ? 19.844 7.098 11.625 1 29.28 5 THR B CA 1
ATOM 3065 C C . THR B 1 5 ? 20.422 7.656 10.328 1 29.28 5 THR B C 1
ATOM 3067 O O . THR B 1 5 ? 19.703 8.305 9.555 1 29.28 5 THR B O 1
ATOM 3070 N N . SER B 1 6 ? 21.719 7.402 10.125 1 33.66 6 SER B N 1
ATOM 3071 C CA . SER B 1 6 ? 22.406 8.008 8.992 1 33.66 6 SER B CA 1
ATOM 3072 C C . SER B 1 6 ? 21.922 7.422 7.672 1 33.66 6 SER B C 1
ATOM 3074 O O . SER B 1 6 ? 22.062 8.047 6.617 1 33.66 6 SER B O 1
ATOM 3076 N N . LYS B 1 7 ? 21.422 6.109 7.699 1 33.91 7 LYS B N 1
ATOM 3077 C CA . LYS B 1 7 ? 21.219 5.297 6.504 1 33.91 7 LYS B CA 1
ATOM 3078 C C . LYS B 1 7 ? 19.938 5.688 5.789 1 33.91 7 LYS B C 1
ATOM 3080 O O . LYS B 1 7 ? 19.719 5.309 4.637 1 33.91 7 LYS B O 1
ATOM 3085 N N . LEU B 1 8 ? 19 6.113 6.516 1 36.47 8 LEU B N 1
ATOM 3086 C CA . LEU B 1 8 ? 17.719 6.43 5.922 1 36.47 8 LEU B CA 1
ATOM 3087 C C . LEU B 1 8 ? 17.719 7.824 5.301 1 36.47 8 LEU B C 1
ATOM 3089 O O . LEU B 1 8 ? 16.672 8.383 5 1 36.47 8 LEU B O 1
ATOM 3093 N N . GLY B 1 9 ? 18.891 8.383 4.926 1 36.22 9 GLY B N 1
ATOM 3094 C CA . GLY B 1 9 ? 19.109 9.617 4.188 1 36.22 9 GLY B CA 1
ATOM 3095 C C . GLY B 1 9 ? 18.438 10.812 4.832 1 36.22 9 GLY B C 1
ATOM 3096 O O . GLY B 1 9 ? 17.906 11.688 4.137 1 36.22 9 GLY B O 1
ATOM 3097 N N . PHE B 1 10 ? 18.25 10.711 6.008 1 34.81 10 PHE B N 1
ATOM 3098 C CA . PHE B 1 10 ? 17.75 11.953 6.594 1 34.81 10 PHE B CA 1
ATOM 3099 C C . PHE B 1 10 ? 18.641 13.133 6.211 1 34.81 10 PHE B C 1
ATOM 3101 O O . PHE B 1 10 ? 19.859 13.07 6.367 1 34.81 10 PHE B O 1
ATOM 3108 N N . ALA B 1 11 ? 18.156 13.906 5.223 1 34.19 11 ALA B N 1
ATOM 3109 C CA . ALA B 1 11 ? 18.828 15.078 4.668 1 34.19 11 ALA B CA 1
ATOM 3110 C C . ALA B 1 11 ? 19.469 15.922 5.77 1 34.19 11 ALA B C 1
ATOM 3112 O O . ALA B 1 11 ? 18.906 16.047 6.859 1 34.19 11 ALA B O 1
ATOM 3113 N N . LYS B 1 12 ? 20.672 16.141 5.578 1 33.12 12 LYS B N 1
ATOM 3114 C CA . LYS B 1 12 ? 21.266 17.281 6.281 1 33.12 12 LYS B CA 1
ATOM 3115 C C . LYS B 1 12 ? 20.391 18.516 6.137 1 33.12 12 LYS B C 1
ATOM 3117 O O . LYS B 1 12 ? 19.797 18.75 5.082 1 33.12 12 LYS B O 1
ATOM 3122 N N . THR B 1 13 ? 20.047 19.141 7.195 1 29.95 13 THR B N 1
ATOM 3123 C CA . THR B 1 13 ? 19.328 20.406 7.336 1 29.95 13 THR B CA 1
ATOM 3124 C C . THR B 1 13 ? 19.844 21.438 6.348 1 29.95 13 THR B C 1
ATOM 3126 O O . THR B 1 13 ? 20.984 21.922 6.48 1 29.95 13 THR B O 1
ATOM 3129 N N . THR B 1 14 ? 19.766 21.234 5.055 1 31.28 14 THR B N 1
ATOM 3130 C CA . THR B 1 14 ? 20.188 22.422 4.309 1 31.28 14 THR B CA 1
ATOM 3131 C C . THR B 1 14 ? 19.375 23.641 4.727 1 31.28 14 THR B C 1
ATOM 3133 O O . THR B 1 14 ? 18.141 23.641 4.637 1 31.28 14 THR B O 1
ATOM 3136 N N . GLY B 1 15 ? 19.859 24.375 5.668 1 29.39 15 GLY B N 1
ATOM 3137 C CA . GLY B 1 15 ? 19.359 25.641 6.168 1 29.39 15 GLY B CA 1
ATOM 3138 C C . GLY B 1 15 ? 19.062 26.641 5.062 1 29.39 15 GLY B C 1
ATOM 3139 O O . GLY B 1 15 ? 19.891 26.859 4.176 1 29.39 15 GLY B O 1
ATOM 3140 N N . TYR B 1 16 ? 17.938 26.625 4.539 1 31.11 16 TYR B N 1
ATOM 3141 C CA . TYR B 1 16 ? 17.609 27.828 3.762 1 31.11 16 TYR B CA 1
ATOM 3142 C C . TYR B 1 16 ? 18.016 29.094 4.512 1 31.11 16 TYR B C 1
ATOM 3144 O O . TYR B 1 16 ? 17.75 29.219 5.711 1 31.11 16 TYR B O 1
ATOM 3152 N N . ARG B 1 17 ? 19.031 29.656 4.113 1 29.88 17 ARG B N 1
ATOM 3153 C CA . ARG B 1 17 ? 19.391 30.984 4.617 1 29.88 17 ARG B CA 1
ATOM 3154 C C . ARG B 1 17 ? 18.203 31.938 4.543 1 29.88 17 ARG B C 1
ATOM 3156 O O . ARG B 1 17 ? 17.656 32.156 3.465 1 29.88 17 ARG B O 1
ATOM 3163 N N . LEU B 1 18 ? 17.422 31.969 5.586 1 32.19 18 LEU B N 1
ATOM 3164 C CA . LEU B 1 18 ? 16.484 33.094 5.711 1 32.19 18 LEU B CA 1
ATOM 3165 C C . LEU B 1 18 ? 17.156 34.406 5.398 1 32.19 18 LEU B C 1
ATOM 3167 O O . LEU B 1 18 ? 18.156 34.781 6.047 1 32.19 18 LEU B O 1
ATOM 3171 N N . LYS B 1 19 ? 17.344 34.719 4.156 1 30.8 19 LYS B N 1
ATOM 3172 C CA . LYS B 1 19 ? 17.891 36.062 3.861 1 30.8 19 LYS B CA 1
ATOM 3173 C C . LYS B 1 19 ? 17.047 37.156 4.48 1 30.8 19 LYS B C 1
ATOM 3175 O O . LYS B 1 19 ? 15.852 37.25 4.184 1 30.8 19 LYS B O 1
ATOM 3180 N N . ARG B 1 20 ? 17.297 37.438 5.734 1 33.97 20 ARG B N 1
ATOM 3181 C CA . ARG B 1 20 ? 16.734 38.625 6.344 1 33.97 20 ARG B CA 1
ATOM 3182 C C . ARG B 1 20 ? 17.109 39.875 5.555 1 33.97 20 ARG B C 1
ATOM 3184 O O . ARG B 1 20 ? 18.297 40.125 5.34 1 33.97 20 ARG B O 1
ATOM 3191 N N . GLY B 1 21 ? 16.375 40.344 4.656 1 32.12 21 GLY B N 1
ATOM 3192 C CA . GLY B 1 21 ? 16.594 41.5 3.799 1 32.12 21 GLY B CA 1
ATOM 3193 C C . GLY B 1 21 ? 16.734 42.781 4.574 1 32.12 21 GLY B C 1
ATOM 3194 O O . GLY B 1 21 ? 16.688 43.875 3.99 1 32.12 21 GLY B O 1
ATOM 3195 N N . TYR B 1 22 ? 16.562 42.969 5.93 1 32.91 22 TYR B N 1
ATOM 3196 C CA . TYR B 1 22 ? 16.375 44.375 6.312 1 32.91 22 TYR B CA 1
ATOM 3197 C C . TYR B 1 22 ? 17.703 45.125 6.297 1 32.91 22 TYR B C 1
ATOM 3199 O O . TYR B 1 22 ? 18.562 44.875 7.148 1 32.91 22 TYR B O 1
ATOM 3207 N N . LYS B 1 23 ? 18.125 45.562 5.258 1 34.75 23 LYS B N 1
ATOM 3208 C CA . LYS B 1 23 ? 19.312 46.406 5.336 1 34.75 23 LYS B CA 1
ATOM 3209 C C . LYS B 1 23 ? 19.078 47.625 6.207 1 34.75 23 LYS B C 1
ATOM 3211 O O . LYS B 1 23 ? 20.016 48.281 6.629 1 34.75 23 LYS B O 1
ATOM 3216 N N . THR B 1 24 ? 17.859 48.406 5.949 1 36.91 24 THR B N 1
ATOM 3217 C CA . THR B 1 24 ? 17.844 49.781 6.441 1 36.91 24 THR B CA 1
ATOM 3218 C C . THR B 1 24 ? 17.5 49.812 7.93 1 36.91 24 THR B C 1
ATOM 3220 O O . THR B 1 24 ? 16.859 48.906 8.445 1 36.91 24 THR B O 1
ATOM 3223 N N . CYS B 1 25 ? 17.984 50.844 8.719 1 37.16 25 CYS B N 1
ATOM 3224 C CA . CYS B 1 25 ? 17.828 51.125 10.141 1 37.16 25 CYS B CA 1
ATOM 3225 C C . CYS B 1 25 ? 16.344 51.188 10.516 1 37.16 25 CYS B C 1
ATOM 3227 O O . CYS B 1 25 ? 15.625 52.062 10.078 1 37.16 25 CYS B O 1
ATOM 3229 N N . ALA B 1 26 ? 15.641 50.094 10.57 1 40.44 26 ALA B N 1
ATOM 3230 C CA . ALA B 1 26 ? 14.195 50.062 10.781 1 40.44 26 ALA B CA 1
ATOM 3231 C C . ALA B 1 26 ? 13.844 50.625 12.156 1 40.44 26 ALA B C 1
ATOM 3233 O O . ALA B 1 26 ? 14.609 50.469 13.109 1 40.44 26 ALA B O 1
ATOM 3234 N N . ASN B 1 27 ? 13.211 51.812 12.219 1 41.34 27 ASN B N 1
ATOM 3235 C CA . ASN B 1 27 ? 12.625 52.312 13.453 1 41.34 27 ASN B CA 1
ATOM 3236 C C . ASN B 1 27 ? 11.859 51.219 14.203 1 41.34 27 ASN B C 1
ATOM 3238 O O . ASN B 1 27 ? 11.406 50.25 13.594 1 41.34 27 ASN B O 1
ATOM 3242 N N . ILE B 1 28 ? 11.969 51.281 15.508 1 46.34 28 ILE B N 1
ATOM 3243 C CA . ILE B 1 28 ? 11.297 50.375 16.422 1 46.34 28 ILE B CA 1
ATOM 3244 C C . ILE B 1 28 ? 9.867 50.094 15.945 1 46.34 28 ILE B C 1
ATOM 3246 O O . ILE B 1 28 ? 9.328 49.031 16.156 1 46.34 28 ILE B O 1
ATOM 3250 N N . GLU B 1 29 ? 9.195 51.188 15.531 1 46.19 29 GLU B N 1
ATOM 3251 C CA . GLU B 1 29 ? 7.84 51.094 15 1 46.19 29 GLU B CA 1
ATOM 3252 C C . GLU B 1 29 ? 7.781 50.219 13.758 1 46.19 29 GLU B C 1
ATOM 3254 O O . GLU B 1 29 ? 6.695 49.875 13.281 1 46.19 29 GLU B O 1
ATOM 3259 N N . ASP B 1 30 ? 8.812 50.031 13.086 1 46.59 30 ASP B N 1
ATOM 3260 C CA . ASP B 1 30 ? 8.906 49.281 11.852 1 46.59 30 ASP B CA 1
ATOM 3261 C C . ASP B 1 30 ? 9.078 47.781 12.156 1 46.59 30 ASP B C 1
ATOM 3263 O O . ASP B 1 30 ? 9.531 47.031 11.297 1 46.59 30 ASP B O 1
ATOM 3267 N N . LYS B 1 31 ? 9.227 47.469 13.367 1 50.88 31 LYS B N 1
ATOM 3268 C CA . LYS B 1 31 ? 9.414 46.031 13.695 1 50.88 31 LYS B CA 1
ATOM 3269 C C . LYS B 1 31 ? 8.305 45.188 13.094 1 50.88 31 LYS B C 1
ATOM 3271 O O . LYS B 1 31 ? 7.125 45.5 13.227 1 50.88 31 LYS B O 1
ATOM 3276 N N . PRO B 1 32 ? 8.719 44.375 12.133 1 57.12 32 PRO B N 1
ATOM 3277 C CA . PRO B 1 32 ? 7.715 43.438 11.648 1 57.12 32 PRO B CA 1
ATOM 3278 C C . PRO B 1 32 ? 6.918 42.781 12.781 1 57.12 32 PRO B C 1
ATOM 3280 O O . PRO B 1 32 ? 7.438 42.625 13.891 1 57.12 32 PRO B O 1
ATOM 3283 N N . ARG B 1 33 ? 5.578 42.969 12.734 1 62.97 33 ARG B N 1
ATOM 3284 C CA . ARG B 1 33 ? 4.645 42.406 13.711 1 62.97 33 ARG B CA 1
ATOM 3285 C C . ARG B 1 33 ? 5.027 40.969 14.086 1 62.97 33 ARG B C 1
ATOM 3287 O O . ARG B 1 33 ? 5.605 40.25 13.281 1 62.97 33 ARG B O 1
ATOM 3294 N N . ASP B 1 34 ? 4.887 40.656 15.391 1 79.5 34 ASP B N 1
ATOM 3295 C CA . ASP B 1 34 ? 5.234 39.375 15.961 1 79.5 34 ASP B CA 1
ATOM 3296 C C . ASP B 1 34 ? 4.406 38.25 15.32 1 79.5 34 ASP B C 1
ATOM 3298 O O . ASP B 1 34 ? 3.283 38.469 14.867 1 79.5 34 ASP B O 1
ATOM 3302 N N . ILE B 1 35 ? 5.02 37.219 15.016 1 88.56 35 ILE B N 1
ATOM 3303 C CA . ILE B 1 35 ? 4.375 36 14.477 1 88.56 35 ILE B CA 1
ATOM 3304 C C . ILE B 1 35 ? 3.359 35.469 15.484 1 88.56 35 ILE B C 1
ATOM 3306 O O . ILE B 1 35 ? 3.701 35.219 16.641 1 88.56 35 ILE B O 1
ATOM 3310 N N . ASP B 1 36 ? 2.141 35.406 15.055 1 93.12 36 ASP B N 1
ATOM 3311 C CA . ASP B 1 36 ? 1.061 34.938 15.922 1 93.12 36 ASP B CA 1
ATOM 3312 C C . ASP B 1 36 ? 0.897 33.406 15.828 1 93.12 36 ASP B C 1
ATOM 3314 O O . ASP B 1 36 ? 0.387 32.781 16.75 1 93.12 36 ASP B O 1
ATOM 3318 N N . HIS B 1 37 ? 1.273 32.938 14.695 1 96.19 37 HIS B N 1
ATOM 3319 C CA . HIS B 1 37 ? 0.988 31.531 14.43 1 96.19 37 HIS B CA 1
ATOM 3320 C C . HIS B 1 37 ? 2.049 30.906 13.523 1 96.19 37 HIS B C 1
ATOM 3322 O O . HIS B 1 37 ? 2.467 31.531 12.539 1 96.19 37 HIS B O 1
ATOM 3328 N N . ILE B 1 38 ? 2.561 29.797 13.914 1 97.44 38 ILE B N 1
ATOM 3329 C CA . ILE B 1 38 ? 3.443 29.062 13.016 1 97.44 38 ILE B CA 1
ATOM 3330 C C . ILE B 1 38 ? 2.76 27.781 12.555 1 97.44 38 ILE B C 1
ATOM 3332 O O . ILE B 1 38 ? 2.049 27.141 13.336 1 97.44 38 ILE B O 1
ATOM 3336 N N . VAL B 1 39 ? 2.949 27.484 11.289 1 98.5 39 VAL B N 1
ATOM 3337 C CA . VAL B 1 39 ? 2.363 26.281 10.711 1 98.5 39 VAL B CA 1
ATOM 3338 C C . VAL B 1 39 ? 3.465 25.391 10.133 1 98.5 39 VAL B C 1
ATOM 3340 O O . VAL B 1 39 ? 4.199 25.812 9.234 1 98.5 39 VAL B O 1
ATOM 3343 N N . PHE B 1 40 ? 3.625 24.234 10.695 1 98.25 40 PHE B N 1
ATOM 3344 C CA . PHE B 1 40 ? 4.535 23.25 10.109 1 98.25 40 PHE B CA 1
ATOM 3345 C C . PHE B 1 40 ? 3.855 22.484 8.984 1 98.25 40 PHE B C 1
ATOM 3347 O O . PHE B 1 40 ? 2.773 21.922 9.172 1 98.25 40 PHE B O 1
ATOM 3354 N N . VAL B 1 41 ? 4.473 22.484 7.824 1 97.25 41 VAL B N 1
ATOM 3355 C CA . VAL B 1 41 ? 3.949 21.781 6.652 1 97.25 41 VAL B CA 1
ATOM 3356 C C . VAL B 1 41 ? 4.645 20.438 6.5 1 97.25 41 VAL B C 1
ATOM 3358 O O . VAL B 1 41 ? 5.867 20.375 6.344 1 97.25 41 VAL B O 1
ATOM 3361 N N . VAL B 1 42 ? 3.809 19.406 6.562 1 95.06 42 VAL B N 1
ATOM 3362 C CA . VAL B 1 42 ? 4.359 18.047 6.605 1 95.06 42 VAL B CA 1
ATOM 3363 C C . VAL B 1 42 ? 3.85 17.25 5.41 1 95.06 42 VAL B C 1
ATOM 3365 O O . VAL B 1 42 ? 2.674 17.344 5.051 1 95.06 42 VAL B O 1
ATOM 3368 N N . HIS B 1 43 ? 4.754 16.469 4.809 1 86.75 43 HIS B N 1
ATOM 3369 C CA . HIS B 1 43 ? 4.406 15.555 3.73 1 86.75 43 HIS B CA 1
ATOM 3370 C C . HIS B 1 43 ? 4.703 14.109 4.121 1 86.75 43 HIS B C 1
ATOM 3372 O O . HIS B 1 43 ? 5.199 13.844 5.219 1 86.75 43 HIS B O 1
ATOM 3378 N N . GLY B 1 44 ? 4.285 13.125 3.201 1 80.75 44 GLY B N 1
ATOM 3379 C CA . GLY B 1 44 ? 4.574 11.711 3.43 1 80.75 44 GLY B CA 1
ATOM 3380 C C . GLY B 1 44 ? 6.02 11.352 3.164 1 80.75 44 GLY B C 1
ATOM 3381 O O . GLY B 1 44 ? 6.922 12.164 3.381 1 80.75 44 GLY B O 1
ATOM 3382 N N . ILE B 1 45 ? 6.227 10.062 2.836 1 67.38 45 ILE B N 1
ATOM 3383 C CA . ILE B 1 45 ? 7.586 9.547 2.715 1 67.38 45 ILE B CA 1
ATOM 3384 C C . ILE B 1 45 ? 8.148 9.883 1.336 1 67.38 45 ILE B C 1
ATOM 3386 O O . ILE B 1 45 ? 9.258 10.406 1.221 1 67.38 45 ILE B O 1
ATOM 3390 N N . GLY B 1 46 ? 7.414 9.234 0.186 1 59.09 46 GLY B N 1
ATOM 3391 C CA . GLY B 1 46 ? 7.957 9.305 -1.161 1 59.09 46 GLY B CA 1
ATOM 3392 C C . GLY B 1 46 ? 7.68 10.625 -1.849 1 59.09 46 GLY B C 1
ATOM 3393 O O . GLY B 1 46 ? 6.523 11.039 -1.972 1 59.09 46 GLY B O 1
ATOM 3394 N N . GLN B 1 47 ? 8.352 11.703 -1.748 1 50.16 47 GLN B N 1
ATOM 3395 C CA . GLN B 1 47 ? 8.203 12.781 -2.715 1 50.16 47 GLN B CA 1
ATOM 3396 C C . GLN B 1 47 ? 9.312 12.75 -3.76 1 50.16 47 GLN B C 1
ATOM 3398 O O . GLN B 1 47 ? 10.5 12.812 -3.418 1 50.16 47 GLN B O 1
ATOM 3403 N N . LYS B 1 48 ? 9.156 11.828 -4.871 1 43.75 48 LYS B N 1
ATOM 3404 C CA . LYS B 1 48 ? 10.242 11.695 -5.844 1 43.75 48 LYS B CA 1
ATOM 3405 C C . LYS B 1 48 ? 11.305 12.773 -5.633 1 43.75 48 LYS B C 1
ATOM 3407 O O . LYS B 1 48 ? 12.477 12.469 -5.445 1 43.75 48 LYS B O 1
ATOM 3412 N N . ARG B 1 49 ? 11.359 13.828 -6.551 1 43.97 49 ARG B N 1
ATOM 3413 C CA . ARG B 1 49 ? 12.266 14.969 -6.664 1 43.97 49 ARG B CA 1
ATOM 3414 C C . ARG B 1 49 ? 11.977 16 -5.586 1 43.97 49 ARG B C 1
ATOM 3416 O O . ARG B 1 49 ? 11.961 17.203 -5.859 1 43.97 49 ARG B O 1
ATOM 3423 N N . ASP B 1 50 ? 11.68 15.609 -4.445 1 45.56 50 ASP B N 1
ATOM 3424 C CA . ASP B 1 50 ? 10.641 16.203 -3.607 1 45.56 50 ASP B CA 1
ATOM 3425 C C . ASP B 1 50 ? 11.234 17.203 -2.625 1 45.56 50 ASP B C 1
ATOM 3427 O O . ASP B 1 50 ? 10.5 17.984 -2.01 1 45.56 50 ASP B O 1
ATOM 3431 N N . THR B 1 51 ? 12.461 16.875 -2.139 1 48.66 51 THR B N 1
ATOM 3432 C CA . THR B 1 51 ? 12.82 17.969 -1.239 1 48.66 51 THR B CA 1
ATOM 3433 C C . THR B 1 51 ? 12.375 19.312 -1.816 1 48.66 51 THR B C 1
ATOM 3435 O O . THR B 1 51 ? 11.828 20.156 -1.099 1 48.66 51 THR B O 1
ATOM 3438 N N . GLY B 1 52 ? 12.508 19.25 -3.111 1 60.19 52 GLY B N 1
ATOM 3439 C CA . GLY B 1 52 ? 12.094 20.469 -3.771 1 60.19 52 GLY B CA 1
ATOM 3440 C C . GLY B 1 52 ? 10.586 20.625 -3.863 1 60.19 52 GLY B C 1
ATOM 3441 O O . GLY B 1 52 ? 10.07 21.734 -3.939 1 60.19 52 GLY B O 1
ATOM 3442 N N . LYS B 1 53 ? 10.047 19.438 -3.498 1 75.19 53 LYS B N 1
ATOM 3443 C CA . LYS B 1 53 ? 8.609 19.516 -3.742 1 75.19 53 LYS B CA 1
ATOM 3444 C C . LYS B 1 53 ? 7.875 20.094 -2.537 1 75.19 53 LYS B C 1
ATOM 3446 O O . LYS B 1 53 ? 6.98 20.922 -2.689 1 75.19 53 LYS B O 1
ATOM 3451 N N . ILE B 1 54 ? 8.414 19.719 -1.295 1 84.44 54 ILE B N 1
ATOM 3452 C CA . ILE B 1 54 ? 7.711 20.234 -0.129 1 84.44 54 ILE B CA 1
ATOM 3453 C C . ILE B 1 54 ? 7.977 21.734 0.014 1 84.44 54 ILE B C 1
ATOM 3455 O O . ILE B 1 54 ? 7.098 22.5 0.432 1 84.44 54 ILE B O 1
ATOM 3459 N N . ILE B 1 55 ? 9.156 22.125 -0.281 1 86.31 55 ILE B N 1
ATOM 3460 C CA . ILE B 1 55 ? 9.492 23.531 -0.235 1 86.31 55 ILE B CA 1
ATOM 3461 C C . ILE B 1 55 ? 8.664 24.297 -1.265 1 86.31 55 ILE B C 1
ATOM 3463 O O . ILE B 1 55 ? 8.102 25.359 -0.96 1 86.31 55 ILE B O 1
ATOM 3467 N N . ARG B 1 56 ? 8.594 23.703 -2.406 1 88.12 56 ARG B N 1
ATOM 3468 C CA . ARG B 1 56 ? 7.801 24.328 -3.459 1 88.12 56 ARG B CA 1
ATOM 3469 C C . ARG B 1 56 ? 6.328 24.375 -3.074 1 88.12 56 ARG B C 1
ATOM 3471 O O . ARG B 1 56 ? 5.672 25.406 -3.248 1 88.12 56 ARG B O 1
ATOM 3478 N N . ASN B 1 57 ? 5.824 23.297 -2.602 1 90.19 57 ASN B N 1
ATOM 3479 C CA . ASN B 1 57 ? 4.426 23.25 -2.18 1 90.19 57 ASN B CA 1
ATOM 3480 C C . ASN B 1 57 ? 4.141 24.25 -1.075 1 90.19 57 ASN B C 1
ATOM 3482 O O . ASN B 1 57 ? 3.123 24.953 -1.11 1 90.19 57 ASN B O 1
ATOM 3486 N N . THR B 1 58 ? 5.066 24.312 -0.187 1 93.94 58 THR B N 1
ATOM 3487 C CA . THR B 1 58 ? 4.918 25.25 0.913 1 93.94 58 THR B CA 1
ATOM 3488 C C . THR B 1 58 ? 4.953 26.688 0.4 1 93.94 58 THR B C 1
ATOM 3490 O O . THR B 1 58 ? 4.164 27.531 0.834 1 93.94 58 THR B O 1
ATOM 3493 N N . THR B 1 59 ? 5.816 26.938 -0.467 1 93.62 59 THR B N 1
ATOM 3494 C CA . THR B 1 59 ? 5.922 28.266 -1.058 1 93.62 59 THR B CA 1
ATOM 3495 C C . THR B 1 59 ? 4.641 28.625 -1.805 1 93.62 59 THR B C 1
ATOM 3497 O O . THR B 1 59 ? 4.121 29.734 -1.655 1 93.62 59 THR B O 1
ATOM 3500 N N . CYS B 1 60 ? 4.18 27.672 -2.559 1 93.69 60 CYS B N 1
ATOM 3501 C CA . CYS B 1 60 ? 2.936 27.891 -3.289 1 93.69 60 CYS B CA 1
ATOM 3502 C C . CYS B 1 60 ? 1.791 28.203 -2.332 1 93.69 60 CYS B C 1
ATOM 3504 O O . CYS B 1 60 ? 1.019 29.141 -2.57 1 93.69 60 CYS B O 1
ATOM 3506 N N . PHE B 1 61 ? 1.715 27.5 -1.318 1 96.38 61 PHE B N 1
ATOM 3507 C CA . PHE B 1 61 ? 0.64 27.719 -0.355 1 96.38 61 PHE B CA 1
ATOM 3508 C C . PHE B 1 61 ? 0.781 29.062 0.332 1 96.38 61 PHE B C 1
ATOM 3510 O O . PHE B 1 61 ? -0.207 29.781 0.517 1 96.38 61 PHE B O 1
ATOM 3517 N N . ARG B 1 62 ? 1.945 29.391 0.706 1 96.19 62 ARG B N 1
ATOM 3518 C CA . ARG B 1 62 ? 2.232 30.688 1.304 1 96.19 62 ARG B CA 1
ATOM 3519 C C . ARG B 1 62 ? 1.816 31.828 0.372 1 96.19 62 ARG B C 1
ATOM 3521 O O . ARG B 1 62 ? 1.244 32.812 0.817 1 96.19 62 ARG B O 1
ATOM 3528 N N . ASP B 1 63 ? 2.123 31.641 -0.84 1 95.75 63 ASP B N 1
ATOM 3529 C CA . ASP B 1 63 ? 1.762 32.656 -1.822 1 95.75 63 ASP B CA 1
ATOM 3530 C C . ASP B 1 63 ? 0.248 32.844 -1.893 1 95.75 63 ASP B C 1
ATOM 3532 O O . ASP B 1 63 ? -0.242 33.969 -2.014 1 95.75 63 ASP B O 1
ATOM 3536 N N . CYS B 1 64 ? -0.424 31.734 -1.848 1 96.06 64 CYS B N 1
ATOM 3537 C CA . CYS B 1 64 ? -1.881 31.812 -1.83 1 96.06 64 CYS B CA 1
ATOM 3538 C C . CYS B 1 64 ? -2.373 32.594 -0.611 1 96.06 64 CYS B C 1
ATOM 3540 O O . CYS B 1 64 ? -3.211 33.469 -0.735 1 96.06 64 CYS B O 1
ATOM 3542 N N . VAL B 1 65 ? -1.806 32.281 0.48 1 96.25 65 VAL B N 1
ATOM 3543 C CA . VAL B 1 65 ? -2.217 32.906 1.736 1 96.25 65 VAL B CA 1
ATOM 3544 C C . VAL B 1 65 ? -1.895 34.406 1.708 1 96.25 65 VAL B C 1
ATOM 3546 O O . VAL B 1 65 ? -2.713 35.219 2.115 1 96.25 65 VAL B O 1
ATOM 3549 N N . ASP B 1 66 ? -0.765 34.719 1.213 1 95.19 66 ASP B N 1
ATOM 3550 C CA . ASP B 1 66 ? -0.343 36.094 1.14 1 95.19 66 ASP B CA 1
ATOM 3551 C C . ASP B 1 66 ? -1.269 36.906 0.232 1 95.19 66 ASP B C 1
ATOM 3553 O O . ASP B 1 66 ? -1.646 38.031 0.565 1 95.19 66 ASP B O 1
ATOM 3557 N N . TRP B 1 67 ? -1.528 36.281 -0.87 1 95.38 67 TRP B N 1
ATOM 3558 C CA . TRP B 1 67 ? -2.441 36.969 -1.797 1 95.38 67 TRP B CA 1
ATOM 3559 C C . TRP B 1 67 ? -3.801 37.188 -1.147 1 95.38 67 TRP B C 1
ATOM 3561 O O . TRP B 1 67 ? -4.367 38.281 -1.254 1 95.38 67 TRP B O 1
ATOM 3571 N N . LEU B 1 68 ? -4.316 36.281 -0.443 1 95.19 68 LEU B N 1
ATOM 3572 C CA . LEU B 1 68 ? -5.617 36.375 0.213 1 95.19 68 LEU B CA 1
ATOM 3573 C C . LEU B 1 68 ? -5.605 37.406 1.323 1 95.19 68 LEU B C 1
ATOM 3575 O O . LEU B 1 68 ? -6.574 38.156 1.488 1 95.19 68 LEU B O 1
ATOM 3579 N N . LYS B 1 69 ? -4.539 37.438 2.051 1 93.06 69 LYS B N 1
ATOM 3580 C CA . LYS B 1 69 ? -4.418 38.406 3.127 1 93.06 69 LYS B CA 1
ATOM 3581 C C . LYS B 1 69 ? -4.457 39.844 2.582 1 93.06 69 LYS B C 1
ATOM 3583 O O . LYS B 1 69 ? -5.141 40.688 3.135 1 93.06 69 LYS B O 1
ATOM 3588 N N . GLN B 1 70 ? -3.758 39.969 1.534 1 92.94 70 GLN B N 1
ATOM 3589 C CA . GLN B 1 70 ? -3.693 41.281 0.921 1 92.94 70 GLN B CA 1
ATOM 3590 C C . GLN B 1 70 ? -5.039 41.688 0.326 1 92.94 70 GLN B C 1
ATOM 3592 O O . GLN B 1 70 ? -5.453 42.844 0.43 1 92.94 70 GLN B O 1
ATOM 3597 N N . LYS B 1 71 ? -5.656 40.75 -0.213 1 93.44 71 LYS B N 1
ATOM 3598 C CA . LYS B 1 71 ? -6.887 41.031 -0.945 1 93.44 71 LYS B CA 1
ATOM 3599 C C . LYS B 1 71 ? -8.078 41.188 0.005 1 93.44 71 LYS B C 1
ATOM 3601 O O . LYS B 1 71 ? -8.898 42.094 -0.141 1 93.44 71 LYS B O 1
ATOM 3606 N N . TYR B 1 72 ? -8.18 40.344 1.023 1 91.88 72 TYR B N 1
ATOM 3607 C CA . TYR B 1 72 ? -9.414 40.25 1.791 1 91.88 72 TYR B CA 1
ATOM 3608 C C . TYR B 1 72 ? -9.203 40.719 3.221 1 91.88 72 TYR B C 1
ATOM 3610 O O . TYR B 1 72 ? -10.172 41.031 3.928 1 91.88 72 TYR B O 1
ATOM 3618 N N . PHE B 1 73 ? -7.949 40.781 3.668 1 92.44 73 PHE B N 1
ATOM 3619 C CA . PHE B 1 73 ? -7.68 41.188 5.043 1 92.44 73 PHE B CA 1
ATOM 3620 C C . PHE B 1 73 ? -6.5 42.156 5.102 1 92.44 73 PHE B C 1
ATOM 3622 O O . PHE B 1 73 ? -5.574 41.938 5.891 1 92.44 73 PHE B O 1
ATOM 3629 N N . PRO B 1 74 ? -6.586 43.188 4.391 1 88.88 74 PRO B N 1
ATOM 3630 C CA . PRO B 1 74 ? -5.438 44.094 4.316 1 88.88 74 PRO B CA 1
ATOM 3631 C C . PRO B 1 74 ? -5.125 44.75 5.652 1 88.88 74 PRO B C 1
ATOM 3633 O O . PRO B 1 74 ? -3.973 45.125 5.91 1 88.88 74 PRO B O 1
ATOM 3636 N N . ASN B 1 75 ? -6.09 44.844 6.555 1 88.06 75 ASN B N 1
ATOM 3637 C CA . ASN B 1 75 ? -5.891 45.562 7.816 1 88.06 75 ASN B CA 1
ATOM 3638 C C . ASN B 1 75 ? -5.559 44.594 8.953 1 88.06 75 ASN B C 1
ATOM 3640 O O . ASN B 1 75 ? -5.395 45.031 10.102 1 88.06 75 ASN B O 1
ATOM 3644 N N . SER B 1 76 ? -5.508 43.344 8.617 1 88.25 76 SER B N 1
ATOM 3645 C CA . SER B 1 76 ? -5.215 42.375 9.656 1 88.25 76 SER B CA 1
ATOM 3646 C C . SER B 1 76 ? -3.766 42.469 10.117 1 88.25 76 SER B C 1
ATOM 3648 O O . SER B 1 76 ? -2.855 42.625 9.305 1 88.25 76 SER B O 1
ATOM 3650 N N . LYS B 1 77 ? -3.574 42.406 11.445 1 87.44 77 LYS B N 1
ATOM 3651 C CA . LYS B 1 77 ? -2.238 42.469 12.031 1 87.44 77 LYS B CA 1
ATOM 3652 C C . LYS B 1 77 ? -1.718 41.062 12.336 1 87.44 77 LYS B C 1
ATOM 3654 O O . LYS B 1 77 ? -0.592 40.906 12.805 1 87.44 77 LYS B O 1
ATOM 3659 N N . HIS B 1 78 ? -2.541 40.125 12.062 1 90.25 78 HIS B N 1
ATOM 3660 C CA . HIS B 1 78 ? -2.156 38.75 12.336 1 90.25 78 HIS B CA 1
ATOM 3661 C C . HIS B 1 78 ? -1.088 38.281 11.359 1 90.25 78 HIS B C 1
ATOM 3663 O O . HIS B 1 78 ? -1.157 38.562 10.164 1 90.25 78 HIS B O 1
ATOM 3669 N N . ARG B 1 79 ? -0.081 37.625 11.883 1 92.19 79 ARG B N 1
ATOM 3670 C CA . ARG B 1 79 ? 0.995 37.094 11.055 1 92.19 79 ARG B CA 1
ATOM 3671 C C . ARG B 1 79 ? 1.139 35.562 11.234 1 92.19 79 ARG B C 1
ATOM 3673 O O . ARG B 1 79 ? 1.123 35.094 12.367 1 92.19 79 ARG B O 1
ATOM 3680 N N . VAL B 1 80 ? 1.197 34.938 10.117 1 95.62 80 VAL B N 1
ATOM 3681 C CA . VAL B 1 80 ? 1.396 33.5 10.125 1 95.62 80 VAL B CA 1
ATOM 3682 C C . VAL B 1 80 ? 2.627 33.125 9.297 1 95.62 80 VAL B C 1
ATOM 3684 O O . VAL B 1 80 ? 2.896 33.75 8.273 1 95.62 80 VAL B O 1
ATOM 3687 N N . GLU B 1 81 ? 3.412 32.188 9.797 1 96.06 81 GLU B N 1
ATOM 3688 C CA . GLU B 1 81 ? 4.57 31.703 9.062 1 96.06 81 GLU B CA 1
ATOM 3689 C C . GLU B 1 81 ? 4.453 30.203 8.812 1 96.06 81 GLU B C 1
ATOM 3691 O O . GLU B 1 81 ? 4.098 29.438 9.711 1 96.06 81 GLU B O 1
ATOM 3696 N N . PHE B 1 82 ? 4.707 29.859 7.57 1 97.06 82 PHE B N 1
ATOM 3697 C CA . PHE B 1 82 ? 4.676 28.453 7.176 1 97.06 82 PHE B CA 1
ATOM 3698 C C . PHE B 1 82 ? 6.086 27.891 7.043 1 97.06 82 PHE B C 1
ATOM 3700 O O . PHE B 1 82 ? 6.926 28.484 6.352 1 97.06 82 PHE B O 1
ATOM 3707 N N . PHE B 1 83 ? 6.32 26.75 7.703 1 95.69 83 PHE B N 1
ATOM 3708 C CA . PHE B 1 83 ? 7.629 26.109 7.656 1 95.69 83 PHE B CA 1
ATOM 3709 C C . PHE B 1 83 ? 7.531 24.734 7.023 1 95.69 83 PHE B C 1
ATOM 3711 O O . PHE B 1 83 ? 6.793 23.875 7.512 1 95.69 83 PHE B O 1
ATOM 3718 N N . ALA B 1 84 ? 8.297 24.516 5.941 1 93.94 84 ALA B N 1
ATOM 3719 C CA . ALA B 1 84 ? 8.391 23.172 5.363 1 93.94 84 ALA B CA 1
ATOM 3720 C C . ALA B 1 84 ? 9.219 22.25 6.25 1 93.94 84 ALA B C 1
ATOM 3722 O O . ALA B 1 84 ? 10.312 22.609 6.68 1 93.94 84 ALA B O 1
ATOM 3723 N N . VAL B 1 85 ? 8.656 21.109 6.555 1 93.88 85 VAL B N 1
ATOM 3724 C CA . VAL B 1 85 ? 9.391 20.141 7.371 1 93.88 85 VAL B CA 1
ATOM 3725 C C . VAL B 1 85 ? 10.039 19.094 6.473 1 93.88 85 VAL B C 1
ATOM 3727 O O . VAL B 1 85 ? 9.367 18.172 6 1 93.88 85 VAL B O 1
ATOM 3730 N N . GLU B 1 86 ? 11.258 19.219 6.242 1 85.12 86 GLU B N 1
ATOM 3731 C CA . GLU B 1 86 ? 12.016 18.266 5.438 1 85.12 86 GLU B CA 1
ATOM 3732 C C . GLU B 1 86 ? 12.695 17.219 6.316 1 85.12 86 GLU B C 1
ATOM 3734 O O . GLU B 1 86 ? 13.688 17.516 6.984 1 85.12 86 GLU B O 1
ATOM 3739 N N . TRP B 1 87 ? 12.125 16.078 6.457 1 77.75 87 TRP B N 1
ATOM 3740 C CA . TRP B 1 87 ? 12.672 15.109 7.391 1 77.75 87 TRP B CA 1
ATOM 3741 C C . TRP B 1 87 ? 13.258 13.906 6.648 1 77.75 87 TRP B C 1
ATOM 3743 O O . TRP B 1 87 ? 13.961 13.086 7.238 1 77.75 87 TRP B O 1
ATOM 3753 N N . ARG B 1 88 ? 12.75 13.602 5.488 1 68.81 88 ARG B N 1
ATOM 3754 C CA . ARG B 1 88 ? 13.359 12.477 4.781 1 68.81 88 ARG B CA 1
ATOM 3755 C C . ARG B 1 88 ? 14.008 12.945 3.48 1 68.81 88 ARG B C 1
ATOM 3757 O O . ARG B 1 88 ? 13.516 13.867 2.828 1 68.81 88 ARG B O 1
ATOM 3764 N N . SER B 1 89 ? 15.18 12.375 3.424 1 51.59 89 SER B N 1
ATOM 3765 C CA . SER B 1 89 ? 15.883 12.609 2.166 1 51.59 89 SER B CA 1
ATOM 3766 C C . SER B 1 89 ? 15.211 11.867 1.016 1 51.59 89 SER B C 1
ATOM 3768 O O . SER B 1 89 ? 14.289 11.078 1.232 1 51.59 89 SER B O 1
ATOM 3770 N N . SER B 1 90 ? 15.789 11.773 -0.236 1 46.22 90 SER B N 1
ATOM 3771 C CA . SER B 1 90 ? 15.414 11.477 -1.613 1 46.22 90 SER B CA 1
ATOM 3772 C C . SER B 1 90 ? 14.867 10.055 -1.744 1 46.22 90 SER B C 1
ATOM 3774 O O . SER B 1 90 ? 15.625 9.117 -1.987 1 46.22 90 SER B O 1
ATOM 3776 N N . LEU B 1 91 ? 13.945 9.719 -0.831 1 46.66 91 LEU B N 1
ATOM 3777 C CA . LEU B 1 91 ? 13.414 8.406 -1.182 1 46.66 91 LEU B CA 1
ATOM 3778 C C . LEU B 1 91 ? 12.391 8.516 -2.309 1 46.66 91 LEU B C 1
ATOM 3780 O O . LEU B 1 91 ? 11.422 9.273 -2.197 1 46.66 91 LEU B O 1
ATOM 3784 N N . LYS B 1 92 ? 12.922 8.109 -3.562 1 43.84 92 LYS B N 1
ATOM 3785 C CA . LYS B 1 92 ? 12.031 8.055 -4.711 1 43.84 92 LYS B CA 1
ATOM 3786 C C . LYS B 1 92 ? 11.039 6.898 -4.586 1 43.84 92 LYS B C 1
ATOM 3788 O O . LYS B 1 92 ? 11.406 5.738 -4.766 1 43.84 92 LYS B O 1
ATOM 3793 N N . LEU B 1 93 ? 9.984 7.031 -3.717 1 50.5 93 LEU B N 1
ATOM 3794 C CA . LEU B 1 93 ? 9.062 5.902 -3.631 1 50.5 93 LEU B CA 1
ATOM 3795 C C . LEU B 1 93 ? 7.797 6.168 -4.438 1 50.5 93 LEU B C 1
ATOM 3797 O O . LEU B 1 93 ? 7.363 7.316 -4.559 1 50.5 93 LEU B O 1
ATOM 3801 N N . ASP B 1 94 ? 7.445 5.23 -5.238 1 56.38 94 ASP B N 1
ATOM 3802 C CA . ASP B 1 94 ? 6.102 5.262 -5.801 1 56.38 94 ASP B CA 1
ATOM 3803 C C . ASP B 1 94 ? 5.043 5.125 -4.703 1 56.38 94 ASP B C 1
ATOM 3805 O O . ASP B 1 94 ? 5.348 4.684 -3.594 1 56.38 94 ASP B O 1
ATOM 3809 N N . GLY B 1 95 ? 3.895 5.809 -4.684 1 59.34 95 GLY B N 1
ATOM 3810 C CA . GLY B 1 95 ? 2.812 5.91 -3.717 1 59.34 95 GLY B CA 1
ATOM 3811 C C . GLY B 1 95 ? 2.582 4.625 -2.943 1 59.34 95 GLY B C 1
ATOM 3812 O O . GLY B 1 95 ? 2.473 4.645 -1.716 1 59.34 95 GLY B O 1
ATOM 3813 N N . ALA B 1 96 ? 2.592 3.451 -3.523 1 68.44 96 ALA B N 1
ATOM 3814 C CA . ALA B 1 96 ? 2.367 2.178 -2.848 1 68.44 96 ALA B CA 1
ATOM 3815 C C . ALA B 1 96 ? 3.561 1.8 -1.976 1 68.44 96 ALA B C 1
ATOM 3817 O O . ALA B 1 96 ? 3.393 1.245 -0.887 1 68.44 96 ALA B O 1
ATOM 3818 N N . MET B 1 97 ? 4.59 2.26 -2.346 1 75.31 97 MET B N 1
ATOM 3819 C CA . MET B 1 97 ? 5.809 1.935 -1.612 1 75.31 97 MET B CA 1
ATOM 3820 C C . MET B 1 97 ? 5.871 2.701 -0.294 1 75.31 97 MET B C 1
ATOM 3822 O O . MET B 1 97 ? 6.391 2.191 0.7 1 75.31 97 MET B O 1
ATOM 3826 N N . ASP B 1 98 ? 5.316 3.844 -0.316 1 77.88 98 ASP B N 1
ATOM 3827 C CA . ASP B 1 98 ? 5.277 4.633 0.91 1 77.88 98 ASP B CA 1
ATOM 3828 C C . ASP B 1 98 ? 4.496 3.912 2.006 1 77.88 98 ASP B C 1
ATOM 3830 O O . ASP B 1 98 ? 4.926 3.877 3.16 1 77.88 98 ASP B O 1
ATOM 3834 N N . ILE B 1 99 ? 3.48 3.404 1.579 1 81.75 99 ILE B N 1
ATOM 3835 C CA . ILE B 1 99 ? 2.631 2.701 2.533 1 81.75 99 ILE B CA 1
ATOM 3836 C C . ILE B 1 99 ? 3.357 1.464 3.057 1 81.75 99 ILE B C 1
ATOM 3838 O O . ILE B 1 99 ? 3.361 1.202 4.262 1 81.75 99 ILE B O 1
ATOM 3842 N N . LEU B 1 100 ? 3.959 0.792 2.184 1 82.56 100 LEU B N 1
ATOM 3843 C CA . LEU B 1 100 ? 4.664 -0.424 2.576 1 82.56 100 LEU B CA 1
ATOM 3844 C C . LEU B 1 100 ? 5.816 -0.104 3.518 1 82.56 100 LE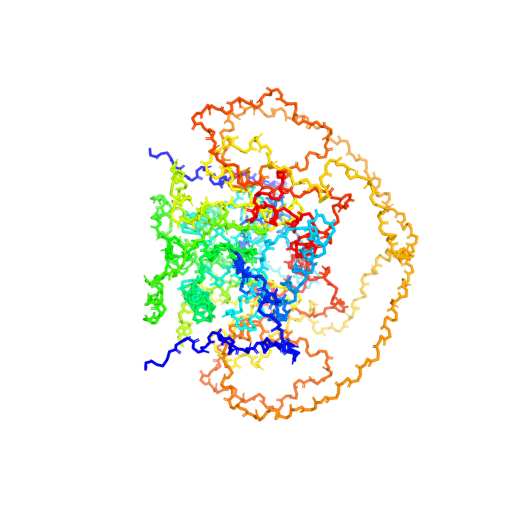U B C 1
ATOM 3846 O O . LEU B 1 100 ? 6.027 -0.806 4.512 1 82.56 100 LEU B O 1
ATOM 3850 N N . TYR B 1 101 ? 6.465 0.958 3.205 1 80.81 101 TYR B N 1
ATOM 3851 C CA . TYR B 1 101 ? 7.582 1.36 4.051 1 80.81 101 TYR B CA 1
ATOM 3852 C C . TYR B 1 101 ? 7.098 1.755 5.441 1 80.81 101 TYR B C 1
ATOM 3854 O O . TYR B 1 101 ? 7.672 1.336 6.449 1 80.81 101 TYR B O 1
ATOM 3862 N N . TYR B 1 102 ? 6.129 2.447 5.453 1 86.81 102 TYR B N 1
ATOM 3863 C CA . TYR B 1 102 ? 5.66 2.959 6.738 1 86.81 102 TYR B CA 1
ATOM 3864 C C . TYR B 1 102 ? 5.043 1.846 7.578 1 86.81 102 TYR B C 1
ATOM 3866 O O . TYR B 1 102 ? 5.16 1.85 8.805 1 86.81 102 TYR B O 1
ATOM 3874 N N . THR B 1 103 ? 4.383 0.961 6.941 1 82 103 THR B N 1
ATOM 3875 C CA . THR B 1 103 ? 3.703 -0.1 7.676 1 82 103 THR B CA 1
ATOM 3876 C C . THR B 1 103 ? 4.656 -1.259 7.957 1 82 103 THR B C 1
ATOM 3878 O O . THR B 1 103 ? 4.289 -2.219 8.641 1 82 103 THR B O 1
ATOM 3881 N N . SER B 1 104 ? 5.82 -1.103 7.473 1 79.75 104 SER B N 1
ATOM 3882 C CA . SER B 1 104 ? 6.82 -2.145 7.695 1 79.75 104 SER B CA 1
ATOM 3883 C C . SER B 1 104 ? 7.285 -2.162 9.148 1 79.75 104 SER B C 1
ATOM 3885 O O . SER B 1 104 ? 7.461 -1.107 9.758 1 79.75 104 SER B O 1
ATOM 3887 N N . PRO B 1 105 ? 7.543 -3.295 9.703 1 75.94 105 PRO B N 1
ATOM 3888 C CA . PRO B 1 105 ? 8.047 -3.387 11.07 1 75.94 105 PRO B CA 1
ATOM 3889 C C . PRO B 1 105 ? 9.461 -2.828 11.219 1 75.94 105 PRO B C 1
ATOM 3891 O O . PRO B 1 105 ? 9.883 -2.475 12.32 1 75.94 105 PRO B O 1
ATOM 3894 N N . LEU B 1 106 ? 10.133 -2.746 10.172 1 75.88 106 LEU B N 1
ATOM 3895 C CA . LEU B 1 106 ? 11.539 -2.355 10.234 1 75.88 106 LEU B CA 1
ATOM 3896 C C . LEU B 1 106 ? 11.688 -0.839 10.18 1 75.88 106 LEU B C 1
ATOM 3898 O O . LEU B 1 106 ? 12.602 -0.279 10.789 1 75.88 106 LEU B O 1
ATOM 3902 N N . TYR B 1 107 ? 10.734 -0.197 9.523 1 80.12 107 TYR B N 1
ATOM 3903 C CA . TYR B 1 107 ? 11.055 1.184 9.18 1 80.12 107 TYR B CA 1
ATOM 3904 C C . TYR B 1 107 ? 10.023 2.145 9.766 1 80.12 107 TYR B C 1
ATOM 3906 O O . TYR B 1 107 ? 10.289 3.344 9.891 1 80.12 107 TYR B O 1
ATOM 3914 N N . GLY B 1 108 ? 8.883 1.737 10.086 1 85.69 108 GLY B N 1
ATOM 3915 C CA . GLY B 1 108 ? 7.828 2.609 10.578 1 85.69 108 GLY B CA 1
ATOM 3916 C C . GLY B 1 108 ? 8.273 3.475 11.742 1 85.69 108 GLY B C 1
ATOM 3917 O O . GLY B 1 108 ? 8.023 4.684 11.758 1 85.69 108 GLY B O 1
ATOM 3918 N N . ALA B 1 109 ? 8.961 2.859 12.695 1 86.88 109 ALA B N 1
ATOM 3919 C CA . ALA B 1 109 ? 9.422 3.586 13.875 1 86.88 109 ALA B CA 1
ATOM 3920 C C . ALA B 1 109 ? 10.461 4.637 13.492 1 86.88 109 ALA B C 1
ATOM 3922 O O . ALA B 1 109 ? 10.484 5.73 14.062 1 86.88 109 ALA B O 1
ATOM 3923 N N . GLU B 1 110 ? 11.273 4.297 12.539 1 85.88 110 GLU B N 1
ATOM 3924 C CA . GLU B 1 110 ? 12.305 5.223 12.094 1 85.88 110 GLU B CA 1
ATOM 3925 C C . GLU B 1 110 ? 11.695 6.445 11.422 1 85.88 110 GLU B C 1
ATOM 3927 O O . GLU B 1 110 ? 12.188 7.566 11.594 1 85.88 110 GLU B O 1
ATOM 3932 N N . VAL B 1 111 ? 10.711 6.168 10.656 1 87.56 111 VAL B N 1
ATOM 3933 C CA . VAL B 1 111 ? 10.016 7.25 9.961 1 87.56 111 VAL B CA 1
ATOM 3934 C C . VAL B 1 111 ? 9.391 8.203 10.977 1 87.56 111 VAL B C 1
ATOM 3936 O O . VAL B 1 111 ? 9.57 9.422 10.891 1 87.56 111 VAL B O 1
ATOM 3939 N N . ARG B 1 112 ? 8.711 7.703 11.945 1 92.25 112 ARG B N 1
ATOM 3940 C CA . ARG B 1 112 ? 8.086 8.516 12.984 1 92.25 112 ARG B CA 1
ATOM 3941 C C . ARG B 1 112 ? 9.125 9.312 13.766 1 92.25 112 ARG B C 1
ATOM 3943 O O . ARG B 1 112 ? 8.953 10.508 14 1 92.25 112 ARG B O 1
ATOM 3950 N N . ALA B 1 113 ? 10.18 8.602 14.156 1 91.62 113 ALA B N 1
ATOM 3951 C CA . ALA B 1 113 ? 11.227 9.25 14.93 1 91.62 113 ALA B CA 1
ATOM 3952 C C . ALA B 1 113 ? 11.875 10.383 14.133 1 91.62 113 ALA B C 1
ATOM 3954 O O . ALA B 1 113 ? 12.172 11.445 14.68 1 91.62 113 ALA B O 1
ATOM 3955 N N . GLY B 1 114 ? 12.086 10.094 12.844 1 91.38 114 GLY B N 1
ATOM 3956 C CA . GLY B 1 114 ? 12.688 11.109 11.992 1 91.38 114 GLY B CA 1
ATOM 3957 C C . GLY B 1 114 ? 11.844 12.367 11.875 1 91.38 114 GLY B C 1
ATOM 3958 O O . GLY B 1 114 ? 12.359 13.477 12.016 1 91.38 114 GLY B O 1
ATOM 3959 N N . LEU B 1 115 ? 10.617 12.227 11.609 1 93.62 115 LEU B N 1
ATOM 3960 C CA . LEU B 1 115 ? 9.727 13.375 11.484 1 93.62 115 LEU B CA 1
ATOM 3961 C C . LEU B 1 115 ? 9.586 14.102 12.82 1 93.62 115 LEU B C 1
ATOM 3963 O O . LEU B 1 115 ? 9.617 15.328 12.867 1 93.62 115 LEU B O 1
ATOM 3967 N N . GLN B 1 116 ? 9.414 13.367 13.883 1 96 116 GLN B N 1
ATOM 3968 C CA . GLN B 1 116 ? 9.281 13.961 15.211 1 96 116 GLN B CA 1
ATOM 3969 C C . GLN B 1 116 ? 10.508 14.797 15.562 1 96 116 GLN B C 1
ATOM 3971 O O . GLN B 1 116 ? 10.375 15.914 16.078 1 96 116 GLN B O 1
ATOM 3976 N N . LYS B 1 117 ? 11.617 14.195 15.344 1 95.06 117 LYS B N 1
ATOM 3977 C CA . LYS B 1 117 ? 12.867 14.898 15.625 1 95.06 117 LYS B CA 1
ATOM 3978 C C . LYS B 1 117 ? 12.953 16.203 14.852 1 95.06 117 LYS B C 1
ATOM 3980 O O . LYS B 1 117 ? 13.328 17.234 15.406 1 95.06 117 LYS B O 1
ATOM 3985 N N . GLU B 1 118 ? 12.594 16.141 13.57 1 94.88 118 GLU B N 1
ATOM 3986 C CA . GLU B 1 118 ? 12.664 17.344 12.734 1 94.88 118 GLU B CA 1
ATOM 3987 C C . GLU B 1 118 ? 11.641 18.391 13.172 1 94.88 118 GLU B C 1
ATOM 3989 O O . GLU B 1 118 ? 11.938 19.578 13.188 1 94.88 118 GLU B O 1
ATOM 3994 N N . LEU B 1 119 ? 10.5 17.984 13.547 1 97.19 119 LEU B N 1
ATOM 3995 C CA . LEU B 1 119 ? 9.477 18.906 14.039 1 97.19 119 LEU B CA 1
ATOM 3996 C C . LEU B 1 119 ? 9.938 19.594 15.312 1 97.19 119 LEU B C 1
ATOM 3998 O O . LEU B 1 119 ? 9.836 20.828 15.43 1 97.19 119 LEU B O 1
ATOM 4002 N N . ASN B 1 120 ? 10.422 18.844 16.234 1 97.38 120 ASN B N 1
ATOM 4003 C CA . ASN B 1 120 ? 10.914 19.406 17.484 1 97.38 120 ASN B CA 1
ATOM 4004 C C . ASN B 1 120 ? 12.102 20.328 17.25 1 97.38 120 ASN B C 1
ATOM 4006 O O . ASN B 1 120 ? 12.203 21.391 17.875 1 97.38 120 ASN B O 1
ATOM 4010 N N . ARG B 1 121 ? 12.953 19.875 16.375 1 96.75 121 ARG B N 1
ATOM 4011 C CA . ARG B 1 121 ? 14.109 20.703 16.047 1 96.75 121 ARG B CA 1
ATOM 4012 C C . ARG B 1 121 ? 13.68 22.078 15.516 1 96.75 121 ARG B C 1
ATOM 4014 O O . ARG B 1 121 ? 14.18 23.109 15.969 1 96.75 121 ARG B O 1
ATOM 4021 N N . LEU B 1 122 ? 12.812 22.094 14.594 1 96.19 122 LEU B N 1
ATOM 4022 C CA . LEU B 1 122 ? 12.328 23.344 14 1 96.19 122 LEU B CA 1
ATOM 4023 C C . LEU B 1 122 ? 11.625 24.203 15.047 1 96.19 122 LEU B C 1
ATOM 4025 O O . LEU B 1 122 ? 11.82 25.422 15.086 1 96.19 122 LEU B O 1
ATOM 4029 N N . TYR B 1 123 ? 10.859 23.641 15.875 1 97.19 123 TYR B N 1
ATOM 4030 C CA . TYR B 1 123 ? 10.164 24.359 16.922 1 97.19 123 TYR B CA 1
ATOM 4031 C C . TYR B 1 123 ? 11.164 25.016 17.875 1 97.19 123 TYR B C 1
ATOM 4033 O O . TYR B 1 123 ? 11.039 26.188 18.219 1 97.19 123 TYR B O 1
ATOM 4041 N N . PHE B 1 124 ? 12.156 24.234 18.25 1 96.31 124 PHE B N 1
ATOM 4042 C CA . PHE B 1 124 ? 13.156 24.75 19.172 1 96.31 124 PHE B CA 1
ATOM 4043 C C . PHE B 1 124 ? 13.961 25.875 18.547 1 96.31 124 PHE B C 1
ATOM 4045 O O . PHE B 1 124 ? 14.305 26.859 19.203 1 96.31 124 PHE B O 1
ATOM 4052 N N . MET B 1 125 ? 14.25 25.656 17.312 1 96.44 125 MET B N 1
ATOM 4053 C CA . MET B 1 125 ? 14.969 26.703 16.594 1 96.44 125 MET B CA 1
ATOM 4054 C C . MET B 1 125 ? 14.164 28 16.578 1 96.44 125 MET B C 1
ATOM 4056 O O . MET B 1 125 ? 14.711 29.078 16.812 1 96.44 125 MET B O 1
ATOM 4060 N N . PHE B 1 126 ? 12.945 27.953 16.297 1 95.12 126 PHE B N 1
ATOM 4061 C CA . PHE B 1 126 ? 12.086 29.125 16.297 1 95.12 126 PHE B CA 1
ATOM 4062 C C . PHE B 1 126 ? 11.984 29.734 17.688 1 95.12 126 PHE B C 1
ATOM 4064 O O . PHE B 1 126 ? 12.133 30.953 17.844 1 95.12 126 PHE B O 1
ATOM 4071 N N . ALA B 1 127 ? 11.773 28.891 18.656 1 93.94 127 ALA B N 1
ATOM 4072 C CA . ALA B 1 127 ? 11.578 29.328 20.031 1 93.94 127 ALA B CA 1
ATOM 4073 C C . ALA B 1 127 ? 12.836 30.016 20.562 1 93.94 127 ALA B C 1
ATOM 4075 O O . ALA B 1 127 ? 12.75 30.969 21.344 1 93.94 127 ALA B O 1
ATOM 4076 N N . SER B 1 128 ? 13.93 29.484 20.172 1 94.62 128 SER B N 1
ATOM 4077 C CA . SER B 1 128 ? 15.188 30.062 20.609 1 94.62 128 SER B CA 1
ATOM 4078 C C . SER B 1 128 ? 15.391 31.469 20.047 1 94.62 128 SER B C 1
ATOM 4080 O O . SER B 1 128 ? 15.992 32.344 20.688 1 94.62 128 SER B O 1
ATOM 4082 N N . ARG B 1 129 ? 14.859 31.703 18.891 1 93.19 129 ARG B N 1
ATOM 4083 C CA . ARG B 1 129 ? 14.992 33 18.234 1 93.19 129 ARG B CA 1
ATOM 4084 C C . ARG B 1 129 ? 13.891 33.938 18.656 1 93.19 129 ARG B C 1
ATOM 4086 O O . ARG B 1 129 ? 13.984 35.156 18.438 1 93.19 129 ARG B O 1
ATOM 4093 N N . HIS B 1 130 ? 12.883 33.375 19.266 1 92.62 130 HIS B N 1
ATOM 4094 C CA . HIS B 1 130 ? 11.75 34.156 19.734 1 92.62 130 HIS B CA 1
ATOM 4095 C C . HIS B 1 130 ? 11.391 33.781 21.172 1 92.62 130 HIS B C 1
ATOM 4097 O O . HIS B 1 130 ? 10.297 33.281 21.438 1 92.62 130 HIS B O 1
ATOM 4103 N N . PRO B 1 131 ? 12.227 34.094 22.172 1 90.06 131 PRO B N 1
ATOM 4104 C CA . PRO B 1 131 ? 12.062 33.625 23.547 1 90.06 131 PRO B CA 1
ATOM 4105 C C . PRO B 1 131 ? 10.766 34.094 24.188 1 90.06 131 PRO B C 1
ATOM 4107 O O . PRO B 1 131 ? 10.188 33.406 25.031 1 90.06 131 PRO B O 1
ATOM 4110 N N . ASP B 1 132 ? 10.211 35.219 23.891 1 89.88 132 ASP B N 1
ATOM 4111 C CA . ASP B 1 132 ? 9 35.719 24.516 1 89.88 132 ASP B CA 1
ATOM 4112 C C . ASP B 1 132 ? 7.773 35.469 23.656 1 89.88 132 ASP B C 1
ATOM 4114 O O . ASP B 1 132 ? 6.703 36.031 23.875 1 89.88 132 ASP B O 1
ATOM 4118 N N . TRP B 1 133 ? 7.992 34.5 22.703 1 92 133 TRP B N 1
ATOM 4119 C CA . TRP B 1 133 ? 6.898 34.219 21.766 1 92 133 TRP B CA 1
ATOM 4120 C C . TRP B 1 133 ? 5.801 33.406 22.469 1 92 133 TRP B C 1
ATOM 4122 O O . TRP B 1 133 ? 6.078 32.406 23.141 1 92 133 TRP B O 1
ATOM 4132 N N . GLN B 1 134 ? 4.531 33.906 22.359 1 90.12 134 GLN B N 1
ATOM 4133 C CA . GLN B 1 134 ? 3.381 33.219 22.953 1 90.12 134 GLN B CA 1
ATOM 4134 C C . GLN B 1 134 ? 2.369 32.812 21.891 1 90.12 134 GLN B C 1
ATOM 4136 O O . GLN B 1 134 ? 1.171 32.719 22.172 1 90.12 134 GLN B O 1
ATOM 4141 N N . GLY B 1 135 ? 2.789 32.594 20.703 1 93.62 135 GLY B N 1
ATOM 4142 C CA . GLY B 1 135 ? 1.882 32.25 19.625 1 93.62 135 GLY B CA 1
ATOM 4143 C C . GLY B 1 135 ? 1.502 30.781 19.625 1 93.62 135 GLY B C 1
ATOM 4144 O O . GLY B 1 135 ? 1.678 30.078 20.625 1 93.62 135 GLY B O 1
ATOM 4145 N N . LYS B 1 136 ? 0.796 30.359 18.625 1 96.69 136 LYS B N 1
ATOM 4146 C CA . LYS B 1 136 ? 0.254 29.016 18.5 1 96.69 136 LYS B CA 1
ATOM 4147 C C . LYS B 1 136 ? 0.96 28.234 17.391 1 96.69 136 LYS B C 1
ATOM 4149 O O . LYS B 1 136 ? 1.571 28.828 16.5 1 96.69 136 LYS B O 1
ATOM 4154 N N . VAL B 1 137 ? 0.925 26.906 17.547 1 98.25 137 VAL B N 1
ATOM 4155 C CA . VAL B 1 137 ? 1.537 26.031 16.547 1 98.25 137 VAL B CA 1
ATOM 4156 C C . VAL B 1 137 ? 0.468 25.141 15.914 1 98.25 137 VAL B C 1
ATOM 4158 O O . VAL B 1 137 ? -0.34 24.531 16.609 1 98.25 137 VAL B O 1
ATOM 4161 N N . SER B 1 138 ? 0.383 25.172 14.609 1 98.69 138 SER B N 1
ATOM 4162 C CA . SER B 1 138 ? -0.49 24.266 13.867 1 98.69 138 SER B CA 1
ATOM 4163 C C . SER B 1 138 ? 0.302 23.422 12.867 1 98.69 138 SER B C 1
ATOM 4165 O O . SER B 1 138 ? 1.466 23.719 12.586 1 98.69 138 SER B O 1
ATOM 4167 N N . ILE B 1 139 ? -0.281 22.328 12.438 1 98.75 139 ILE B N 1
ATOM 4168 C CA . ILE B 1 139 ? 0.346 21.453 11.453 1 98.75 139 ILE B CA 1
ATOM 4169 C C . ILE B 1 139 ? -0.568 21.297 10.242 1 98.75 139 ILE B C 1
ATOM 4171 O O . ILE B 1 139 ? -1.78 21.125 10.391 1 98.75 139 ILE B O 1
ATOM 4175 N N . LEU B 1 140 ? -0.03 21.547 9.125 1 98.5 140 LEU B N 1
ATOM 4176 C CA . LEU B 1 140 ? -0.646 21.266 7.828 1 98.5 140 LEU B CA 1
ATOM 4177 C C . LEU B 1 140 ? -0.002 20.047 7.172 1 98.5 140 LEU B C 1
ATOM 4179 O O . LEU B 1 140 ? 1.097 20.141 6.621 1 98.5 140 LEU B O 1
ATOM 4183 N N . ALA B 1 141 ? -0.679 18.938 7.246 1 97.44 141 ALA B N 1
ATOM 4184 C CA . ALA B 1 141 ? -0.119 17.672 6.766 1 97.44 141 ALA B CA 1
ATOM 4185 C C . ALA B 1 141 ? -0.827 17.203 5.5 1 97.44 141 ALA B C 1
ATOM 4187 O O . ALA B 1 141 ? -2.023 17.438 5.324 1 97.44 141 ALA B O 1
ATOM 4188 N N . HIS B 1 142 ? -0.054 16.547 4.691 1 94 142 HIS B N 1
ATOM 4189 C CA . HIS B 1 142 ? -0.595 16.062 3.428 1 94 142 HIS B CA 1
ATOM 4190 C C . HIS B 1 142 ? -0.425 14.547 3.307 1 94 142 HIS B C 1
ATOM 4192 O O . HIS B 1 142 ? 0.649 14.016 3.592 1 94 142 HIS B O 1
ATOM 4198 N N . SER B 1 143 ? -1.423 13.883 2.807 1 91.06 143 SER B N 1
ATOM 4199 C CA . SER B 1 143 ? -1.364 12.469 2.445 1 91.06 143 SER B CA 1
ATOM 4200 C C . SER B 1 143 ? -0.85 11.625 3.605 1 91.06 143 SER B C 1
ATOM 4202 O O . SER B 1 143 ? -1.39 11.688 4.711 1 91.06 143 SER B O 1
ATOM 4204 N N . LEU B 1 144 ? 0.184 10.828 3.387 1 91.44 144 LEU B N 1
ATOM 4205 C CA . LEU B 1 144 ? 0.69 9.938 4.43 1 91.44 144 LEU B CA 1
ATOM 4206 C C . LEU B 1 144 ? 1.229 10.742 5.609 1 91.44 144 LEU B C 1
ATOM 4208 O O . LEU B 1 144 ? 1.311 10.227 6.727 1 91.44 144 LEU B O 1
ATOM 4212 N N . GLY B 1 145 ? 1.54 11.984 5.352 1 93.88 145 GLY B N 1
ATOM 4213 C CA . GLY B 1 145 ? 1.985 12.844 6.438 1 93.88 145 GLY B CA 1
ATOM 4214 C C . GLY B 1 145 ? 0.967 12.969 7.555 1 93.88 145 GLY B C 1
ATOM 4215 O O . GLY B 1 145 ? 1.333 13.102 8.727 1 93.88 145 GLY B O 1
ATOM 4216 N N . CYS B 1 146 ? -0.269 12.898 7.227 1 96.62 146 CYS B N 1
ATOM 4217 C CA . CYS B 1 146 ? -1.338 12.953 8.219 1 96.62 146 CYS B CA 1
ATOM 4218 C C . CYS B 1 146 ? -1.27 11.766 9.164 1 96.62 146 CYS B C 1
ATOM 4220 O O . CYS B 1 146 ? -1.413 11.922 10.375 1 96.62 146 CYS B O 1
ATOM 4222 N N . VAL B 1 147 ? -0.986 10.648 8.578 1 95 147 VAL B N 1
ATOM 4223 C CA . VAL B 1 147 ? -0.928 9.414 9.352 1 95 147 VAL B CA 1
ATOM 4224 C C . VAL B 1 147 ? 0.276 9.445 10.289 1 95 147 VAL B C 1
ATOM 4226 O O . VAL B 1 147 ? 0.16 9.109 11.469 1 95 147 VAL B O 1
ATOM 4229 N N . ILE B 1 148 ? 1.336 9.883 9.766 1 94.31 148 ILE B N 1
ATOM 4230 C CA . ILE B 1 148 ? 2.566 9.883 10.547 1 94.31 148 ILE B CA 1
ATOM 4231 C C . ILE B 1 148 ? 2.439 10.859 11.711 1 94.31 148 ILE B C 1
ATOM 4233 O O . ILE B 1 148 ? 2.791 10.531 12.852 1 94.31 148 ILE B O 1
ATOM 4237 N N . VAL B 1 149 ? 1.929 12.039 11.453 1 97.25 149 VAL B N 1
ATOM 4238 C CA . VAL B 1 149 ? 1.751 13.031 12.508 1 97.25 149 VAL B CA 1
ATOM 4239 C C . VAL B 1 149 ? 0.802 12.492 13.578 1 97.25 149 VAL B C 1
ATOM 4241 O O . VAL B 1 149 ? 1.085 12.586 14.773 1 97.25 149 VAL B O 1
ATOM 4244 N N . TYR B 1 150 ? -0.276 11.906 13.164 1 96.75 150 TYR B N 1
ATOM 4245 C CA . TYR B 1 150 ? -1.235 11.312 14.086 1 96.75 150 TYR B CA 1
ATOM 4246 C C . TYR B 1 150 ? -0.562 10.281 14.977 1 96.75 150 TYR B C 1
ATOM 4248 O O . TYR B 1 150 ? -0.775 10.266 16.188 1 96.75 150 TYR B O 1
ATOM 4256 N N . ASP B 1 151 ? 0.232 9.492 14.359 1 94.12 151 ASP B N 1
ATOM 4257 C CA . ASP B 1 151 ? 0.888 8.406 15.094 1 94.12 151 ASP B CA 1
ATOM 4258 C C . ASP B 1 151 ? 1.911 8.961 16.094 1 94.12 151 ASP B C 1
ATOM 4260 O O . ASP B 1 151 ? 2.064 8.43 17.188 1 94.12 151 ASP B O 1
ATOM 4264 N N . ILE B 1 152 ? 2.559 9.953 15.695 1 94.94 152 ILE B N 1
ATOM 4265 C CA . ILE B 1 152 ? 3.533 10.578 16.578 1 94.94 152 ILE B CA 1
ATOM 4266 C C . ILE B 1 152 ? 2.828 11.141 17.812 1 94.94 152 ILE B C 1
ATOM 4268 O O . ILE B 1 152 ? 3.24 10.883 18.938 1 94.94 152 ILE B O 1
ATOM 4272 N N . VAL B 1 153 ? 1.812 11.852 17.578 1 96.31 153 VAL B N 1
ATOM 4273 C CA . VAL B 1 153 ? 1.135 12.555 18.672 1 96.31 153 VAL B CA 1
ATOM 4274 C C . VAL B 1 153 ? 0.462 11.547 19.594 1 96.31 153 VAL B C 1
ATOM 4276 O O . VAL B 1 153 ? 0.461 11.727 20.812 1 96.31 153 VAL B O 1
ATOM 4279 N N . THR B 1 154 ? -0.115 10.484 19.047 1 93.06 154 THR B N 1
ATOM 4280 C CA . THR B 1 154 ? -0.844 9.508 19.844 1 93.06 154 THR B CA 1
ATOM 4281 C C . THR B 1 154 ? 0.111 8.484 20.453 1 93.06 154 THR B C 1
ATOM 4283 O O . THR B 1 154 ? -0.275 7.711 21.328 1 93.06 154 THR B O 1
ATOM 4286 N N . GLY B 1 155 ? 1.309 8.445 19.938 1 89.38 155 GLY B N 1
ATOM 4287 C CA . GLY B 1 155 ? 2.277 7.469 20.422 1 89.38 155 GLY B CA 1
ATOM 4288 C C . GLY B 1 155 ? 2.021 6.07 19.891 1 89.38 155 GLY B C 1
ATOM 4289 O O . GLY B 1 155 ? 2.375 5.086 20.547 1 89.38 155 GLY B O 1
ATOM 4290 N N . TRP B 1 156 ? 1.4 6.035 18.797 1 85.62 156 TRP B N 1
ATOM 4291 C CA . TRP B 1 156 ? 1.109 4.727 18.219 1 85.62 156 TRP B CA 1
ATOM 4292 C C . TRP B 1 156 ? 2.395 4.012 17.812 1 85.62 156 TRP B C 1
ATOM 4294 O O . TRP B 1 156 ? 3.273 4.605 17.188 1 85.62 156 TRP B O 1
ATOM 4304 N N . MET B 1 157 ? 2.521 2.75 18.328 1 75.19 157 MET B N 1
ATOM 4305 C CA . MET B 1 157 ? 3.666 1.921 17.969 1 75.19 157 MET B CA 1
ATOM 4306 C C . MET B 1 157 ? 3.217 0.696 17.172 1 75.19 157 MET B C 1
ATOM 4308 O O . MET B 1 157 ? 2.311 -0.023 17.594 1 75.19 157 MET B O 1
ATOM 4312 N N . GLY B 1 158 ? 3.271 0.844 15.93 1 66.12 158 GLY B N 1
ATOM 4313 C CA . GLY B 1 158 ? 2.902 -0.294 15.102 1 66.12 158 GLY B CA 1
ATOM 4314 C C . GLY B 1 158 ? 3.498 -1.603 15.586 1 66.12 158 GLY B C 1
ATOM 4315 O O . GLY B 1 158 ? 4.133 -1.647 16.641 1 66.12 158 GLY B O 1
ATOM 4316 N N . HIS B 1 159 ? 3.023 -2.68 14.992 1 60.25 159 HIS B N 1
ATOM 4317 C CA . HIS B 1 159 ? 3.541 -4.004 15.312 1 60.25 159 HIS B CA 1
ATOM 4318 C C . HIS B 1 159 ? 5.027 -4.109 14.984 1 60.25 159 HIS B C 1
ATOM 4320 O O . HIS B 1 159 ? 5.406 -4.711 13.977 1 60.25 159 HIS B O 1
ATOM 4326 N N . ASP B 1 160 ? 5.75 -3.156 15.602 1 54.78 160 ASP B N 1
ATOM 4327 C CA . ASP B 1 160 ? 7.18 -3.197 15.297 1 54.78 160 ASP B CA 1
ATOM 4328 C C . ASP B 1 160 ? 7.812 -4.488 15.812 1 54.78 160 ASP B C 1
ATOM 4330 O O . ASP B 1 160 ? 7.762 -4.773 17.016 1 54.78 160 ASP B O 1
ATOM 4334 N N . MET B 1 161 ? 7.926 -5.469 14.938 1 55.44 161 MET B N 1
ATOM 4335 C CA . MET B 1 161 ? 8.57 -6.719 15.32 1 55.44 161 MET B CA 1
ATOM 4336 C C . MET B 1 161 ? 9.961 -6.465 15.891 1 55.44 161 MET B C 1
ATOM 4338 O O . MET B 1 161 ? 10.445 -7.227 16.734 1 55.44 161 MET B O 1
ATOM 4342 N N . ARG B 1 162 ? 10.672 -5.434 15.266 1 57.19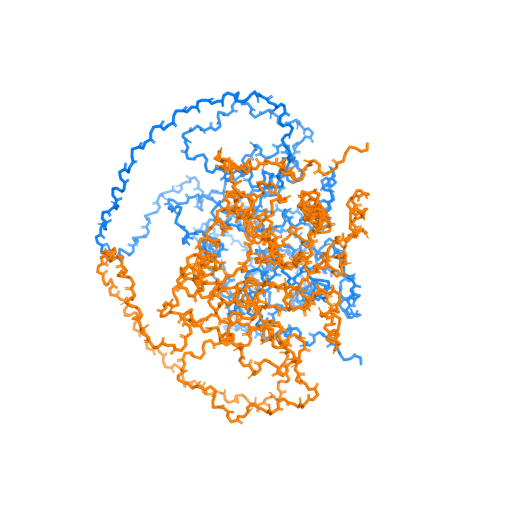 162 ARG B N 1
ATOM 4343 C CA . ARG B 1 162 ? 12 -5.09 15.773 1 57.19 162 ARG B CA 1
ATOM 4344 C C . ARG B 1 162 ? 11.945 -3.811 16.609 1 57.19 162 ARG B C 1
ATOM 4346 O O . ARG B 1 162 ? 11.188 -2.891 16.297 1 57.19 162 ARG B O 1
ATOM 4353 N N . LEU B 1 163 ? 12.5 -4.016 17.625 1 61.34 163 LEU B N 1
ATOM 4354 C CA . LEU B 1 163 ? 12.664 -2.816 18.438 1 61.34 163 LEU B CA 1
ATOM 4355 C C . LEU B 1 163 ? 13.352 -1.712 17.641 1 61.34 163 LEU B C 1
ATOM 4357 O O . LEU B 1 163 ? 14.367 -1.954 16.984 1 61.34 163 LEU B O 1
ATOM 4361 N N . PRO B 1 164 ? 12.609 -0.643 17.469 1 66 164 PRO B N 1
ATOM 4362 C CA . PRO B 1 164 ? 13.32 0.484 16.875 1 66 164 PRO B CA 1
ATOM 4363 C C . PRO B 1 164 ? 14.719 0.677 17.438 1 66 164 PRO B C 1
ATOM 4365 O O . PRO B 1 164 ? 15.031 0.138 18.516 1 66 164 PRO B O 1
ATOM 4368 N N . SER B 1 165 ? 15.555 1.264 16.625 1 77.12 165 SER B N 1
ATOM 4369 C CA . SER B 1 165 ? 16.844 1.636 17.188 1 77.12 165 SER B CA 1
ATOM 4370 C C . SER B 1 165 ? 16.688 2.365 18.516 1 77.12 165 SER B C 1
ATOM 4372 O O . SER B 1 165 ? 15.672 3.027 18.75 1 77.12 165 SER B O 1
ATOM 4374 N N . PRO B 1 166 ? 17.594 2.029 19.359 1 79.06 166 PRO B N 1
ATOM 4375 C CA . PRO B 1 166 ? 17.516 2.734 20.641 1 79.06 166 PRO B CA 1
ATOM 4376 C C . PRO B 1 166 ? 17.312 4.238 20.484 1 79.06 166 PRO B C 1
ATOM 4378 O O . PRO B 1 166 ? 16.578 4.859 21.25 1 79.06 166 PRO B O 1
ATOM 4381 N N . GLN B 1 167 ? 17.938 4.766 19.516 1 81.81 167 GLN B N 1
ATOM 4382 C CA . GLN B 1 167 ? 17.797 6.195 19.25 1 81.81 167 GLN B CA 1
ATOM 4383 C C . GLN B 1 167 ? 16.359 6.555 18.875 1 81.81 167 GLN B C 1
ATOM 4385 O O . GLN B 1 167 ? 15.812 7.539 19.375 1 81.81 167 GLN B O 1
ATOM 4390 N N . ALA B 1 168 ? 15.836 5.789 18.016 1 83.56 168 ALA B N 1
ATOM 4391 C CA . ALA B 1 168 ? 14.461 6.039 17.594 1 83.56 168 ALA B CA 1
ATOM 4392 C C . ALA B 1 168 ? 13.492 5.902 18.766 1 83.56 168 ALA B C 1
ATOM 4394 O O . ALA B 1 168 ? 12.547 6.688 18.891 1 83.56 168 ALA B O 1
ATOM 4395 N N . GLN B 1 169 ? 13.812 4.996 19.562 1 84.44 169 GLN B N 1
ATOM 4396 C CA . GLN B 1 169 ? 12.953 4.785 20.719 1 84.44 169 GLN B CA 1
ATOM 4397 C C . GLN B 1 169 ? 13.008 5.977 21.672 1 84.44 169 GLN B C 1
ATOM 4399 O O . GLN B 1 169 ? 11.977 6.402 22.188 1 84.44 169 GLN B O 1
ATOM 4404 N N . GLU B 1 170 ? 14.125 6.43 21.859 1 87.31 170 GLU B N 1
ATOM 4405 C CA . GLU B 1 170 ? 14.297 7.582 22.734 1 87.31 170 GLU B CA 1
ATOM 4406 C C . GLU B 1 170 ? 13.562 8.805 22.188 1 87.31 170 GLU B C 1
ATOM 4408 O O . GLU B 1 170 ? 12.898 9.523 22.938 1 87.31 170 GLU B O 1
ATOM 4413 N N . VAL B 1 171 ? 13.688 8.977 21 1 88.56 171 VAL B N 1
ATOM 4414 C CA . VAL B 1 171 ? 13.023 10.109 20.344 1 88.56 171 VAL B CA 1
ATOM 4415 C C . VAL B 1 171 ? 11.516 9.977 20.5 1 88.56 171 VAL B C 1
ATOM 4417 O O . VAL B 1 171 ? 10.828 10.938 20.859 1 88.56 171 VAL B O 1
ATOM 4420 N N . LEU B 1 172 ? 11.07 8.852 20.234 1 88.69 172 LEU B N 1
ATOM 4421 C CA . LEU B 1 172 ? 9.625 8.617 20.25 1 88.69 172 LEU B CA 1
ATOM 4422 C C . LEU B 1 172 ? 9.062 8.789 21.656 1 88.69 172 LEU B C 1
ATOM 4424 O O . LEU B 1 172 ? 7.953 9.297 21.828 1 88.69 172 LEU B O 1
ATOM 4428 N N . LEU B 1 173 ? 9.812 8.445 22.609 1 88.5 173 LEU B N 1
ATOM 4429 C CA . LEU B 1 173 ? 9.367 8.555 23.984 1 88.5 173 LEU B CA 1
ATOM 4430 C C . LEU B 1 173 ? 9.242 10.016 24.406 1 88.5 173 LEU B C 1
ATOM 4432 O O . LEU B 1 173 ? 8.406 10.359 25.25 1 88.5 173 LEU B O 1
ATOM 4436 N N . GLN B 1 174 ? 9.945 10.859 23.844 1 91.25 174 GLN B N 1
ATOM 4437 C CA . GLN B 1 174 ? 9.914 12.281 24.172 1 91.25 174 GLN B CA 1
ATOM 4438 C C . GLN B 1 174 ? 8.648 12.945 23.641 1 91.25 174 GLN B C 1
ATOM 4440 O O . GLN B 1 174 ? 8.148 13.914 24.234 1 91.25 174 GLN B O 1
ATOM 4445 N N . GLY B 1 175 ? 8.125 12.477 22.562 1 92.88 175 GLY B N 1
ATOM 4446 C CA . GLY B 1 175 ? 6.949 13.062 21.953 1 92.88 175 GLY B CA 1
ATOM 4447 C C . GLY B 1 175 ? 7.215 14.438 21.359 1 92.88 175 GLY B C 1
ATOM 4448 O O . GLY B 1 175 ? 8.359 14.898 21.328 1 92.88 175 GLY B O 1
ATOM 4449 N N . LEU B 1 176 ? 6.152 14.992 20.859 1 95.5 176 LEU B N 1
ATOM 4450 C CA . LEU B 1 176 ? 6.27 16.359 20.375 1 95.5 176 LEU B CA 1
ATOM 4451 C C . LEU B 1 176 ? 6.43 17.344 21.531 1 95.5 176 LEU B C 1
ATOM 4453 O O . LEU B 1 176 ? 5.77 17.203 22.562 1 95.5 176 LEU B O 1
ATOM 4457 N N . GLN B 1 177 ? 7.176 18.391 21.344 1 95.69 177 GLN B N 1
ATOM 4458 C CA . GLN B 1 177 ? 7.512 19.312 22.406 1 95.69 177 GLN B CA 1
ATOM 4459 C C . GLN B 1 177 ? 6.684 20.594 22.312 1 95.69 177 GLN B C 1
ATOM 4461 O O . GLN B 1 177 ? 7.094 21.641 22.812 1 95.69 177 GLN B O 1
ATOM 4466 N N . PHE B 1 178 ? 5.656 20.594 21.656 1 96.56 178 PHE B N 1
ATOM 4467 C CA . PHE B 1 178 ? 4.703 21.688 21.531 1 96.56 178 PHE B CA 1
ATOM 4468 C C . PHE B 1 178 ? 3.293 21.172 21.312 1 96.56 178 PHE B C 1
ATOM 4470 O O . PHE B 1 178 ? 3.107 20.109 20.719 1 96.56 178 PHE B O 1
ATOM 4477 N N . PRO B 1 179 ? 2.309 21.859 21.844 1 96.25 179 PRO B N 1
ATOM 4478 C CA . PRO B 1 179 ? 0.925 21.469 21.547 1 96.25 179 PRO B CA 1
ATOM 4479 C C . PRO B 1 179 ? 0.482 21.875 20.156 1 96.25 179 PRO B C 1
ATOM 4481 O O . PRO B 1 179 ? 0.971 22.875 19.609 1 96.25 179 PRO B O 1
ATOM 4484 N N . ILE B 1 180 ? -0.392 21.109 19.609 1 98.19 180 ILE B N 1
ATOM 4485 C CA . ILE B 1 180 ? -0.931 21.422 18.281 1 98.19 180 ILE B CA 1
ATOM 4486 C C . ILE B 1 180 ? -2.287 22.109 18.422 1 98.19 180 ILE B C 1
ATOM 4488 O O . ILE B 1 180 ? -3.223 21.547 18.984 1 98.19 180 ILE B O 1
ATOM 4492 N N . GLU B 1 181 ? -2.316 23.359 17.953 1 98.06 181 GLU B N 1
ATOM 4493 C CA . GLU B 1 181 ? -3.584 24.078 17.969 1 98.06 181 GLU B CA 1
ATOM 4494 C C . GLU B 1 181 ? -4.559 23.516 16.953 1 98.06 181 GLU B C 1
ATOM 4496 O O . GLU B 1 181 ? -5.676 23.125 17.297 1 98.06 181 GLU B O 1
ATOM 4501 N N . ASN B 1 182 ? -4.164 23.531 15.695 1 98.12 182 ASN B N 1
ATOM 4502 C CA . ASN B 1 182 ? -4.941 22.969 14.594 1 98.12 182 ASN B CA 1
ATOM 4503 C C . ASN B 1 182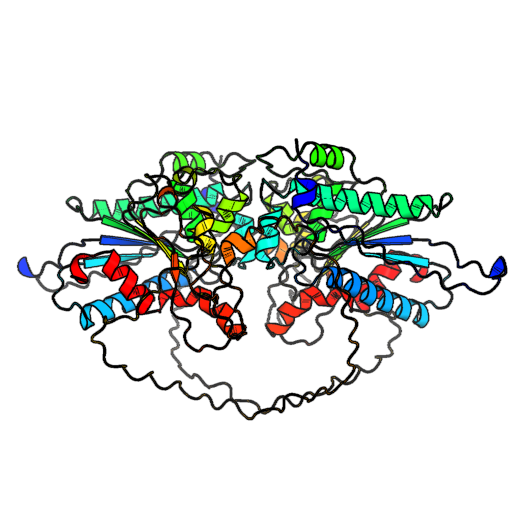 ? -4.145 21.906 13.828 1 98.12 182 ASN B C 1
ATOM 4505 O O . ASN B 1 182 ? -2.963 22.109 13.539 1 98.12 182 ASN B O 1
ATOM 4509 N N . LEU B 1 183 ? -4.766 20.812 13.602 1 98.62 183 LEU B N 1
ATOM 4510 C CA . LEU B 1 183 ? -4.223 19.812 12.688 1 98.62 183 LEU B CA 1
ATOM 4511 C C . LEU B 1 183 ? -5.039 19.75 11.406 1 98.62 183 LEU B C 1
ATOM 4513 O O . LEU B 1 183 ? -6.16 19.25 11.398 1 98.62 183 LEU B O 1
ATOM 4517 N N . PHE B 1 184 ? -4.461 20.312 10.352 1 98.75 184 PHE B N 1
ATOM 4518 C CA . PHE B 1 184 ? -5.078 20.281 9.031 1 98.75 184 PHE B CA 1
ATOM 4519 C C . PHE B 1 184 ? -4.574 19.094 8.234 1 98.75 184 PHE B C 1
ATOM 4521 O O . PHE B 1 184 ? -3.383 19 7.93 1 98.75 184 PHE B O 1
ATOM 4528 N N . CYS B 1 185 ? -5.469 18.234 7.844 1 98.38 185 CYS B N 1
ATOM 4529 C CA . CYS B 1 185 ? -5.121 17.062 7.031 1 98.38 185 CYS B CA 1
ATOM 4530 C C . CYS B 1 185 ? -5.637 17.219 5.605 1 98.38 185 CYS B C 1
ATOM 4532 O O . CYS B 1 185 ? -6.848 17.203 5.379 1 98.38 185 CYS B O 1
ATOM 4534 N N . LEU B 1 186 ? -4.703 17.344 4.707 1 96.94 186 LEU B N 1
ATOM 4535 C CA . LEU B 1 186 ? -5.051 17.469 3.295 1 96.94 186 LEU B CA 1
ATOM 4536 C C . LEU B 1 186 ? -4.957 16.125 2.594 1 96.94 186 LEU B C 1
ATOM 4538 O O . LEU B 1 186 ? -3.896 15.484 2.596 1 96.94 186 LEU B O 1
ATOM 4542 N N . GLY B 1 187 ? -6.062 15.664 1.972 1 93.5 187 GLY B N 1
ATOM 4543 C CA . GLY B 1 187 ? -6.043 14.406 1.238 1 93.5 187 GLY B CA 1
ATOM 4544 C C . GLY B 1 187 ? -5.555 13.234 2.072 1 93.5 187 GLY B C 1
ATOM 4545 O O . GLY B 1 187 ? -4.684 12.477 1.637 1 93.5 187 GLY B O 1
ATOM 4546 N N . SER B 1 188 ? -6.133 13.047 3.188 1 95 188 SER B N 1
ATOM 4547 C CA . SER B 1 188 ? -5.605 12.156 4.219 1 95 188 SER B CA 1
ATOM 4548 C C . SER B 1 188 ? -6.199 10.758 4.098 1 95 188 SER B C 1
ATOM 4550 O O . SER B 1 188 ? -7.41 10.602 3.957 1 95 188 SER B O 1
ATOM 4552 N N . PRO B 1 189 ? -5.34 9.734 4.168 1 91.5 189 PRO B N 1
ATOM 4553 C CA . PRO B 1 189 ? -5.824 8.352 4.293 1 91.5 189 PRO B CA 1
ATOM 4554 C C . PRO B 1 189 ? -5.922 7.895 5.746 1 91.5 189 PRO B C 1
ATOM 4556 O O . PRO B 1 189 ? -6.047 6.695 6.012 1 91.5 189 PRO B O 1
ATOM 4559 N N . LEU B 1 190 ? -5.949 8.766 6.676 1 93.31 190 LEU B N 1
ATOM 4560 C CA . LEU B 1 190 ? -5.828 8.461 8.094 1 93.31 190 LEU B CA 1
ATOM 4561 C C . LEU B 1 190 ? -6.945 7.531 8.555 1 93.31 190 LEU B C 1
ATOM 4563 O O . LEU B 1 190 ? -6.699 6.559 9.273 1 93.31 190 LEU B O 1
ATOM 4567 N N . SER B 1 191 ? -8.133 7.797 8.18 1 91.38 191 SER B N 1
ATOM 4568 C CA . SER B 1 191 ? -9.273 7.016 8.656 1 91.38 191 SER B CA 1
ATOM 4569 C C . SER B 1 191 ? -9.141 5.547 8.266 1 91.38 191 SER B C 1
ATOM 4571 O O . SER B 1 191 ? -9.484 4.66 9.055 1 91.38 191 SER B O 1
ATOM 4573 N N . VAL B 1 192 ? -8.594 5.348 7.09 1 87.38 192 VAL B N 1
ATOM 4574 C CA . VAL B 1 192 ? -8.406 3.977 6.625 1 87.38 192 VAL B CA 1
ATOM 4575 C C . VAL B 1 192 ? -7.367 3.271 7.492 1 87.38 192 VAL B C 1
ATOM 4577 O O . VAL B 1 192 ? -7.57 2.129 7.914 1 87.38 192 VAL B O 1
ATOM 4580 N N . PHE B 1 193 ? -6.293 3.889 7.715 1 87.5 193 PHE B N 1
ATOM 4581 C CA . PHE B 1 193 ? -5.258 3.324 8.57 1 87.5 193 PHE B CA 1
ATOM 4582 C C . PHE B 1 193 ? -5.824 2.975 9.945 1 87.5 193 PHE B C 1
ATOM 4584 O O . PHE B 1 193 ? -5.559 1.893 10.469 1 87.5 193 PHE B O 1
ATOM 4591 N N . LEU B 1 194 ? -6.555 3.863 10.43 1 88.56 194 LEU B N 1
ATOM 4592 C CA . LEU B 1 194 ? -7.082 3.672 11.773 1 88.56 194 LEU B CA 1
ATOM 4593 C C . LEU B 1 194 ? -8.094 2.533 11.805 1 88.56 194 LEU B C 1
ATOM 4595 O O . LEU B 1 194 ? -8.117 1.738 12.75 1 88.56 194 LEU B O 1
ATOM 4599 N N . ALA B 1 195 ? -8.898 2.457 10.859 1 84.06 195 ALA B N 1
ATOM 4600 C CA . ALA B 1 195 ? -9.914 1.41 10.781 1 84.06 195 ALA B CA 1
ATOM 4601 C C . ALA B 1 195 ? -9.273 0.029 10.695 1 84.06 195 ALA B C 1
ATOM 4603 O O . ALA B 1 195 ? -9.844 -0.956 11.172 1 84.06 195 ALA B O 1
ATOM 4604 N N . LEU B 1 196 ? -8.148 0.013 10.117 1 82.06 196 LEU B N 1
ATOM 4605 C CA . LEU B 1 196 ? -7.504 -1.271 9.867 1 82.06 196 LEU B CA 1
ATOM 4606 C C . LEU B 1 196 ? -6.609 -1.667 11.039 1 82.06 196 LEU B C 1
ATOM 4608 O O . LEU B 1 196 ? -6.176 -2.816 11.133 1 82.06 196 LEU B O 1
ATOM 4612 N N . ARG B 1 197 ? -6.238 -0.805 11.891 1 78 197 ARG B N 1
ATOM 4613 C CA . ARG B 1 197 ? -5.387 -1.071 13.047 1 78 197 ARG B CA 1
ATOM 4614 C C . ARG B 1 197 ? -6.195 -1.676 14.195 1 78 197 ARG B C 1
ATOM 4616 O O . ARG B 1 197 ? -5.699 -2.535 14.922 1 78 197 ARG B O 1
ATOM 4623 N N . THR B 1 198 ? -7.145 -1.015 14.625 1 65.44 198 THR B N 1
ATOM 4624 C CA . THR B 1 198 ? -7.883 -1.444 15.812 1 65.44 198 THR B CA 1
ATOM 4625 C C . THR B 1 198 ? -9.352 -1.678 15.477 1 65.44 198 THR B C 1
ATOM 4627 O O . THR B 1 198 ? -9.891 -1.065 14.555 1 65.44 198 THR B O 1
ATOM 4630 N N . ARG B 1 199 ? -9.727 -2.844 16 1 57.88 199 ARG B N 1
ATOM 4631 C CA . ARG B 1 199 ? -11.172 -3.002 15.914 1 57.88 199 ARG B CA 1
ATOM 4632 C C . ARG B 1 199 ? -11.898 -1.769 16.453 1 57.88 199 ARG B C 1
ATOM 4634 O O . ARG B 1 199 ? -11.523 -1.231 17.5 1 57.88 199 ARG B O 1
ATOM 4641 N N . VAL B 1 200 ? -12.188 -0.966 15.477 1 53.59 200 VAL B N 1
ATOM 4642 C CA . VAL B 1 200 ? -12.852 0.299 15.781 1 53.59 200 VAL B CA 1
ATOM 4643 C C . VAL B 1 200 ? -13.562 0.2 17.125 1 53.59 200 VAL B C 1
ATOM 4645 O O . VAL B 1 200 ? -14.461 -0.626 17.297 1 53.59 200 VAL B O 1
ATOM 4648 N N . SER B 1 201 ? -12.758 0.393 18.156 1 55.5 201 SER B N 1
ATOM 4649 C CA . SER B 1 201 ? -13.477 0.577 19.422 1 55.5 201 SER B CA 1
ATOM 4650 C C . SER B 1 201 ? -14.578 1.615 19.266 1 55.5 201 SER B C 1
ATOM 4652 O O . SER B 1 201 ? -14.492 2.516 18.438 1 55.5 201 SER B O 1
ATOM 4654 N N . SER B 1 202 ? -15.734 1.34 19.703 1 58.53 202 SER B N 1
ATOM 4655 C CA . SER B 1 202 ? -16.906 2.207 19.797 1 58.53 202 SER B CA 1
ATOM 4656 C C . SER B 1 202 ? -16.547 3.537 20.453 1 58.53 202 SER B C 1
ATOM 4658 O O . SER B 1 202 ? -17.391 4.445 20.516 1 58.53 202 SER B O 1
ATOM 4660 N N . ASN B 1 203 ? -15.273 3.615 20.922 1 67.5 203 ASN B N 1
ATOM 4661 C CA . ASN B 1 203 ? -15.023 4.855 21.641 1 67.5 203 ASN B CA 1
ATOM 4662 C C . ASN B 1 203 ? -14.305 5.883 20.781 1 67.5 203 ASN B C 1
ATOM 4664 O O . ASN B 1 203 ? -13.164 5.656 20.359 1 67.5 203 ASN B O 1
ATOM 4668 N N . ARG B 1 204 ? -14.969 6.98 20.609 1 75.75 204 ARG B N 1
ATOM 4669 C CA . ARG B 1 204 ? -14.492 8.102 19.812 1 75.75 204 ARG B CA 1
ATOM 4670 C C . ARG B 1 204 ? -13.148 8.609 20.328 1 75.75 204 ARG B C 1
ATOM 4672 O O . ARG B 1 204 ? -12.281 9.008 19.547 1 75.75 204 ARG B O 1
ATOM 4679 N N . LEU B 1 205 ? -12.992 8.531 21.609 1 72.44 205 LEU B N 1
ATOM 4680 C CA . LEU B 1 205 ? -11.812 9.102 22.25 1 72.44 205 LEU B CA 1
ATOM 4681 C C . LEU B 1 205 ? -10.578 8.258 21.938 1 72.44 205 LEU B C 1
ATOM 4683 O O . LEU B 1 205 ? -9.445 8.734 22.047 1 72.44 205 LEU B O 1
ATOM 4687 N N . ASP B 1 206 ? -10.789 7.094 21.516 1 79.12 206 ASP B N 1
ATOM 4688 C CA . ASP B 1 206 ? -9.664 6.25 21.125 1 79.12 206 ASP B CA 1
ATOM 4689 C C . ASP B 1 206 ? -9.109 6.68 19.766 1 79.12 206 ASP B C 1
ATOM 4691 O O . ASP B 1 206 ? -7.906 6.594 19.531 1 79.12 206 ASP B O 1
ATOM 4695 N N . VAL B 1 207 ? -9.969 7.215 19.031 1 84 207 VAL B N 1
ATOM 4696 C CA . VAL B 1 207 ? -9.578 7.625 17.672 1 84 207 VAL B CA 1
ATOM 4697 C C . VAL B 1 207 ? -9.078 9.07 17.703 1 84 207 VAL B C 1
ATOM 4699 O O . VAL B 1 207 ? -8.102 9.398 17.031 1 84 207 VAL B O 1
ATOM 4702 N N . MET B 1 208 ? -9.781 9.836 18.453 1 88.38 208 MET B N 1
ATOM 4703 C CA . MET B 1 208 ? -9.422 11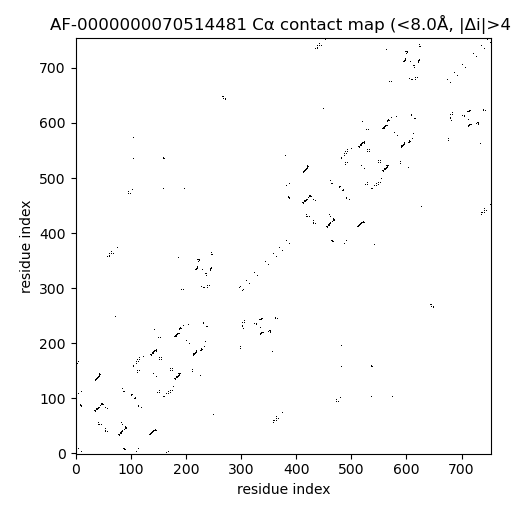.242 18.562 1 88.38 208 MET B CA 1
ATOM 4704 C C . MET B 1 208 ? -9.156 11.633 20.016 1 88.38 208 MET B C 1
ATOM 4706 O O . MET B 1 208 ? -9.969 12.312 20.641 1 88.38 208 MET B O 1
ATOM 4710 N N . PRO B 1 209 ? -8.008 11.328 20.453 1 88.62 209 PRO B N 1
ATOM 4711 C CA . PRO B 1 209 ? -7.727 11.703 21.844 1 88.62 209 PRO B CA 1
ATOM 4712 C C . PRO B 1 209 ? -7.633 13.211 22.031 1 88.62 209 PRO B C 1
ATOM 4714 O O . PRO B 1 209 ? -7.34 13.945 21.094 1 88.62 209 PRO B O 1
ATOM 4717 N N . GLN B 1 210 ? -7.832 13.656 23.266 1 85.62 210 GLN B N 1
ATOM 4718 C CA . GLN B 1 210 ? -7.848 15.086 23.594 1 85.62 210 GLN B CA 1
ATOM 4719 C C . GLN B 1 210 ? -6.473 15.711 23.375 1 85.62 210 GLN B C 1
ATOM 4721 O O . GLN B 1 210 ? -6.371 16.906 23.062 1 85.62 210 GLN B O 1
ATOM 4726 N N . GLY B 1 211 ? -5.477 14.914 23.531 1 89.12 211 GLY B N 1
ATOM 4727 C CA . GLY B 1 211 ? -4.125 15.43 23.422 1 89.12 211 GLY B CA 1
ATOM 4728 C C . GLY B 1 211 ? -3.637 15.508 21.984 1 89.12 211 GLY B C 1
ATOM 4729 O O . GLY B 1 211 ? -2.523 15.969 21.719 1 89.12 211 GLY B O 1
ATOM 4730 N N . LEU B 1 212 ? -4.484 15.109 21.031 1 92.56 212 LEU B N 1
ATOM 4731 C CA . LEU B 1 212 ? -4.082 15.141 19.625 1 92.56 212 LEU B CA 1
ATOM 4732 C C . LEU B 1 212 ? -3.893 16.578 19.141 1 92.56 212 LEU B C 1
ATOM 4734 O O . LEU B 1 212 ? -2.818 16.938 18.656 1 92.56 212 LEU B O 1
ATOM 4738 N N . CYS B 1 213 ? -4.91 17.359 19.219 1 95.81 213 CYS B N 1
ATOM 4739 C CA . CYS B 1 213 ? -4.938 18.766 18.844 1 95.81 213 CYS B CA 1
ATOM 4740 C C . CYS B 1 213 ? -6.191 19.453 19.375 1 95.81 213 CYS B C 1
ATOM 4742 O O . CYS B 1 213 ? -7.102 18.781 19.859 1 95.81 213 CYS B O 1
ATOM 4744 N N . LYS B 1 214 ? -6.152 20.75 19.375 1 95.69 214 LYS B N 1
ATOM 4745 C CA . LYS B 1 214 ? -7.344 21.484 19.797 1 95.69 214 LYS B CA 1
ATOM 4746 C C . LYS B 1 214 ? -8.461 21.359 18.766 1 95.69 214 LYS B C 1
ATOM 4748 O O . LYS B 1 214 ? -9.617 21.109 19.125 1 95.69 214 LYS B O 1
ATOM 4753 N N . ARG B 1 215 ? -8.094 21.516 17.531 1 96.44 215 ARG B N 1
ATOM 4754 C CA . ARG B 1 215 ? -9.055 21.359 16.438 1 96.44 215 ARG B CA 1
ATOM 4755 C C . ARG B 1 215 ? -8.484 20.5 15.312 1 96.44 215 ARG B C 1
ATOM 4757 O O . ARG B 1 215 ? -7.312 20.656 14.953 1 96.44 215 ARG B O 1
ATOM 4764 N N . PHE B 1 216 ? -9.359 19.641 14.828 1 97.31 216 PHE B N 1
ATOM 4765 C CA . PHE B 1 216 ? -8.977 18.719 13.758 1 97.31 216 PHE B CA 1
ATOM 4766 C C . PHE B 1 216 ? -9.781 19.016 12.492 1 97.31 216 PHE B C 1
ATOM 4768 O O . PHE B 1 216 ? -11.008 19.109 12.539 1 97.31 216 PHE B O 1
ATOM 4775 N N . TYR B 1 217 ? -9.07 19.156 11.312 1 98.19 217 TYR B N 1
ATOM 4776 C CA . TYR B 1 217 ? -9.727 19.422 10.039 1 98.19 217 TYR B CA 1
ATOM 4777 C C . TYR B 1 217 ? -9.289 18.422 8.984 1 98.19 217 TYR B C 1
ATOM 4779 O O . TYR B 1 217 ? -8.125 18.391 8.578 1 98.19 217 TYR B O 1
ATOM 4787 N N . ASN B 1 218 ? -10.188 17.594 8.531 1 97.94 218 ASN B N 1
ATOM 4788 C CA . ASN B 1 218 ? -9.969 16.703 7.395 1 97.94 218 ASN B CA 1
ATOM 4789 C C . ASN B 1 218 ? -10.469 17.328 6.094 1 97.94 218 ASN B C 1
ATOM 4791 O O . ASN B 1 218 ? -11.68 17.391 5.852 1 97.94 218 ASN B O 1
ATOM 4795 N N . ILE B 1 219 ? -9.516 17.781 5.273 1 97.75 219 ILE B N 1
ATOM 4796 C CA . ILE B 1 219 ? -9.844 18.5 4.051 1 97.75 219 ILE B CA 1
ATOM 4797 C C . ILE B 1 219 ? -9.57 17.625 2.836 1 97.75 219 ILE B C 1
ATOM 4799 O O . ILE B 1 219 ? -8.461 17.109 2.674 1 97.75 219 ILE B O 1
ATOM 4803 N N . PHE B 1 220 ? -10.586 17.469 1.943 1 93.81 220 PHE B N 1
ATOM 4804 C CA . PHE B 1 220 ? -10.359 16.578 0.811 1 93.81 220 PHE B CA 1
ATOM 4805 C C . PHE B 1 220 ? -11.211 16.984 -0.384 1 93.81 220 PHE B C 1
ATOM 4807 O O . PHE B 1 220 ? -12.023 17.906 -0.283 1 93.81 220 PHE B O 1
ATOM 4814 N N . HIS B 1 221 ? -10.812 16.453 -1.491 1 90.38 221 HIS B N 1
ATOM 4815 C CA . HIS B 1 221 ? -11.586 16.516 -2.725 1 90.38 221 HIS B CA 1
ATOM 4816 C C . HIS B 1 221 ? -12.18 15.164 -3.074 1 90.38 221 HIS B C 1
ATOM 4818 O O . HIS B 1 221 ? -11.516 14.133 -2.918 1 90.38 221 HIS B O 1
ATOM 4824 N N . TRP B 1 222 ? -13.32 15.195 -3.691 1 83.75 222 TRP B N 1
ATOM 4825 C CA . TRP B 1 222 ? -14.031 13.953 -3.975 1 83.75 222 TRP B CA 1
ATOM 4826 C C . TRP B 1 222 ? -13.266 13.117 -4.996 1 83.75 222 TRP B C 1
ATOM 4828 O O . TRP B 1 222 ? -13.328 11.883 -4.973 1 83.75 222 TRP B O 1
ATOM 4838 N N . SER B 1 223 ? -12.547 13.711 -5.855 1 79.31 223 SER B N 1
ATOM 4839 C CA . SER B 1 223 ? -11.844 13 -6.914 1 79.31 223 SER B CA 1
ATOM 4840 C C . SER B 1 223 ? -10.477 12.5 -6.438 1 79.31 223 SER B C 1
ATOM 4842 O O . SER B 1 223 ? -9.773 11.812 -7.172 1 79.31 223 SER B O 1
ATOM 4844 N N . ASP B 1 224 ? -10.117 12.922 -5.258 1 83.69 224 ASP B N 1
ATOM 4845 C CA . ASP B 1 224 ? -8.859 12.438 -4.707 1 83.69 224 ASP B CA 1
ATOM 4846 C C . ASP B 1 224 ? -8.961 10.977 -4.285 1 83.69 224 ASP B C 1
ATOM 4848 O O . ASP B 1 224 ? -9.664 10.648 -3.324 1 83.69 224 ASP B O 1
ATOM 4852 N N . PRO B 1 225 ? -8.234 10.094 -4.898 1 79.25 225 PRO B N 1
ATOM 4853 C CA . PRO B 1 225 ? -8.375 8.664 -4.609 1 79.25 225 PRO B CA 1
ATOM 4854 C C . PRO B 1 225 ? -7.738 8.266 -3.279 1 79.25 225 PRO B C 1
ATOM 4856 O O . PRO B 1 225 ? -7.996 7.172 -2.771 1 79.25 225 PRO B O 1
ATOM 4859 N N . VAL B 1 226 ? -6.996 9.109 -2.697 1 84.12 226 VAL B N 1
ATOM 4860 C CA . VAL B 1 226 ? -6.262 8.766 -1.483 1 84.12 226 VAL B CA 1
ATOM 4861 C C . VAL B 1 226 ? -6.996 9.312 -0.262 1 84.12 226 VAL B C 1
ATOM 4863 O O . VAL B 1 226 ? -6.754 8.875 0.865 1 84.12 226 VAL B O 1
ATOM 4866 N N . ALA B 1 227 ? -7.859 10.195 -0.505 1 89.81 227 ALA B N 1
ATOM 4867 C CA . ALA B 1 227 ? -8.5 10.906 0.597 1 89.81 227 ALA B CA 1
ATOM 4868 C C . ALA B 1 227 ? -9.742 10.156 1.08 1 89.81 227 ALA B C 1
ATOM 4870 O O . ALA B 1 227 ? -10.562 9.711 0.271 1 89.81 227 ALA B O 1
ATOM 4871 N N . TYR B 1 228 ? -9.883 10.078 2.475 1 90.12 228 TYR B N 1
ATOM 4872 C CA . TYR B 1 228 ? -11.031 9.398 3.07 1 90.12 228 TYR B CA 1
ATOM 4873 C C . TYR B 1 228 ? -11.609 10.219 4.219 1 90.12 228 TYR B C 1
ATOM 4875 O O . TYR B 1 228 ? -10.891 10.953 4.891 1 90.12 228 TYR B O 1
ATOM 4883 N N . ARG B 1 229 ? -12.898 9.977 4.469 1 93.31 229 ARG B N 1
ATOM 4884 C CA . ARG B 1 229 ? -13.602 10.719 5.516 1 93.31 229 ARG B CA 1
ATOM 4885 C C . ARG B 1 229 ? -13.242 10.18 6.895 1 93.31 229 ARG B C 1
ATOM 4887 O O . ARG B 1 229 ? -12.953 8.992 7.051 1 93.31 229 ARG B O 1
ATOM 4894 N N . MET B 1 230 ? -13.375 11.078 7.906 1 93.12 230 MET B N 1
ATOM 4895 C CA . MET B 1 230 ? -13.055 10.727 9.289 1 93.12 230 MET B CA 1
ATOM 4896 C C . MET B 1 230 ? -14.328 10.531 10.109 1 93.12 230 MET B C 1
ATOM 4898 O O . MET B 1 230 ? -14.383 9.656 10.969 1 93.12 230 MET B O 1
ATOM 4902 N N . GLU B 1 231 ? -15.305 11.258 9.812 1 92.5 231 GLU B N 1
ATOM 4903 C CA . GLU B 1 231 ? -16.469 11.336 10.68 1 92.5 231 GLU B CA 1
ATOM 4904 C C . GLU B 1 231 ? -17.188 9.992 10.773 1 92.5 231 GLU B C 1
ATOM 4906 O O . GLU B 1 231 ? -17.562 9.562 11.867 1 92.5 231 GLU B O 1
ATOM 4911 N N . PRO B 1 232 ? -17.328 9.281 9.695 1 87.94 232 PRO B N 1
ATOM 4912 C CA . PRO B 1 232 ? -18 7.988 9.805 1 87.94 232 PRO B CA 1
ATOM 4913 C C . PRO B 1 232 ? -17.234 7 10.68 1 87.94 232 PRO B C 1
ATOM 4915 O O . PRO B 1 232 ? -17.828 6.062 11.227 1 87.94 232 PRO B O 1
ATOM 4918 N N . LEU B 1 233 ? -15.984 7.188 10.727 1 87 233 LEU B N 1
ATOM 4919 C CA . LEU B 1 233 ? -15.172 6.332 11.578 1 87 233 LEU B CA 1
ATOM 4920 C C . LEU B 1 233 ? -15.5 6.566 13.055 1 87 233 LEU B C 1
ATOM 4922 O O . LEU B 1 233 ? -15.477 5.633 13.852 1 87 233 LEU B O 1
ATOM 4926 N N . LEU B 1 234 ? -15.75 7.789 13.406 1 87.56 234 LEU B N 1
ATOM 4927 C CA . LEU B 1 234 ? -16.047 8.148 14.789 1 87.56 234 LEU B CA 1
ATOM 4928 C C . LEU B 1 234 ? -17.5 7.793 15.133 1 87.56 234 LEU B C 1
ATOM 4930 O O . LEU B 1 234 ? -17.781 7.332 16.25 1 87.56 234 LEU B O 1
ATOM 4934 N N . GLU B 1 235 ? -18.328 8.133 14.242 1 86 235 GLU B N 1
ATOM 4935 C CA . GLU B 1 235 ? -19.766 7.855 14.359 1 86 235 GLU B CA 1
ATOM 4936 C C . GLU B 1 235 ? -20.344 7.352 13.039 1 86 235 GLU B C 1
ATOM 4938 O O . GLU B 1 235 ? -20.453 8.109 12.078 1 86 235 GLU B O 1
ATOM 4943 N N . ARG B 1 236 ? -20.797 6.152 13.023 1 80.69 236 ARG B N 1
ATOM 4944 C CA . ARG B 1 236 ? -21.234 5.477 11.812 1 80.69 236 ARG B CA 1
ATOM 4945 C C . ARG B 1 236 ? -22.359 6.246 11.125 1 80.69 236 ARG B C 1
ATOM 4947 O O . ARG B 1 236 ? -22.453 6.258 9.898 1 80.69 236 ARG B O 1
ATOM 4954 N N . GLY B 1 237 ? -23.188 6.844 11.852 1 81.5 237 GLY B N 1
ATOM 4955 C CA . GLY B 1 237 ? -24.312 7.594 11.305 1 81.5 237 GLY B CA 1
ATOM 4956 C C . GLY B 1 237 ? -23.875 8.719 10.383 1 81.5 237 GLY B C 1
ATOM 4957 O O . GLY B 1 237 ? -24.641 9.156 9.516 1 81.5 237 GLY B O 1
ATOM 4958 N N . TYR B 1 238 ? -22.656 9.102 10.547 1 87.94 238 TYR B N 1
ATOM 4959 C CA . TYR B 1 238 ? -22.156 10.219 9.75 1 87.94 238 TYR B CA 1
ATOM 4960 C C . TYR B 1 238 ? -21.844 9.773 8.328 1 87.94 238 TYR B C 1
ATOM 4962 O O . TYR B 1 238 ? -21.531 10.602 7.469 1 87.94 238 TYR B O 1
ATOM 4970 N N . SER B 1 239 ? -21.938 8.516 8.062 1 82.19 239 SER B N 1
ATOM 4971 C CA . SER B 1 239 ? -21.844 8.055 6.684 1 82.19 239 SER B CA 1
ATOM 4972 C C . SER B 1 239 ? -22.969 8.633 5.828 1 82.19 239 SER B C 1
ATOM 4974 O O . SER B 1 239 ? -22.828 8.727 4.605 1 82.19 239 SER B O 1
ATOM 4976 N N . LYS B 1 240 ? -24 9.039 6.438 1 81 240 LYS B N 1
ATOM 4977 C CA . LYS B 1 240 ? -25.156 9.57 5.734 1 81 240 LYS B CA 1
ATOM 4978 C C . LYS B 1 240 ? -25.188 11.094 5.789 1 81 240 LYS B C 1
ATOM 4980 O O . LYS B 1 240 ? -26.109 11.719 5.254 1 81 240 LYS B O 1
ATOM 4985 N N . VAL B 1 241 ? -24.328 11.633 6.516 1 86.75 241 VAL B N 1
ATOM 4986 C CA . VAL B 1 241 ? -24.219 13.078 6.617 1 86.75 241 VAL B CA 1
ATOM 4987 C C . VAL B 1 241 ? -23.109 13.586 5.699 1 86.75 241 VAL B C 1
ATOM 4989 O O . VAL B 1 241 ? -21.969 13.102 5.758 1 86.75 241 VAL B O 1
ATOM 4992 N N . GLU B 1 242 ? -23.438 14.484 4.871 1 86.94 242 GLU B N 1
ATOM 4993 C CA . GLU B 1 242 ? -22.453 15.016 3.939 1 86.94 242 GLU B CA 1
ATOM 4994 C C . GLU B 1 242 ? -21.391 15.82 4.672 1 86.94 242 GLU B C 1
ATOM 4996 O O . GLU B 1 242 ? -21.672 16.5 5.664 1 86.94 242 GLU B O 1
ATOM 5001 N N . PRO B 1 243 ? -20.203 15.727 4.152 1 92.62 243 PRO B N 1
ATOM 5002 C CA . PRO B 1 243 ? -19.172 16.609 4.695 1 92.62 243 PRO B CA 1
ATOM 5003 C C . PRO B 1 243 ? -19.5 18.094 4.488 1 92.62 243 PRO B C 1
ATOM 5005 O O . PRO B 1 243 ? -20.344 18.438 3.668 1 92.62 243 PRO B O 1
ATOM 5008 N N . VAL B 1 244 ? -18.844 18.938 5.332 1 95.69 244 VAL B N 1
ATOM 5009 C CA . VAL B 1 244 ? -19.078 20.375 5.242 1 95.69 244 VAL B CA 1
ATOM 5010 C C . VAL B 1 244 ? -18.406 20.922 3.986 1 95.69 244 VAL B C 1
ATOM 5012 O O . VAL B 1 244 ? -17.219 20.688 3.754 1 95.69 244 VAL B O 1
ATOM 5015 N N . LEU B 1 245 ? -19.156 21.609 3.215 1 93.06 245 LEU B N 1
ATOM 5016 C CA . LEU B 1 245 ? -18.625 22.203 1.991 1 93.06 245 LEU B CA 1
ATOM 5017 C C . LEU B 1 245 ? -17.781 23.438 2.305 1 93.06 245 LEU B C 1
ATOM 5019 O O . LEU B 1 245 ? -18.203 24.312 3.059 1 93.06 245 LEU B O 1
ATOM 5023 N N . ILE B 1 246 ? -16.594 23.422 1.766 1 94.62 246 ILE B N 1
ATOM 5024 C CA . ILE B 1 246 ? -15.734 24.609 1.881 1 94.62 246 ILE B CA 1
ATOM 5025 C C . ILE B 1 246 ? -16.203 25.672 0.905 1 94.62 246 ILE B C 1
ATOM 5027 O O . ILE B 1 246 ? -16.297 25.438 -0.301 1 94.62 246 ILE B O 1
ATOM 5031 N N . GLN B 1 247 ? -16.469 26.797 1.425 1 89.75 247 GLN B N 1
ATOM 5032 C CA . GLN B 1 247 ? -16.969 27.906 0.606 1 89.75 247 GLN B CA 1
ATOM 5033 C C . GLN B 1 247 ? -15.828 28.547 -0.195 1 89.75 247 GLN B C 1
ATOM 5035 O O . GLN B 1 247 ? -14.672 28.516 0.225 1 89.75 247 GLN B O 1
ATOM 5040 N N . PRO B 1 248 ? -16.172 29.047 -1.394 1 89.25 248 PRO B N 1
ATOM 5041 C CA . PRO B 1 248 ? -15.141 29.75 -2.156 1 89.25 248 PRO B CA 1
ATOM 5042 C C . PRO B 1 248 ? -14.531 30.922 -1.381 1 89.25 248 PRO B C 1
ATOM 5044 O O . PRO B 1 248 ? -15.195 31.516 -0.53 1 89.25 248 PRO B O 1
ATOM 5047 N N . TYR B 1 249 ? -13.352 31.172 -1.692 1 89 249 TYR B N 1
ATOM 5048 C CA . TYR B 1 249 ? -12.68 32.281 -1.018 1 89 249 TYR B CA 1
ATOM 5049 C C . TYR B 1 249 ? -13.398 33.594 -1.267 1 89 249 TYR B C 1
ATOM 5051 O O . TYR B 1 249 ? -13.984 33.812 -2.332 1 89 249 TYR B O 1
ATOM 5059 N N . GLY B 1 250 ? -13.242 34.656 -0.472 1 76.44 250 GLY B N 1
ATOM 5060 C CA . GLY B 1 250 ? -13.844 35.969 -0.574 1 76.44 250 GLY B CA 1
ATOM 5061 C C . GLY B 1 250 ? -15.273 36.031 -0.054 1 76.44 250 GLY B C 1
ATOM 5062 O O . GLY B 1 250 ? -15.867 37.094 0.057 1 76.44 250 GLY B O 1
ATOM 5063 N N . GLY B 1 251 ? -15.719 35.062 0.622 1 59.72 251 GLY B N 1
ATOM 5064 C CA . GLY B 1 251 ? -17.016 35.062 1.286 1 59.72 251 GLY B CA 1
ATOM 5065 C C . GLY B 1 251 ? -18.172 35.312 0.333 1 59.72 251 GLY B C 1
ATOM 5066 O O . GLY B 1 251 ? -17.969 35.406 -0.877 1 59.72 251 GLY B O 1
ATOM 5067 N N . VAL B 1 252 ? -19.562 35.312 0.768 1 46.5 252 VAL B N 1
ATOM 5068 C CA . VAL B 1 252 ? -20.859 35.594 0.15 1 46.5 252 VAL B CA 1
ATOM 5069 C C . VAL B 1 252 ? -20.797 36.906 -0.621 1 46.5 252 VAL B C 1
ATOM 5071 O O . VAL B 1 252 ? -21.812 37.375 -1.14 1 46.5 252 VAL B O 1
ATOM 5074 N N . ASP B 1 253 ? -19.922 37.812 -0.568 1 40.69 253 ASP B N 1
ATOM 5075 C CA . ASP B 1 253 ? -20.188 38.875 -1.531 1 40.69 253 ASP B CA 1
ATOM 5076 C C . ASP B 1 253 ? -20 38.375 -2.963 1 40.69 253 ASP B C 1
ATOM 5078 O O . ASP B 1 253 ? -18.969 37.781 -3.283 1 40.69 253 ASP B O 1
ATOM 5082 N N . GLY B 1 254 ? -21.047 38.219 -3.838 1 36.84 254 GLY B N 1
ATOM 5083 C CA . GLY B 1 254 ? -21.375 37.594 -5.113 1 36.84 254 GLY B CA 1
ATOM 5084 C C . GLY B 1 254 ? -20.328 37.844 -6.188 1 36.84 254 GLY B C 1
ATOM 5085 O O . GLY B 1 254 ? -20.609 37.656 -7.375 1 36.84 254 GLY B O 1
ATOM 5086 N N . GLN B 1 255 ? -19.406 38.875 -6.203 1 33.69 255 GLN B N 1
ATOM 5087 C CA . GLN B 1 255 ? -18.969 39.062 -7.582 1 33.69 255 GLN B CA 1
ATOM 5088 C C . GLN B 1 255 ? -18.172 37.875 -8.078 1 33.69 255 GLN B C 1
ATOM 5090 O O . GLN B 1 255 ? -17.234 37.438 -7.406 1 33.69 255 GLN B O 1
ATOM 5095 N N . GLN B 1 256 ? -18.719 37.062 -8.898 1 34.41 256 GLN B N 1
ATOM 5096 C CA . GLN B 1 256 ? -18.156 36 -9.719 1 34.41 256 GLN B CA 1
ATOM 5097 C C . GLN B 1 256 ? -16.812 36.406 -10.305 1 34.41 256 GLN B C 1
ATOM 5099 O O . GLN B 1 256 ? -16.734 37.344 -11.109 1 34.41 256 GLN B O 1
ATOM 5104 N N . MET B 1 257 ? -15.766 36.625 -9.68 1 33.34 257 MET B N 1
ATOM 5105 C CA . MET B 1 257 ? -14.602 36.938 -10.492 1 33.34 257 MET B CA 1
ATOM 5106 C C . MET B 1 257 ? -14.461 35.969 -11.664 1 33.34 257 MET B C 1
ATOM 5108 O O . MET B 1 257 ? -14.688 34.781 -11.508 1 33.34 257 MET B O 1
ATOM 5112 N N . PRO B 1 258 ? -14.273 36.5 -12.93 1 30.44 258 PRO B N 1
ATOM 5113 C CA . PRO B 1 258 ? -14.094 35.75 -14.172 1 30.44 258 PRO B CA 1
ATOM 5114 C C . PRO B 1 258 ? -13.023 34.656 -14.047 1 30.44 258 PRO B C 1
ATOM 5116 O O . PRO B 1 258 ? -12.07 34.812 -13.281 1 30.44 258 PRO B O 1
ATOM 5119 N N . GLN B 1 259 ? -13.352 33.469 -14.258 1 29.41 259 GLN B N 1
ATOM 5120 C CA . GLN B 1 259 ? -12.461 32.344 -14.477 1 29.41 259 GLN B CA 1
ATOM 5121 C C . GLN B 1 259 ? -11.273 32.719 -15.352 1 29.41 259 GLN B C 1
ATOM 5123 O O . GLN B 1 259 ? -11.438 33.406 -16.359 1 29.41 259 GLN B O 1
ATOM 5128 N N . SER B 1 260 ? -10.156 33.062 -14.805 1 30.03 260 SER B N 1
ATOM 5129 C CA . SER B 1 260 ? -9.039 33.25 -15.727 1 30.03 260 SER B CA 1
ATOM 5130 C C . SER B 1 260 ? -9.109 32.281 -16.906 1 30.03 260 SER B C 1
ATOM 5132 O O . SER B 1 260 ? -9.516 31.141 -16.734 1 30.03 260 SER B O 1
ATOM 5134 N N . PRO B 1 261 ? -9.188 32.812 -18.188 1 28.16 261 PRO B N 1
ATOM 5135 C CA . PRO B 1 261 ? -9.266 32.031 -19.422 1 28.16 261 PRO B CA 1
ATOM 5136 C C . PRO B 1 261 ? -8.32 30.844 -19.422 1 28.16 261 PRO B C 1
ATOM 5138 O O . PRO B 1 261 ? -7.195 30.938 -18.922 1 28.16 261 PRO B O 1
ATOM 5141 N N . SER B 1 262 ? -8.844 29.719 -19.312 1 28.94 262 SER B N 1
ATOM 5142 C CA . SER B 1 262 ? -8.164 28.453 -19.625 1 28.94 262 SER B CA 1
ATOM 5143 C C . SER B 1 262 ? -7.336 28.594 -20.906 1 28.94 262 SER B C 1
ATOM 5145 O O . SER B 1 262 ? -7.832 29.047 -21.938 1 28.94 262 SER B O 1
ATOM 5147 N N . SER B 1 263 ? -6.105 29.047 -20.891 1 28.03 263 SER B N 1
ATOM 5148 C CA . SER B 1 263 ? -5.316 28.859 -22.109 1 28.03 263 SER B CA 1
ATOM 5149 C C . SER B 1 263 ? -5.703 27.578 -22.828 1 28.03 263 SER B C 1
ATOM 5151 O O . SER B 1 263 ? -5.637 26.484 -22.25 1 28.03 263 SER B O 1
ATOM 5153 N N . LEU B 1 264 ? -6.578 27.656 -23.859 1 24.84 264 LEU B N 1
ATOM 5154 C CA . LEU B 1 264 ? -7.102 26.781 -24.906 1 24.84 264 LEU B CA 1
ATOM 5155 C C . LEU B 1 264 ? -5.98 25.953 -25.531 1 24.84 264 LEU B C 1
ATOM 5157 O O . LEU B 1 264 ? -5.215 26.453 -26.344 1 24.84 264 LEU B O 1
ATOM 5161 N N . ASN B 1 265 ? -5.059 25.281 -24.906 1 24.58 265 ASN B N 1
ATOM 5162 C CA . ASN B 1 265 ? -4.324 24.438 -25.844 1 24.58 265 ASN B CA 1
ATOM 5163 C C . ASN B 1 265 ? -5.266 23.672 -26.766 1 24.58 265 ASN B C 1
ATOM 5165 O O . ASN B 1 265 ? -6.312 23.188 -26.328 1 24.58 265 ASN B O 1
ATOM 5169 N N . ASN B 1 266 ? -5.355 23.969 -28.047 1 23.64 266 ASN B N 1
ATOM 5170 C CA . ASN B 1 266 ? -5.965 23.438 -29.266 1 23.64 266 ASN B CA 1
ATOM 5171 C C . ASN B 1 266 ? -5.926 21.922 -29.312 1 23.64 266 ASN B C 1
ATOM 5173 O O . ASN B 1 266 ? -4.949 21.328 -29.781 1 23.64 266 ASN B O 1
ATOM 5177 N N . VAL B 1 267 ? -6.25 21.203 -28.25 1 24.27 267 VAL B N 1
ATOM 5178 C CA . VAL B 1 267 ? -6.289 19.781 -28.531 1 24.27 267 VAL B CA 1
ATOM 5179 C C . VAL B 1 267 ? -7.227 19.516 -29.719 1 24.27 267 VAL B C 1
ATOM 5181 O O . VAL B 1 267 ? -8.289 20.125 -29.812 1 24.27 267 VAL B O 1
ATOM 5184 N N . ASP B 1 268 ? -6.656 19.094 -30.797 1 23.61 268 ASP B N 1
ATOM 5185 C CA . ASP B 1 268 ? -7.262 18.641 -32.062 1 23.61 268 ASP B CA 1
ATOM 5186 C C . ASP B 1 268 ? -8.531 17.844 -31.781 1 23.61 268 ASP B C 1
ATOM 5188 O O . ASP B 1 268 ? -8.727 17.328 -30.688 1 23.61 268 ASP B O 1
ATOM 5192 N N . PRO B 1 269 ? -9.297 17.562 -32.875 1 23.53 269 PRO B N 1
ATOM 5193 C CA . PRO B 1 269 ? -10.656 17.078 -33.156 1 23.53 269 PRO B CA 1
ATOM 5194 C C . PRO B 1 269 ? -10.984 15.789 -32.406 1 23.53 269 PRO B C 1
ATOM 5196 O O . PRO B 1 269 ? -10.078 15.086 -31.938 1 23.53 269 PRO B O 1
ATOM 5199 N N . THR B 1 270 ? -12.297 15.508 -32.219 1 23.44 270 THR B N 1
ATOM 5200 C CA . THR B 1 270 ? -13.336 14.641 -31.703 1 23.44 270 THR B CA 1
ATOM 5201 C C . THR B 1 270 ? -13.141 13.203 -32.188 1 23.44 270 THR B C 1
ATOM 5203 O O . THR B 1 270 ? -13.375 12.898 -33.344 1 23.44 270 THR B O 1
ATOM 5206 N N . LEU B 1 271 ? -11.945 12.562 -32.031 1 22.17 271 LEU B N 1
ATOM 5207 C CA . LEU B 1 271 ? -12.086 11.289 -32.75 1 22.17 271 LEU B CA 1
ATOM 5208 C C . LEU B 1 271 ? -13.344 10.555 -32.281 1 22.17 271 LEU B C 1
ATOM 5210 O O . LEU B 1 271 ? -13.703 10.602 -31.094 1 22.17 271 LEU B O 1
ATOM 5214 N N . PRO B 1 272 ? -14.328 10.32 -33.156 1 24 272 PRO B N 1
ATOM 5215 C CA . PRO B 1 272 ? -15.648 9.711 -32.969 1 24 272 PRO B CA 1
ATOM 5216 C C . PRO B 1 272 ? -15.594 8.438 -32.125 1 24 272 PRO B C 1
ATOM 5218 O O . PRO B 1 272 ? -14.57 7.754 -32.094 1 24 272 PRO B O 1
ATOM 5221 N N . PRO B 1 273 ? -16.234 8.508 -30.969 1 26.06 273 PRO B N 1
ATOM 5222 C CA . PRO B 1 273 ? -16.406 7.34 -30.094 1 26.06 273 PRO B CA 1
ATOM 5223 C C . PRO B 1 273 ? -16.781 6.074 -30.859 1 26.06 273 PRO B C 1
ATOM 5225 O O . PRO B 1 273 ? -17.562 6.137 -31.812 1 26.06 273 PRO B O 1
ATOM 5228 N N . PRO B 1 274 ? -15.852 5.23 -31.234 1 22.8 274 PRO B N 1
ATOM 5229 C CA . PRO B 1 274 ? -16.359 4.109 -32.031 1 22.8 274 PRO B CA 1
ATOM 5230 C C . PRO B 1 274 ? -17.625 3.498 -31.453 1 22.8 274 PRO B C 1
ATOM 5232 O O . PRO B 1 274 ? -17.844 3.557 -30.234 1 22.8 274 PRO B O 1
ATOM 5235 N N . THR B 1 275 ? -18.781 3.584 -32.125 1 22.03 275 THR B N 1
ATOM 5236 C CA . THR B 1 275 ? -20.125 3.041 -32 1 22.03 275 THR B CA 1
ATOM 5237 C C . THR B 1 275 ? -20.094 1.547 -31.688 1 22.03 275 THR B C 1
ATOM 5239 O O . THR B 1 275 ? -19.828 0.731 -32.594 1 22.03 275 THR B O 1
ATOM 5242 N N . ILE B 1 276 ? -19.188 1.014 -30.828 1 21.14 276 ILE B N 1
ATOM 5243 C CA . ILE B 1 276 ? -19.406 -0.428 -30.844 1 21.14 276 ILE B CA 1
ATOM 5244 C C . ILE B 1 276 ? -20.844 -0.734 -30.453 1 21.14 276 ILE B C 1
ATOM 5246 O O . ILE B 1 276 ? -21.312 -0.303 -29.391 1 21.14 276 ILE B O 1
ATOM 5250 N N . GLU B 1 277 ? -21.844 -0.976 -31.344 1 20.34 277 GLU B N 1
ATOM 5251 C CA . GLU B 1 277 ? -23.25 -1.328 -31.453 1 20.34 277 GLU B CA 1
ATOM 5252 C C . GLU B 1 277 ? -23.594 -2.529 -30.578 1 20.34 277 GLU B C 1
ATOM 5254 O O . GLU B 1 277 ? -24.766 -2.775 -30.281 1 20.34 277 GLU B O 1
ATOM 5259 N N . GLY B 1 278 ? -22.766 -3.504 -30.266 1 19.83 278 GLY B N 1
ATOM 5260 C CA . GLY B 1 278 ? -23.547 -4.727 -30.344 1 19.83 278 GLY B CA 1
ATOM 5261 C C . GLY B 1 278 ? -24.656 -4.789 -29.297 1 19.83 278 GLY B C 1
ATOM 5262 O O . GLY B 1 278 ? -24.594 -4.102 -28.281 1 19.83 278 GLY B O 1
ATOM 5263 N N . ASP B 1 279 ? -25.922 -5.227 -29.594 1 19.52 279 ASP B N 1
ATOM 5264 C CA . ASP B 1 279 ? -27.328 -5.363 -29.234 1 19.52 279 ASP B CA 1
ATOM 5265 C C . ASP B 1 279 ? -27.5 -6.176 -27.953 1 19.52 279 ASP B C 1
ATOM 5267 O O . ASP B 1 279 ? -28.469 -5.988 -27.203 1 19.52 279 ASP B O 1
ATOM 5271 N N . ASP B 1 280 ? -26.844 -7.348 -27.719 1 20.38 280 ASP B N 1
ATOM 5272 C CA . ASP B 1 280 ? -27.812 -8.383 -27.375 1 20.38 280 ASP B CA 1
ATOM 5273 C C . ASP B 1 280 ? -28.406 -8.141 -25.984 1 20.38 280 ASP B C 1
ATOM 5275 O O . ASP B 1 280 ? -27.672 -7.762 -25.047 1 20.38 280 ASP B O 1
ATOM 5279 N N . LYS B 1 281 ? -29.781 -8.055 -25.766 1 21.52 281 LYS B N 1
ATOM 5280 C CA . LYS B 1 281 ? -30.891 -7.855 -24.828 1 21.52 281 LYS B CA 1
ATOM 5281 C C . LYS B 1 281 ? -30.859 -8.898 -23.719 1 21.52 281 LYS B C 1
ATOM 5283 O O . LYS B 1 281 ? -31.812 -9.008 -22.938 1 21.52 281 LYS B O 1
ATOM 5288 N N . ASP B 1 282 ? -29.984 -9.852 -23.516 1 20.58 282 ASP B N 1
ATOM 5289 C CA . ASP B 1 282 ? -30.625 -10.953 -22.812 1 20.58 282 ASP B CA 1
ATOM 5290 C C . ASP B 1 282 ? -31.109 -10.523 -21.438 1 20.58 282 ASP B C 1
ATOM 5292 O O . ASP B 1 282 ? -30.359 -9.906 -20.672 1 20.58 282 ASP B O 1
ATOM 5296 N N . ASP B 1 283 ? -32.5 -10.461 -21.141 1 21.25 283 ASP B N 1
ATOM 5297 C CA . ASP B 1 283 ? -33.562 -10.047 -20.234 1 21.25 283 ASP B CA 1
ATOM 5298 C C . ASP B 1 283 ? -33.406 -10.703 -18.859 1 21.25 283 ASP B C 1
ATOM 5300 O O . ASP B 1 283 ? -34.156 -10.422 -17.938 1 21.25 283 ASP B O 1
ATOM 5304 N N . SER B 1 284 ? -32.938 -11.984 -18.656 1 23.81 284 SER B N 1
ATOM 5305 C CA . SER B 1 284 ? -33.781 -12.711 -17.719 1 23.81 284 SER B CA 1
ATOM 5306 C C . SER B 1 284 ? -33.656 -12.117 -16.312 1 23.81 284 SER B C 1
ATOM 5308 O O . SER B 1 284 ? -32.562 -11.891 -15.805 1 23.81 284 SER B O 1
ATOM 5310 N N . PRO B 1 285 ? -34.844 -11.555 -15.75 1 24.88 285 PRO B N 1
ATOM 5311 C CA . PRO B 1 285 ? -35.156 -10.859 -14.5 1 24.88 285 PRO B CA 1
ATOM 5312 C C . PRO B 1 285 ? -34.844 -11.703 -13.266 1 24.88 285 PRO B C 1
ATOM 5314 O O . PRO B 1 285 ? -35.219 -11.328 -12.156 1 24.88 285 PRO B O 1
ATOM 5317 N N . VAL B 1 286 ? -34.094 -12.797 -13.242 1 24.81 286 VAL B N 1
ATOM 5318 C CA . VAL B 1 286 ? -34.406 -13.672 -12.125 1 24.81 286 VAL B CA 1
ATOM 5319 C C . VAL B 1 286 ? -34.281 -12.906 -10.805 1 24.81 286 VAL B C 1
ATOM 5321 O O . VAL B 1 286 ? -33.281 -12.266 -10.547 1 24.81 286 VAL B O 1
ATOM 5324 N N . ASP B 1 287 ? -35.469 -12.57 -10.172 1 23.38 287 ASP B N 1
ATOM 5325 C CA . ASP B 1 287 ? -35.906 -12 -8.906 1 23.38 287 ASP B CA 1
ATOM 5326 C C . ASP B 1 287 ? -35.188 -12.633 -7.723 1 23.38 287 ASP B C 1
ATOM 5328 O O . ASP B 1 287 ? -35.562 -13.727 -7.273 1 23.38 287 ASP B O 1
ATOM 5332 N N . THR B 1 288 ? -34 -13.023 -7.781 1 26.2 288 THR B N 1
ATOM 5333 C CA . THR B 1 288 ? -33.594 -13.781 -6.602 1 26.2 288 THR B CA 1
ATOM 5334 C C . THR B 1 288 ? -33.906 -13 -5.328 1 26.2 288 THR B C 1
ATOM 5336 O O . THR B 1 288 ? -33.594 -11.812 -5.234 1 26.2 288 THR B O 1
ATOM 5339 N N . PRO B 1 289 ? -34.844 -13.531 -4.387 1 27.38 289 PRO B N 1
ATOM 5340 C CA . PRO B 1 289 ? -35.375 -12.969 -3.148 1 27.38 289 PRO B CA 1
ATOM 5341 C C . PRO B 1 289 ? -34.344 -12.195 -2.34 1 27.38 289 PRO B C 1
ATOM 5343 O O . PRO B 1 289 ? -33.156 -12.398 -2.52 1 27.38 289 PRO B O 1
ATOM 5346 N N . ASN B 1 290 ? -34.969 -11.234 -1.574 1 25.33 290 ASN B N 1
ATOM 5347 C CA . ASN B 1 290 ? -34.5 -10.156 -0.703 1 25.33 290 ASN B CA 1
ATOM 5348 C C . ASN B 1 290 ? -33.625 -10.688 0.422 1 25.33 290 ASN B C 1
ATOM 5350 O O . ASN B 1 290 ? -34.094 -11.016 1.504 1 25.33 290 ASN B O 1
ATOM 5354 N N . ARG B 1 291 ? -32.875 -11.766 0.177 1 27.16 291 ARG B N 1
ATOM 5355 C CA . ARG B 1 291 ? -32.156 -12.273 1.336 1 27.16 291 ARG B CA 1
ATOM 5356 C C . ARG B 1 291 ? -31.562 -11.141 2.15 1 27.16 291 ARG B C 1
ATOM 5358 O O . ARG B 1 291 ? -30.953 -10.227 1.593 1 27.16 291 ARG B O 1
ATOM 5365 N N . ASN B 1 292 ? -32.25 -10.836 3.297 1 24.92 292 ASN B N 1
ATOM 5366 C CA . ASN B 1 292 ? -31.859 -9.961 4.395 1 24.92 292 ASN B CA 1
ATOM 5367 C C . ASN B 1 292 ? -30.344 -9.922 4.578 1 24.92 292 ASN B C 1
ATOM 5369 O O . ASN B 1 292 ? -29.797 -10.734 5.316 1 24.92 292 ASN B O 1
ATOM 5373 N N . ALA B 1 293 ? -29.656 -9.945 3.576 1 28.81 293 ALA B N 1
ATOM 5374 C CA . ALA B 1 293 ? -28.203 -9.844 3.381 1 28.81 293 ALA B CA 1
ATOM 5375 C C . ALA B 1 293 ? -27.609 -8.781 4.293 1 28.81 293 ALA B C 1
ATOM 5377 O O . ALA B 1 293 ? -27.875 -7.59 4.129 1 28.81 293 ALA B O 1
ATOM 5378 N N . GLU B 1 294 ? -27.547 -8.984 5.613 1 28.92 294 GLU B N 1
ATOM 5379 C CA . GLU B 1 294 ? -26.781 -8.164 6.547 1 28.92 294 GLU B CA 1
ATOM 5380 C C . GLU B 1 294 ? -25.578 -7.531 5.863 1 28.92 294 GLU B C 1
ATOM 5382 O O . GLU B 1 294 ? -24.734 -8.234 5.297 1 28.92 294 GLU B O 1
ATOM 5387 N N . LYS B 1 295 ? -25.656 -6.461 5.348 1 33.66 295 LYS B N 1
ATOM 5388 C CA . LYS B 1 295 ? -24.797 -5.445 4.734 1 33.66 295 LYS B CA 1
ATOM 5389 C C . LYS B 1 295 ? -23.406 -5.441 5.371 1 33.66 295 LYS B C 1
ATOM 5391 O O . LYS B 1 295 ? -23.234 -4.973 6.496 1 33.66 295 LYS B O 1
ATOM 5396 N N . GLY B 1 296 ? -22.734 -6.484 5.434 1 33 296 GLY B N 1
ATOM 5397 C CA . GLY B 1 296 ? -21.328 -6.469 5.82 1 33 296 GLY B CA 1
ATOM 5398 C C . GLY B 1 296 ? -20.656 -5.129 5.586 1 33 296 GLY B C 1
ATOM 5399 O O . GLY B 1 296 ? -20.828 -4.527 4.523 1 33 296 GLY B O 1
ATOM 5400 N N . TRP B 1 297 ? -20.391 -4.258 6.641 1 40.62 297 TRP B N 1
ATOM 5401 C CA . TRP B 1 297 ? -19.766 -2.953 6.844 1 40.62 297 TRP B CA 1
ATOM 5402 C C . TRP B 1 297 ? -18.531 -2.797 5.961 1 40.62 297 TRP B C 1
ATOM 5404 O O . TRP B 1 297 ? -17.562 -3.541 6.105 1 40.62 297 TRP B O 1
ATOM 5414 N N . SER B 1 298 ? -18.547 -2.713 4.742 1 50.28 298 SER B N 1
ATOM 5415 C CA . SER B 1 298 ? -17.359 -2.467 3.938 1 50.28 298 SER B CA 1
ATOM 5416 C C . SER B 1 298 ? -16.609 -1.219 4.41 1 50.28 298 SER B C 1
ATOM 5418 O O . SER B 1 298 ? -17.219 -0.163 4.598 1 50.28 298 SER B O 1
ATOM 5420 N N . LEU B 1 299 ? -15.609 -1.351 5.25 1 54.09 299 LEU B N 1
ATOM 5421 C CA . LEU B 1 299 ? -14.75 -0.234 5.617 1 54.09 299 LEU B CA 1
ATOM 5422 C C . LEU B 1 299 ? -14.742 0.83 4.523 1 54.09 299 LEU B C 1
ATOM 5424 O O . LEU B 1 299 ? -14.766 2.027 4.816 1 54.09 299 LEU B O 1
ATOM 5428 N N . TRP B 1 300 ? -14.914 0.242 3.395 1 57.34 300 TRP B N 1
ATOM 5429 C CA . TRP B 1 300 ? -14.875 1.175 2.273 1 57.34 300 TRP B CA 1
ATOM 5430 C C . TRP B 1 300 ? -16.141 2.029 2.236 1 57.34 300 TRP B C 1
ATOM 5432 O O . TRP B 1 300 ? -16.078 3.238 2.008 1 57.34 300 TRP B O 1
ATOM 5442 N N . ASP B 1 301 ? -17.172 1.36 2.43 1 56.03 301 ASP B N 1
ATOM 5443 C CA . ASP B 1 301 ? -18.438 2.082 2.43 1 56.03 301 ASP B CA 1
ATOM 5444 C C . ASP B 1 301 ? -18.484 3.115 3.553 1 56.03 301 ASP B C 1
ATOM 5446 O O . ASP B 1 301 ? -19.109 4.168 3.412 1 56.03 301 ASP B O 1
ATOM 5450 N N . LEU B 1 302 ? -17.812 2.771 4.551 1 52.56 302 LEU B N 1
ATOM 5451 C CA . LEU B 1 302 ? -17.797 3.668 5.703 1 52.56 302 LEU B CA 1
ATOM 5452 C C . LEU B 1 302 ? -16.938 4.895 5.422 1 52.56 302 LEU B C 1
ATOM 5454 O O . LEU B 1 302 ? -17.328 6.02 5.73 1 52.56 302 LEU B O 1
ATOM 5458 N N . VAL B 1 303 ? -15.898 4.523 4.832 1 56.56 303 VAL B N 1
ATOM 5459 C CA . VAL B 1 303 ? -14.914 5.605 4.758 1 56.56 303 VAL B CA 1
ATOM 5460 C C . VAL B 1 303 ? -15.086 6.367 3.445 1 56.56 303 VAL B C 1
ATOM 5462 O O . VAL B 1 303 ? -14.75 7.551 3.359 1 56.56 303 VAL B O 1
ATOM 5465 N N . ARG B 1 304 ? -15.648 5.605 2.35 1 54.72 304 ARG B N 1
ATOM 5466 C CA . ARG B 1 304 ? -15.867 6.293 1.08 1 54.72 304 ARG B CA 1
ATOM 5467 C C . ARG B 1 304 ? -17.359 6.535 0.837 1 54.72 304 ARG B C 1
ATOM 5469 O O . ARG B 1 304 ? -17.75 6.996 -0.235 1 54.72 304 ARG B O 1
ATOM 5476 N N . GLY B 1 305 ? -18.266 6.039 1.596 1 46.31 305 GLY B N 1
ATOM 5477 C CA . GLY B 1 305 ? -19.703 6.086 1.397 1 46.31 305 GLY B CA 1
ATOM 5478 C C . GLY B 1 305 ? -20.141 7.168 0.426 1 46.31 305 GLY B C 1
ATOM 5479 O O . GLY B 1 305 ? -21.156 7.027 -0.253 1 46.31 305 GLY B O 1
ATOM 5480 N N . GLY B 1 306 ? -19.594 8.305 0.454 1 44.28 30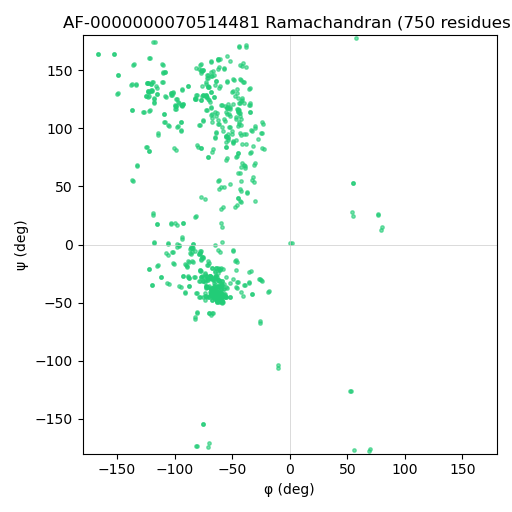6 GLY B N 1
ATOM 5481 C CA . GLY B 1 306 ? -20.141 9.352 -0.406 1 44.28 306 GLY B CA 1
ATOM 5482 C C . GLY B 1 306 ? -19.562 9.32 -1.81 1 44.28 306 GLY B C 1
ATOM 5483 O O . GLY B 1 306 ? -19.859 10.195 -2.625 1 44.28 306 GLY B O 1
ATOM 5484 N N . TRP B 1 307 ? -18.656 8.461 -2.059 1 40.31 307 TRP B N 1
ATOM 5485 C CA . TRP B 1 307 ? -18.062 8.523 -3.391 1 40.31 307 TRP B CA 1
ATOM 5486 C C . TRP B 1 307 ? -18.984 7.898 -4.426 1 40.31 307 TRP B C 1
ATOM 5488 O O . TRP B 1 307 ? -18.594 7.66 -5.566 1 40.31 307 TRP B O 1
ATOM 5498 N N . ALA B 1 308 ? -19.906 7.059 -4.148 1 38 308 ALA B N 1
ATOM 5499 C CA . ALA B 1 308 ? -20.797 6.699 -5.258 1 38 308 ALA B CA 1
ATOM 5500 C C . ALA B 1 308 ? -21.25 7.941 -6.02 1 38 308 ALA B C 1
ATOM 5502 O O . ALA B 1 308 ? -22.016 8.758 -5.492 1 38 308 ALA B O 1
ATOM 5503 N N . VAL B 1 309 ? -20.438 8.461 -6.781 1 33.25 309 VAL B N 1
ATOM 5504 C CA . VAL B 1 309 ? -21.078 9.312 -7.785 1 33.25 309 VAL B CA 1
ATOM 5505 C C . VAL B 1 309 ? -22.438 8.734 -8.172 1 33.25 309 VAL B C 1
ATOM 5507 O O . VAL B 1 309 ? -22.516 7.656 -8.766 1 33.25 309 VAL B O 1
ATOM 5510 N N . LYS B 1 310 ? -23.516 8.836 -7.535 1 33.41 310 LYS B N 1
ATOM 5511 C CA . LYS B 1 310 ? -24.812 8.875 -8.227 1 33.41 310 LYS B CA 1
ATOM 5512 C C . LYS B 1 310 ? -24.672 9.523 -9.602 1 33.41 310 LYS B C 1
ATOM 5514 O O . LYS B 1 310 ? -24.5 10.742 -9.703 1 33.41 310 LYS B O 1
ATOM 5519 N N . GLU B 1 311 ? -24.047 9.008 -10.555 1 34.34 311 GLU B N 1
ATOM 5520 C CA . GLU B 1 311 ? -24.453 9.578 -11.828 1 34.34 311 GLU B CA 1
ATOM 5521 C C . GLU B 1 311 ? -25.875 10.133 -11.758 1 34.34 311 GLU B C 1
ATOM 5523 O O . GLU B 1 311 ? -26.281 10.953 -12.586 1 34.34 311 GLU B O 1
ATOM 5528 N N . GLY B 1 312 ? -26.859 9.086 -11.555 1 32.81 312 GLY B N 1
ATOM 5529 C CA . GLY B 1 312 ? -28.172 9.648 -11.82 1 32.81 312 GLY B CA 1
ATOM 5530 C C . GLY B 1 312 ? -28.547 10.773 -10.867 1 32.81 312 GLY B C 1
ATOM 5531 O O . GLY B 1 312 ? -27.891 10.969 -9.844 1 32.81 312 GLY B O 1
ATOM 5532 N N . PRO B 1 313 ? -29.359 11.688 -11.344 1 32.06 313 PRO B N 1
ATOM 5533 C CA . PRO B 1 313 ? -30.062 12.75 -10.617 1 32.06 313 PRO B CA 1
ATOM 5534 C C . PRO B 1 313 ? -30.469 12.328 -9.203 1 32.06 313 PRO B C 1
ATOM 5536 O O . PRO B 1 313 ? -31.234 13.031 -8.547 1 32.06 313 PRO B O 1
ATOM 5539 N N . SER B 1 314 ? -30.578 11.008 -9.008 1 31.75 314 SER B N 1
ATOM 5540 C CA . SER B 1 314 ? -31.344 10.852 -7.777 1 31.75 314 SER B CA 1
ATOM 5541 C C . SER B 1 314 ? -30.562 11.352 -6.57 1 31.75 314 SER B C 1
ATOM 5543 O O . SER B 1 314 ? -29.5 10.82 -6.254 1 31.75 314 SER B O 1
ATOM 5545 N N . SER B 1 315 ? -30.562 12.625 -6.316 1 32.5 315 SER B N 1
ATOM 5546 C CA . SER B 1 315 ? -30.359 13.328 -5.055 1 32.5 315 SER B CA 1
ATOM 5547 C C . SER B 1 315 ? -30.703 12.445 -3.861 1 32.5 315 SER B C 1
ATOM 5549 O O . SER B 1 315 ? -31.75 11.812 -3.834 1 32.5 315 SER B O 1
ATOM 5551 N N . PRO B 1 316 ? -29.875 11.75 -3.182 1 35.66 316 PRO B N 1
ATOM 5552 C CA . PRO B 1 316 ? -30.562 11.289 -1.979 1 35.66 316 PRO B CA 1
ATOM 5553 C C . PRO B 1 316 ? -31.641 12.266 -1.506 1 35.66 316 PRO B C 1
ATOM 5555 O O . PRO B 1 316 ? -31.453 13.484 -1.6 1 35.66 316 PRO B O 1
ATOM 5558 N N . THR B 1 317 ? -32.875 12.062 -1.771 1 33.81 317 THR B N 1
ATOM 5559 C CA . THR B 1 317 ? -33.938 12.797 -1.072 1 33.81 317 THR B CA 1
ATOM 5560 C C . THR B 1 317 ? -33.531 13.07 0.374 1 33.81 317 THR B C 1
ATOM 5562 O O . THR B 1 317 ? -33 12.188 1.057 1 33.81 317 THR B O 1
ATOM 5565 N N . PRO B 1 318 ? -33.312 14.328 0.819 1 37.03 318 PRO B N 1
ATOM 5566 C CA . PRO B 1 318 ? -33.156 14.859 2.18 1 37.03 318 PRO B CA 1
ATOM 5567 C C . PRO B 1 318 ? -33.875 13.992 3.217 1 37.03 318 PRO B C 1
ATOM 5569 O O . PRO B 1 318 ? -33.594 14.102 4.414 1 37.03 318 PRO B O 1
ATOM 5572 N N . ASP B 1 319 ? -34.969 13.312 2.855 1 37.78 319 ASP B N 1
ATOM 5573 C CA . ASP B 1 319 ? -35.969 12.898 3.834 1 37.78 319 ASP B CA 1
ATOM 5574 C C . ASP B 1 319 ? -35.438 11.734 4.68 1 37.78 319 ASP B C 1
ATOM 5576 O O . ASP B 1 319 ? -35.906 11.523 5.801 1 37.78 319 ASP B O 1
ATOM 5580 N N . SER B 1 320 ? -34.812 10.578 4.145 1 40.41 320 SER B N 1
ATOM 5581 C CA . SER B 1 320 ? -34.75 9.406 5.004 1 40.41 320 SER B CA 1
ATOM 5582 C C . SER B 1 320 ? -33.438 9.359 5.777 1 40.41 320 SER B C 1
ATOM 5584 O O . SER B 1 320 ? -32.844 8.289 5.953 1 40.41 320 SER B O 1
ATOM 5586 N N . ASN B 1 321 ? -32.562 10.359 5.738 1 45.5 321 ASN B N 1
ATOM 5587 C CA . ASN B 1 321 ? -31.453 10.281 6.695 1 45.5 321 ASN B CA 1
ATOM 5588 C C . ASN B 1 321 ? -31.953 10.148 8.125 1 45.5 321 ASN B C 1
ATOM 5590 O O . ASN B 1 321 ? -32.656 11.047 8.633 1 45.5 321 ASN B O 1
ATOM 5594 N N . PRO B 1 322 ? -32.188 9.047 8.648 1 53.06 322 PRO B N 1
ATOM 5595 C CA . PRO B 1 322 ? -32.625 9.078 10.047 1 53.06 322 PRO B CA 1
ATOM 5596 C C . PRO B 1 322 ? -31.844 10.086 10.883 1 53.06 322 PRO B C 1
ATOM 5598 O O . PRO B 1 322 ? -30.656 10.344 10.617 1 53.06 322 PRO B O 1
ATOM 5601 N N . PRO B 1 323 ? -32.531 11.039 11.555 1 58.34 323 PRO B N 1
ATOM 5602 C CA . PRO B 1 323 ? -31.906 12.031 12.43 1 58.34 323 PRO B CA 1
ATOM 5603 C C . PRO B 1 323 ? -30.844 11.422 13.352 1 58.34 323 PRO B C 1
ATOM 5605 O O . PRO B 1 323 ? -31.047 10.328 13.891 1 58.34 323 PRO B O 1
ATOM 5608 N N . ILE B 1 324 ? -29.562 11.836 13.086 1 69.38 324 ILE B N 1
ATOM 5609 C CA . ILE B 1 324 ? -28.531 11.492 14.07 1 69.38 324 ILE B CA 1
ATOM 5610 C C . ILE B 1 324 ? -29.062 11.773 15.477 1 69.38 324 ILE B C 1
ATOM 5612 O O . ILE B 1 324 ? -29.547 12.867 15.758 1 69.38 324 ILE B O 1
ATOM 5616 N N . ARG B 1 325 ? -29.156 10.75 16.188 1 72.94 325 ARG B N 1
ATOM 5617 C CA . ARG B 1 325 ? -29.547 10.945 17.578 1 72.94 325 ARG B CA 1
ATOM 5618 C C . ARG B 1 325 ? -28.625 11.938 18.281 1 72.94 325 ARG B C 1
ATOM 5620 O O . ARG B 1 325 ? -27.453 12.055 17.922 1 72.94 325 ARG B O 1
ATOM 5627 N N . PRO B 1 326 ? -29.172 12.781 19.109 1 71.31 326 PRO B N 1
ATOM 5628 C CA . PRO B 1 326 ? -28.391 13.789 19.812 1 71.31 326 PRO B CA 1
ATOM 5629 C C . PRO B 1 326 ? -27.109 13.227 20.406 1 71.31 326 PRO B C 1
ATOM 5631 O O . PRO B 1 326 ? -26.062 13.906 20.406 1 71.31 326 PRO B O 1
ATOM 5634 N N . ASP B 1 327 ? -27.141 11.953 20.828 1 75.44 327 ASP B N 1
ATOM 5635 C CA . ASP B 1 327 ? -25.969 11.367 21.453 1 75.44 327 ASP B CA 1
ATOM 5636 C C . ASP B 1 327 ? -24.922 10.984 20.391 1 75.44 327 ASP B C 1
ATOM 5638 O O . ASP B 1 327 ? -23.75 10.773 20.719 1 75.44 327 ASP B O 1
ATOM 5642 N N . GLN B 1 328 ? -25.375 11.125 19.188 1 77.06 328 GLN B N 1
ATOM 5643 C CA . GLN B 1 328 ? -24.484 10.695 18.109 1 77.06 328 GLN B CA 1
ATOM 5644 C C . GLN B 1 328 ? -23.875 11.891 17.391 1 77.06 328 GLN B C 1
ATOM 5646 O O . GLN B 1 328 ? -23.016 11.734 16.516 1 77.06 328 GLN B O 1
ATOM 5651 N N . GLU B 1 329 ? -24.25 13.016 17.859 1 83.75 329 GLU B N 1
ATOM 5652 C CA . GLU B 1 329 ? -23.75 14.211 17.188 1 83.75 329 GLU B CA 1
ATOM 5653 C C . GLU B 1 329 ? -22.328 14.539 17.641 1 83.75 329 GLU B C 1
ATOM 5655 O O . GLU B 1 329 ? -22.031 14.531 18.844 1 83.75 329 GLU B O 1
ATOM 5660 N N . LEU B 1 330 ? -21.562 14.703 16.656 1 87.38 330 LEU B N 1
ATOM 5661 C CA . LEU B 1 330 ? -20.188 15.109 16.969 1 87.38 330 LEU B CA 1
ATOM 5662 C C . LEU B 1 330 ? -20.141 16.562 17.438 1 87.38 330 LEU B C 1
ATOM 5664 O O . LEU B 1 330 ? -20.875 17.406 16.922 1 87.38 330 LEU B O 1
ATOM 5668 N N . ALA B 1 331 ? -19.328 16.797 18.438 1 84.25 331 ALA B N 1
ATOM 5669 C CA . ALA B 1 331 ? -19.188 18.156 18.953 1 84.25 331 ALA B CA 1
ATOM 5670 C C . ALA B 1 331 ? -18.688 19.109 17.875 1 84.25 331 ALA B C 1
ATOM 5672 O O . ALA B 1 331 ? -19.109 20.266 17.812 1 84.25 331 ALA B O 1
ATOM 5673 N N . GLN B 1 332 ? -17.828 18.625 17.094 1 89.94 332 GLN B N 1
ATOM 5674 C CA . GLN B 1 332 ? -17.266 19.406 15.992 1 89.94 332 GLN B CA 1
ATOM 5675 C C . GLN B 1 332 ? -17.156 18.578 14.719 1 89.94 332 GLN B C 1
ATOM 5677 O O . GLN B 1 332 ? -16.812 17.391 14.773 1 89.94 332 GLN B O 1
ATOM 5682 N N . ARG B 1 333 ? -17.547 19.266 13.617 1 94.56 333 ARG B N 1
ATOM 5683 C CA . ARG B 1 333 ? -17.375 18.609 12.32 1 94.56 333 ARG B CA 1
ATOM 5684 C C . ARG B 1 333 ? -15.898 18.438 11.992 1 94.56 333 ARG B C 1
ATOM 5686 O O . ARG B 1 333 ? -15.07 19.281 12.359 1 94.56 333 ARG B O 1
ATOM 5693 N N . LEU B 1 334 ? -15.625 17.391 11.266 1 96.31 334 LEU B N 1
ATOM 5694 C CA . LEU B 1 334 ? -14.227 17.094 10.961 1 96.31 334 LEU B CA 1
ATOM 5695 C C . LEU B 1 334 ? -13.992 17.109 9.453 1 96.31 334 LEU B C 1
ATOM 5697 O O . LEU B 1 334 ? -12.914 17.469 8.992 1 96.31 334 LEU B O 1
ATOM 5701 N N . ASP B 1 335 ? -14.984 16.672 8.719 1 96.19 335 ASP B N 1
ATOM 5702 C CA . ASP B 1 335 ? -14.828 16.469 7.285 1 96.19 335 ASP B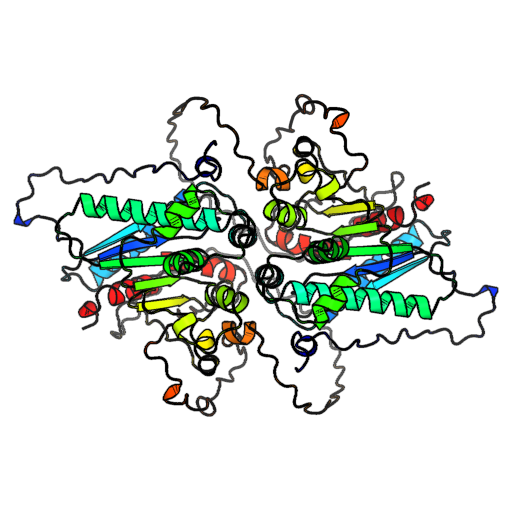 CA 1
ATOM 5703 C C . ASP B 1 335 ? -15.242 17.719 6.504 1 96.19 335 ASP B C 1
ATOM 5705 O O . ASP B 1 335 ? -16.391 18.156 6.586 1 96.19 335 ASP B O 1
ATOM 5709 N N . TYR B 1 336 ? -14.289 18.25 5.738 1 97.06 336 TYR B N 1
ATOM 5710 C CA . TYR B 1 336 ? -14.508 19.406 4.895 1 97.06 336 TYR B CA 1
ATOM 5711 C C . TYR B 1 336 ? -14.133 19.125 3.449 1 97.06 336 TYR B C 1
ATOM 5713 O O . TYR B 1 336 ? -13.016 18.688 3.166 1 97.06 336 TYR B O 1
ATOM 5721 N N . VAL B 1 337 ? -15.039 19.391 2.52 1 94.25 337 VAL B N 1
ATOM 5722 C CA . VAL B 1 337 ? -14.836 18.953 1.143 1 94.25 337 VAL B CA 1
ATOM 5723 C C . VAL B 1 337 ? -14.781 20.172 0.216 1 94.25 337 VAL B C 1
ATOM 5725 O O . VAL B 1 337 ? -15.523 21.141 0.408 1 94.25 337 VAL B O 1
ATOM 5728 N N . LEU B 1 338 ? -13.844 20.062 -0.733 1 92.12 338 LEU B N 1
ATOM 5729 C CA . LEU B 1 338 ? -13.727 21.094 -1.757 1 92.12 338 LEU B CA 1
ATOM 5730 C C . LEU B 1 338 ? -14.82 20.938 -2.807 1 92.12 338 LEU B C 1
ATOM 5732 O O . LEU B 1 338 ? -15.297 19.828 -3.066 1 92.12 338 LEU B O 1
ATOM 5736 N N . ARG B 1 339 ? -15.211 22.047 -3.387 1 83 339 ARG B N 1
ATOM 5737 C CA . ARG B 1 339 ? -16.219 22.031 -4.445 1 83 339 ARG B CA 1
ATOM 5738 C C . ARG B 1 339 ? -15.672 21.359 -5.703 1 83 339 ARG B C 1
ATOM 5740 O O . ARG B 1 339 ? -14.508 21.547 -6.066 1 83 339 ARG B O 1
ATOM 5747 N N . ALA B 1 340 ? -16.5 20.391 -6.258 1 68.06 340 ALA B N 1
ATOM 5748 C CA . ALA B 1 340 ? -16.125 19.734 -7.508 1 68.06 340 ALA B CA 1
ATOM 5749 C C . ALA B 1 340 ? -16.109 20.734 -8.664 1 68.06 340 ALA B C 1
ATOM 5751 O O . ALA B 1 340 ? -17.047 21.5 -8.844 1 68.06 340 ALA B O 1
ATOM 5752 N N . VAL B 1 341 ? -15.078 21.344 -8.969 1 56.69 341 VAL B N 1
ATOM 5753 C CA . VAL B 1 341 ? -15.109 22.188 -10.164 1 56.69 341 VAL B CA 1
ATOM 5754 C C . VAL B 1 341 ? -15.219 21.312 -11.406 1 56.69 341 VAL B C 1
ATOM 5756 O O . VAL B 1 341 ? -14.43 20.391 -11.602 1 56.69 341 VAL B O 1
ATOM 5759 N N . GLY B 1 342 ? -16.219 21.484 -12.227 1 48.34 342 GLY B N 1
ATOM 5760 C CA . GLY B 1 342 ? -16.594 20.953 -13.523 1 48.34 342 GLY B CA 1
ATOM 5761 C C . GLY B 1 342 ? -15.625 19.922 -14.047 1 48.34 342 GLY B C 1
ATOM 5762 O O . GLY B 1 342 ? -15.57 19.672 -15.258 1 48.34 342 GLY B O 1
ATOM 5763 N N . LEU B 1 343 ? -14.727 19.641 -13.383 1 47.19 343 LEU B N 1
ATOM 5764 C CA . LEU B 1 343 ? -13.695 18.875 -14.07 1 47.19 343 LEU B CA 1
ATOM 5765 C C . LEU B 1 343 ? -14.133 17.438 -14.273 1 47.19 343 LEU B C 1
ATOM 5767 O O . LEU B 1 343 ? -14.656 16.797 -13.359 1 47.19 343 LEU B O 1
ATOM 5771 N N . GLY B 1 344 ? -14.445 17.125 -15.367 1 43 344 GLY B N 1
ATOM 5772 C CA . GLY B 1 344 ? -14.781 15.797 -15.844 1 43 344 GLY B CA 1
ATOM 5773 C C . GLY B 1 344 ? -13.984 14.695 -15.172 1 43 344 GLY B C 1
ATOM 5774 O O . GLY B 1 344 ? -12.93 14.961 -14.594 1 43 344 GLY B O 1
ATOM 5775 N N . ARG B 1 345 ? -14.594 13.695 -14.789 1 49.84 345 ARG B N 1
ATOM 5776 C CA . ARG B 1 345 ? -14.141 12.398 -14.297 1 49.84 345 ARG B CA 1
ATOM 5777 C C . ARG B 1 345 ? -12.984 11.867 -15.141 1 49.84 345 ARG B C 1
ATOM 5779 O O . ARG B 1 345 ? -13.156 10.922 -15.914 1 49.84 345 ARG B O 1
ATOM 5786 N N . ASN B 1 346 ? -12.125 12.867 -15.539 1 51.34 346 ASN B N 1
ATOM 5787 C CA . ASN B 1 346 ? -11.008 12.344 -16.312 1 51.34 346 ASN B CA 1
ATOM 5788 C C . ASN B 1 346 ? -9.914 11.789 -15.406 1 51.34 346 ASN B C 1
ATOM 5790 O O . ASN B 1 346 ? -9.734 12.258 -14.281 1 51.34 346 ASN B O 1
ATOM 5794 N N . TYR B 1 347 ? -9.586 10.633 -15.617 1 54.06 347 TYR B N 1
ATOM 5795 C CA . TYR B 1 347 ? -8.523 9.898 -14.93 1 54.06 347 TYR B CA 1
ATOM 5796 C C . TYR B 1 347 ? -7.355 10.82 -14.594 1 54.06 347 TYR B C 1
ATOM 5798 O O . TYR B 1 347 ? -6.77 10.727 -13.516 1 54.06 347 TYR B O 1
ATOM 5806 N N . LEU B 1 348 ? -7.152 11.773 -15.469 1 55.94 348 LEU B N 1
ATOM 5807 C CA . LEU B 1 348 ? -6.047 12.695 -15.227 1 55.94 348 LEU B CA 1
ATOM 5808 C C . LEU B 1 348 ? -6.355 13.617 -14.055 1 55.94 348 LEU B C 1
ATOM 5810 O O . LEU B 1 348 ? -5.469 13.93 -13.25 1 55.94 348 LEU B O 1
ATOM 5814 N N . TYR B 1 349 ? -7.566 13.867 -13.914 1 58.78 349 TYR B N 1
ATOM 5815 C CA . TYR B 1 349 ? -7.953 14.75 -12.82 1 58.78 349 TYR B CA 1
ATOM 5816 C C . TYR B 1 349 ? -7.809 14.047 -11.477 1 58.78 349 TYR B C 1
ATOM 5818 O O . TYR B 1 349 ? -7.391 14.656 -10.492 1 58.78 349 TYR B O 1
ATOM 5826 N N . THR B 1 350 ? -8.086 12.867 -11.547 1 62.12 350 THR B N 1
ATOM 5827 C CA . THR B 1 350 ? -7.98 12.094 -10.32 1 62.12 350 THR B CA 1
ATOM 5828 C C . THR B 1 350 ? -6.543 12.094 -9.805 1 62.12 350 THR B C 1
ATOM 5830 O O . THR B 1 350 ? -6.309 12.234 -8.602 1 62.12 350 THR B O 1
ATOM 5833 N N . VAL B 1 351 ? -5.691 12.062 -10.766 1 63.28 351 VAL B N 1
ATOM 5834 C CA . VAL B 1 351 ? -4.289 11.992 -10.367 1 63.28 351 VAL B CA 1
ATOM 5835 C C . VAL B 1 351 ? -3.814 13.367 -9.898 1 63.28 351 VAL B C 1
ATOM 5837 O O . VAL B 1 351 ? -3.066 13.477 -8.93 1 63.28 351 VAL B O 1
ATOM 5840 N N . THR B 1 352 ? -4.395 14.383 -10.406 1 71.62 352 THR B N 1
ATOM 5841 C CA . THR B 1 352 ? -3.906 15.711 -10.07 1 71.62 352 THR B CA 1
ATOM 5842 C C . THR B 1 352 ? -4.602 16.25 -8.82 1 71.62 352 THR B C 1
ATOM 5844 O O . THR B 1 352 ? -4.074 17.141 -8.148 1 71.62 352 THR B O 1
ATOM 5847 N N . ALA B 1 353 ? -5.676 15.664 -8.523 1 78.88 353 ALA B N 1
ATOM 5848 C CA . ALA B 1 353 ? -6.457 16.156 -7.391 1 78.88 353 ALA B CA 1
ATOM 5849 C C . ALA B 1 353 ? -5.691 15.984 -6.082 1 78.88 353 ALA B C 1
ATOM 5851 O O . ALA B 1 353 ? -5.809 16.812 -5.172 1 78.88 353 ALA B O 1
ATOM 5852 N N . HIS B 1 354 ? -4.871 15.062 -6.055 1 85.75 354 HIS B N 1
ATOM 5853 C CA . HIS B 1 354 ? -4.18 14.758 -4.805 1 85.75 354 HIS B CA 1
ATOM 5854 C C . HIS B 1 354 ? -3.07 15.766 -4.527 1 85.75 354 HIS B C 1
ATOM 5856 O O . HIS B 1 354 ? -2.602 15.883 -3.393 1 85.75 354 HIS B O 1
ATOM 5862 N N . THR B 1 355 ? -2.736 16.531 -5.48 1 83.31 355 THR B N 1
ATOM 5863 C CA . THR B 1 355 ? -1.657 17.5 -5.281 1 83.31 355 THR B CA 1
ATOM 5864 C C . THR B 1 355 ? -2.168 18.922 -5.453 1 83.31 355 THR B C 1
ATOM 5866 O O . THR B 1 355 ? -1.413 19.875 -5.281 1 83.31 355 THR B O 1
ATOM 5869 N N . ALA B 1 356 ? -3.352 19.031 -5.684 1 87.44 356 ALA B N 1
ATOM 5870 C CA . ALA B 1 356 ? -3.877 20.328 -6.074 1 87.44 356 ALA B CA 1
ATOM 5871 C C . ALA B 1 356 ? -4.188 21.188 -4.848 1 87.44 356 ALA B C 1
ATOM 5873 O O . ALA B 1 356 ? -4.539 22.359 -4.977 1 87.44 356 ALA B O 1
ATOM 5874 N N . TYR B 1 357 ? -4.012 20.672 -3.695 1 93 357 TYR B N 1
ATOM 5875 C CA . TYR B 1 357 ? -4.391 21.406 -2.486 1 93 357 TYR B CA 1
ATOM 5876 C C . TYR B 1 357 ? -3.48 22.594 -2.262 1 93 357 TYR B C 1
ATOM 5878 O O . TYR B 1 357 ? -3.914 23.625 -1.724 1 93 357 TYR B O 1
ATOM 5886 N N . TRP B 1 358 ? -2.281 22.531 -2.693 1 93 358 TRP B N 1
ATOM 5887 C CA . TRP B 1 358 ? -1.231 23.5 -2.355 1 93 358 TRP B CA 1
ATOM 5888 C C . TRP B 1 358 ? -1.442 24.812 -3.088 1 93 358 TRP B C 1
ATOM 5890 O O . TRP B 1 358 ? -1.016 25.875 -2.613 1 93 358 TRP B O 1
ATOM 5900 N N . ASN B 1 359 ? -2.111 24.734 -4.172 1 92 359 ASN B N 1
ATOM 5901 C CA . ASN B 1 359 ? -2.342 25.938 -4.969 1 92 359 ASN B CA 1
ATOM 5902 C C . ASN B 1 359 ? -3.822 26.297 -5.023 1 92 359 ASN B C 1
ATOM 5904 O O . ASN B 1 359 ? -4.262 27 -5.93 1 92 359 ASN B O 1
ATOM 5908 N N . ASN B 1 360 ? -4.504 25.766 -4.156 1 93 360 ASN B N 1
ATOM 5909 C CA . ASN B 1 360 ? -5.938 26.016 -4.121 1 93 360 ASN B CA 1
ATOM 5910 C C . ASN B 1 360 ? -6.281 27.172 -3.178 1 93 360 ASN B C 1
ATOM 5912 O O . ASN B 1 360 ? -6.074 27.062 -1.968 1 93 360 ASN B O 1
ATOM 5916 N N . TYR B 1 361 ? -6.887 28.25 -3.697 1 94.56 361 TYR B N 1
ATOM 5917 C CA . TYR B 1 361 ? -7.164 29.453 -2.918 1 94.56 361 TYR B CA 1
ATOM 5918 C C . TYR B 1 361 ? -8.281 29.203 -1.908 1 94.56 361 TYR B C 1
ATOM 5920 O O . TYR B 1 361 ? -8.305 29.812 -0.838 1 94.56 361 TYR B O 1
ATOM 5928 N N . ASP B 1 362 ? -9.148 28.328 -2.197 1 94.62 362 ASP B N 1
ATOM 5929 C CA . ASP B 1 362 ? -10.211 28 -1.246 1 94.62 362 ASP B CA 1
ATOM 5930 C C . ASP B 1 362 ? -9.648 27.312 -0.011 1 94.62 362 ASP B C 1
ATOM 5932 O O . ASP B 1 362 ? -10.047 27.609 1.115 1 94.62 362 ASP B O 1
ATOM 5936 N N . VAL B 1 363 ? -8.734 26.391 -0.294 1 96.62 363 VAL B N 1
ATOM 5937 C CA . VAL B 1 363 ? -8.086 25.703 0.821 1 96.62 363 VAL B CA 1
ATOM 5938 C C . VAL B 1 363 ? -7.301 26.703 1.659 1 96.62 363 VAL B C 1
ATOM 5940 O O . VAL B 1 363 ? -7.391 26.703 2.889 1 96.62 363 VAL B O 1
ATOM 5943 N N . ALA B 1 364 ? -6.598 27.594 1.013 1 97.25 364 ALA B N 1
ATOM 5944 C CA . ALA B 1 364 ? -5.785 28.578 1.708 1 97.25 364 ALA B CA 1
ATOM 5945 C C . ALA B 1 364 ? -6.656 29.516 2.537 1 97.25 364 ALA B C 1
ATOM 5947 O O . ALA B 1 364 ? -6.32 29.844 3.68 1 97.25 364 ALA B O 1
ATOM 5948 N N . TYR B 1 365 ? -7.734 29.953 1.959 1 96.25 365 TYR B N 1
ATOM 5949 C CA . TYR B 1 365 ? -8.656 30.828 2.67 1 96.25 365 TYR B CA 1
ATOM 5950 C C . TYR B 1 365 ? -9.242 30.125 3.891 1 96.25 365 TYR B C 1
ATOM 5952 O O . TYR B 1 365 ? -9.336 30.719 4.969 1 96.25 365 TYR B O 1
ATOM 5960 N N . PHE B 1 366 ? -9.617 28.922 3.738 1 96.5 366 PHE B N 1
ATOM 5961 C CA . PHE B 1 366 ? -10.172 28.109 4.82 1 96.5 366 PHE B CA 1
ATOM 5962 C C . PHE B 1 366 ? -9.172 27.984 5.969 1 96.5 366 PHE B C 1
ATOM 5964 O O . PHE B 1 366 ? -9.523 28.234 7.125 1 96.5 366 PHE B O 1
ATOM 5971 N N . VAL B 1 367 ? -7.938 27.609 5.629 1 97.75 367 VAL B N 1
ATOM 5972 C CA . VAL B 1 367 ? -6.895 27.438 6.637 1 97.75 367 VAL B CA 1
ATOM 5973 C C . VAL B 1 367 ? -6.633 28.781 7.34 1 97.75 367 VAL B C 1
ATOM 5975 O O . VAL B 1 367 ? -6.598 28.828 8.57 1 97.75 367 VAL B O 1
ATOM 5978 N N . LEU B 1 368 ? -6.523 29.859 6.605 1 96.56 368 LEU B N 1
ATOM 5979 C CA . LEU B 1 368 ? -6.23 31.172 7.148 1 96.56 368 LEU B CA 1
ATOM 5980 C C . LEU B 1 368 ? -7.305 31.609 8.141 1 96.56 368 LEU B C 1
ATOM 5982 O O . LEU B 1 368 ? -6.996 32.094 9.227 1 96.56 368 LEU B O 1
ATOM 5986 N N . THR B 1 369 ? -8.539 31.359 7.824 1 95.62 369 THR B N 1
ATOM 5987 C CA . THR B 1 369 ? -9.648 31.812 8.656 1 95.62 369 THR B CA 1
ATOM 5988 C C . THR B 1 369 ? -9.805 30.922 9.883 1 95.62 369 THR B C 1
ATOM 5990 O O . THR B 1 369 ? -10.398 31.312 10.883 1 95.62 369 THR B O 1
ATOM 5993 N N . ARG B 1 370 ? -9.289 29.672 9.797 1 95.94 370 ARG B N 1
ATOM 5994 C CA . ARG B 1 370 ? -9.32 28.812 10.977 1 95.94 370 ARG B CA 1
ATOM 5995 C C . ARG B 1 370 ? -8.156 29.109 11.906 1 95.94 370 ARG B C 1
ATOM 5997 O O . ARG B 1 370 ? -8.258 28.922 13.117 1 95.94 370 ARG B O 1
ATOM 6004 N N . LEU B 1 371 ? -7.074 29.594 11.312 1 96.69 371 LEU B N 1
ATOM 6005 C CA . LEU B 1 371 ? -5.949 30.031 12.133 1 96.69 371 LEU B CA 1
ATOM 6006 C C . LEU B 1 371 ? -6.309 31.281 12.93 1 96.69 371 LEU B C 1
ATOM 6008 O O . LEU B 1 371 ? -5.91 31.422 14.086 1 96.69 371 LEU B O 1
ATOM 6012 N N . PHE B 1 372 ? -6.988 32.156 12.258 1 94.88 372 PHE B N 1
ATOM 6013 C CA . PHE B 1 372 ? -7.422 33.406 12.859 1 94.88 372 PHE B CA 1
ATOM 6014 C C . PHE B 1 372 ? -8.93 33.562 12.727 1 94.88 372 PHE B C 1
ATOM 6016 O O . PHE B 1 372 ? -9.406 34.344 11.875 1 94.88 372 PHE B O 1
ATOM 6023 N N . PRO B 1 373 ? -9.68 32.969 13.648 1 89.81 373 PRO B N 1
ATOM 6024 C CA . PRO B 1 373 ? -11.141 33 13.547 1 89.81 373 PRO B CA 1
ATOM 6025 C C . PRO B 1 373 ? -11.711 34.406 13.57 1 89.81 373 PRO B C 1
ATOM 6027 O O . PRO B 1 373 ? -12.836 34.656 13.109 1 89.81 373 PRO B O 1
ATOM 6030 N N . THR B 1 374 ? -11 35.344 14.062 1 84.81 374 THR B N 1
ATOM 6031 C CA . THR B 1 374 ? -11.453 36.719 14.156 1 84.81 374 THR B CA 1
ATOM 6032 C C . THR B 1 374 ? -11.508 37.375 12.773 1 84.81 374 THR B C 1
ATOM 6034 O O . THR B 1 374 ? -12.125 38.406 12.602 1 84.81 374 THR B O 1
ATOM 6037 N N . LEU B 1 375 ? -10.898 36.75 11.82 1 82.56 375 LEU B N 1
ATOM 6038 C CA . LEU B 1 375 ? -10.914 37.312 10.477 1 82.56 375 LEU B CA 1
ATOM 6039 C C . LEU B 1 375 ? -12.305 37.188 9.852 1 82.56 375 LEU B C 1
ATOM 6041 O O . LEU B 1 375 ? -12.664 37.969 8.977 1 82.56 375 LEU B O 1
ATOM 6045 N N . GLU B 1 376 ? -13.055 36.094 10.102 1 70.69 376 GLU B N 1
ATOM 6046 C CA . GLU B 1 376 ? -14.383 35.906 9.539 1 70.69 376 GLU B CA 1
ATOM 6047 C C . GLU B 1 376 ? -15.43 36.719 10.305 1 70.69 376 GLU B C 1
ATOM 6049 O O . GLU B 1 376 ? -16.594 36.781 9.891 1 70.69 376 GLU B O 1
ATOM 6054 N N . THR B 1 377 ? -15.102 37.344 11.445 1 57.75 377 THR B N 1
ATOM 6055 C CA . THR B 1 377 ? -16.078 38.188 12.141 1 57.75 377 THR B CA 1
ATOM 6056 C C . THR B 1 377 ? -16.031 39.594 11.617 1 57.75 377 THR B C 1
ATOM 6058 O O . THR B 1 377 ? -14.961 40.094 11.25 1 57.75 377 THR B O 1
#

Organism: Lasius niger (NCBI:txid67767)

InterPro domains:
  IPR004177 DDHD domain [PF02862] (176-251)
  IPR004177 DDHD domain [PF02862] (332-372)
  IPR004177 DDHD domain [PS51043] (176-373)
  IPR004177 DDHD domain [SM01127] (176-373)
  IPR029058 Alpha/Beta hydrolase fold [SSF53474] (31-255)
  IPR058055 PA-PLA1 [PTHR23509] (94-373)